Protein AF-0000000082293815 (afdb_homodimer)

Solvent-accessible surface area (backbone atoms only — not comparable to full-atom values): 30281 Å² total; per-residue (Å²): 125,83,51,72,65,57,54,48,55,48,47,20,52,33,44,25,66,30,47,80,52,59,41,75,58,61,49,48,53,49,27,55,55,24,39,47,50,44,61,69,37,42,68,60,58,73,69,32,51,25,35,36,30,40,35,31,46,57,30,36,52,59,50,27,42,37,70,77,32,64,47,42,46,80,80,19,36,41,37,38,21,18,66,19,62,40,17,46,54,46,14,59,69,65,54,74,75,56,95,69,39,42,40,44,78,43,80,46,77,30,50,67,50,54,38,78,90,52,60,70,46,61,27,31,30,40,36,18,71,67,21,63,56,73,46,73,60,51,67,46,24,54,47,28,52,29,45,26,30,22,70,63,77,71,14,35,42,32,40,31,26,56,32,62,86,49,27,69,71,34,38,75,72,50,34,26,47,25,49,52,47,62,56,45,49,39,30,43,67,66,38,68,72,50,66,88,54,57,59,42,56,46,46,32,40,70,66,38,35,49,62,72,40,50,77,27,27,53,72,94,35,49,46,73,43,37,40,43,39,51,47,71,40,45,52,68,63,50,48,51,50,48,49,54,34,70,88,37,51,49,71,81,46,51,72,65,45,42,53,53,24,51,54,50,48,56,49,61,77,25,60,84,68,80,49,55,76,90,38,77,36,52,30,23,40,43,29,34,42,33,41,27,35,38,43,41,68,122,126,84,51,71,65,56,54,49,53,49,48,20,52,34,45,26,65,30,48,79,50,60,39,74,58,63,50,46,54,47,26,54,54,23,39,48,50,44,61,69,38,43,67,60,56,72,72,33,51,26,34,36,29,40,35,32,46,57,31,35,53,59,51,26,42,38,70,78,34,63,47,43,46,81,80,19,35,41,36,38,20,19,65,18,63,40,17,46,54,45,14,60,68,64,55,74,75,55,94,70,39,44,40,45,79,43,81,44,76,31,50,66,51,54,38,78,91,52,60,70,46,61,25,32,30,40,35,18,71,67,20,62,56,72,46,73,60,52,66,46,25,54,48,27,51,29,46,25,30,24,69,63,76,71,14,34,44,31,40,31,25,56,34,62,88,50,27,69,70,35,38,76,72,49,34,27,48,25,49,53,50,64,57,45,49,39,31,41,68,64,38,68,73,51,66,88,53,56,61,45,55,46,46,31,41,71,68,38,36,50,62,70,41,50,78,26,30,53,72,93,36,50,46,70,43,39,40,43,39,52,47,71,39,45,53,69,60,50,49,51,49,49,48,53,34,72,88,39,51,48,69,80,45,52,72,66,46,42,53,52,24,51,53,52,47,56,50,60,78,27,61,85,68,79,49,58,75,90,38,77,36,52,29,23,42,44,29,35,41,33,40,28,34,37,44,41,66,121

Structure (mmCIF, N/CA/C/O backbone):
data_AF-0000000082293815-model_v1
#
loop_
_entity.id
_entity.type
_entity.pdbx_description
1 polymer 'Type 11 methyltransferase'
#
loop_
_atom_site.group_PDB
_atom_site.id
_atom_site.type_symbol
_atom_site.label_atom_id
_atom_site.label_alt_id
_atom_site.label_comp_id
_atom_site.label_asym_id
_atom_site.label_entity_id
_atom_site.label_seq_id
_atom_site.pdbx_PDB_ins_code
_atom_site.Cartn_x
_atom_site.Cartn_y
_atom_site.Cartn_z
_atom_site.occupancy
_atom_site.B_iso_or_equiv
_atom_site.auth_seq_id
_atom_site.auth_comp_id
_atom_site.auth_asym_id
_atom_site.auth_atom_id
_atom_site.pdbx_PDB_model_num
ATOM 1 N N . MET A 1 1 ? 25.547 32.094 16.344 1 24.55 1 MET A N 1
ATOM 2 C CA . MET A 1 1 ? 24.281 31.391 16.438 1 24.55 1 MET A CA 1
ATOM 3 C C . MET A 1 1 ? 23.484 31.531 15.148 1 24.55 1 MET A C 1
ATOM 5 O O . MET A 1 1 ? 23 32.625 14.828 1 24.55 1 MET A O 1
ATOM 9 N N . ALA A 1 2 ? 23.828 30.641 14.227 1 39.81 2 ALA A N 1
ATOM 10 C CA . ALA A 1 2 ? 23.297 30.859 12.891 1 39.81 2 ALA A CA 1
ATOM 11 C C . ALA A 1 2 ? 21.797 31.156 12.945 1 39.81 2 ALA A C 1
ATOM 13 O O . ALA A 1 2 ? 21.047 30.469 13.641 1 39.81 2 ALA A O 1
ATOM 14 N N . SER A 1 3 ? 21.281 32.25 12.531 1 33.47 3 SER A N 1
ATOM 15 C CA . SER A 1 3 ? 19.906 32.75 12.656 1 33.47 3 SER A CA 1
ATOM 16 C C . SER A 1 3 ? 18.891 31.703 12.18 1 33.47 3 SER A C 1
ATOM 18 O O . SER A 1 3 ? 19.203 30.891 11.297 1 33.47 3 SER A O 1
ATOM 20 N N . SER A 1 4 ? 17.625 31.5 12.992 1 41.59 4 SER A N 1
ATOM 21 C CA . SER A 1 4 ? 16.484 30.609 12.742 1 41.59 4 SER A CA 1
ATOM 22 C C . SER A 1 4 ? 16.078 30.641 11.266 1 41.59 4 SER A C 1
ATOM 24 O O . SER A 1 4 ? 15.766 29.594 10.688 1 41.59 4 SER A O 1
ATOM 26 N N . ALA A 1 5 ? 16 31.859 10.758 1 44.06 5 ALA A N 1
ATOM 27 C CA . ALA A 1 5 ? 15.633 32.062 9.359 1 44.06 5 ALA A CA 1
ATOM 28 C C . ALA A 1 5 ? 16.641 31.406 8.422 1 44.06 5 ALA A C 1
ATOM 30 O O . ALA A 1 5 ? 16.25 30.781 7.426 1 44.06 5 ALA A O 1
ATOM 31 N N . THR A 1 6 ? 17.859 31.578 8.797 1 42.69 6 THR A N 1
ATOM 32 C CA . THR A 1 6 ? 18.938 31.031 7.973 1 42.69 6 THR A CA 1
ATOM 33 C C . THR A 1 6 ? 18.891 29.5 7.98 1 42.69 6 THR A C 1
ATOM 35 O O . THR A 1 6 ? 19.078 28.859 6.945 1 42.69 6 THR A O 1
ATOM 38 N N . ALA A 1 7 ? 18.547 29.047 9.078 1 47.16 7 ALA A N 1
ATOM 39 C CA . ALA A 1 7 ? 18.453 27.594 9.219 1 47.16 7 ALA A CA 1
ATOM 40 C C . ALA A 1 7 ? 17.281 27.031 8.414 1 47.16 7 ALA A C 1
ATOM 42 O O . ALA A 1 7 ? 17.391 25.969 7.812 1 47.16 7 ALA A O 1
ATOM 43 N N . GLU A 1 8 ? 16.172 27.844 8.352 1 49.41 8 GLU A N 1
ATOM 44 C CA . GLU A 1 8 ? 14.984 27.453 7.609 1 49.41 8 GLU A CA 1
ATOM 45 C C . GLU A 1 8 ? 15.227 27.516 6.102 1 49.41 8 GLU A C 1
ATOM 47 O O . GLU A 1 8 ? 14.773 26.656 5.355 1 49.41 8 GLU A O 1
ATOM 52 N N . THR A 1 9 ? 15.805 28.625 5.648 1 45.88 9 THR A N 1
ATOM 53 C CA . THR A 1 9 ? 16.156 28.781 4.242 1 45.88 9 THR A CA 1
ATOM 54 C C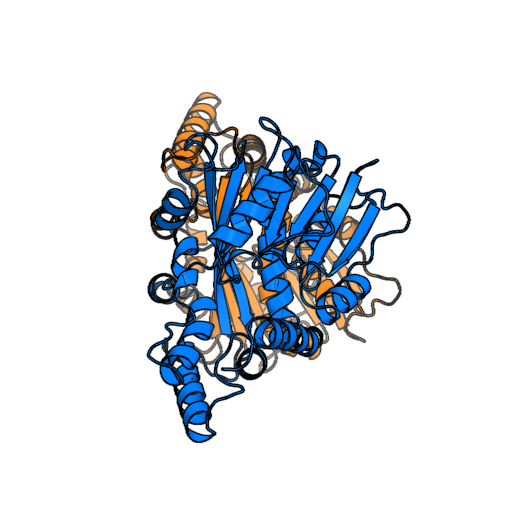 . THR A 1 9 ? 17.062 27.625 3.793 1 45.88 9 THR A C 1
ATOM 56 O O . THR A 1 9 ? 16.938 27.125 2.678 1 45.88 9 THR A O 1
ATOM 59 N N . ASN A 1 10 ? 17.891 27.281 4.727 1 54.88 10 ASN A N 1
ATOM 60 C CA . ASN A 1 10 ? 18.828 26.203 4.402 1 54.88 10 ASN A CA 1
ATOM 61 C C . ASN A 1 10 ? 18.109 24.859 4.258 1 54.88 10 ASN A C 1
ATOM 63 O O . ASN A 1 10 ? 18.406 24.094 3.348 1 54.88 10 ASN A O 1
ATOM 67 N N . LYS A 1 11 ? 17.203 24.75 5.023 1 58.59 11 LYS A N 1
ATOM 68 C CA . LYS A 1 11 ? 16.453 23.5 4.938 1 58.59 11 LYS A CA 1
ATOM 69 C C . LYS A 1 11 ? 15.617 23.438 3.668 1 58.59 11 LYS A C 1
ATOM 71 O O . LYS A 1 11 ? 15.5 22.391 3.041 1 58.59 11 LYS A O 1
ATOM 76 N N . ALA A 1 12 ? 15.094 24.625 3.357 1 54.78 12 ALA A N 1
ATOM 77 C CA . ALA A 1 12 ? 14.312 24.703 2.129 1 54.78 12 ALA A CA 1
ATOM 78 C C . ALA A 1 12 ? 15.156 24.328 0.914 1 54.78 12 ALA A C 1
ATOM 80 O O . ALA A 1 12 ? 14.695 23.594 0.034 1 54.78 12 ALA A O 1
ATOM 81 N N . ASP A 1 13 ? 16.234 24.812 0.871 1 58.16 13 ASP A N 1
ATOM 82 C CA . ASP A 1 13 ?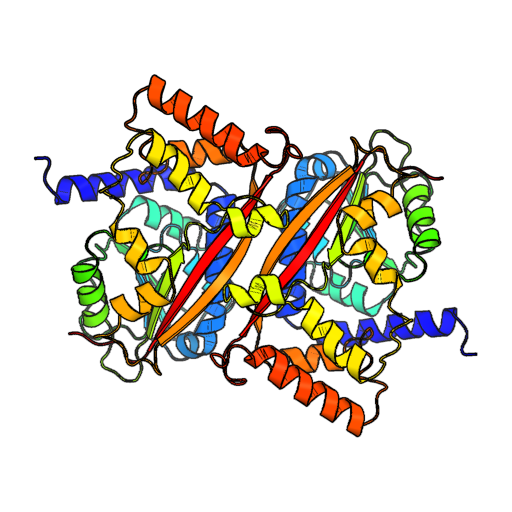 17.156 24.516 -0.217 1 58.16 13 ASP A CA 1
ATOM 83 C C . ASP A 1 13 ? 17.547 23.047 -0.23 1 58.16 13 ASP A C 1
ATOM 85 O O . ASP A 1 13 ? 17.672 22.438 -1.297 1 58.16 13 ASP A O 1
ATOM 89 N N . GLN A 1 14 ? 17.641 22.516 0.959 1 62.34 14 GLN A N 1
ATOM 90 C CA . GLN A 1 14 ? 18.031 21.109 1.053 1 62.34 14 GLN A CA 1
ATOM 91 C C . GLN A 1 14 ? 16.938 20.203 0.529 1 62.34 14 GLN A C 1
ATOM 93 O O . GLN A 1 14 ? 17.219 19.203 -0.146 1 62.34 14 GLN A O 1
ATOM 98 N N . TRP A 1 15 ? 15.844 20.562 0.78 1 65.88 15 TRP A N 1
ATOM 99 C CA . TRP A 1 15 ? 14.734 19.781 0.243 1 65.88 15 TRP A CA 1
ATOM 100 C C . TRP A 1 15 ? 14.664 19.906 -1.275 1 65.88 15 TRP A C 1
ATOM 102 O O . TRP A 1 15 ? 14.328 18.953 -1.968 1 65.88 15 TRP A O 1
ATOM 112 N N . SER A 1 16 ? 15 21.016 -1.771 1 63.34 16 SER A N 1
ATOM 113 C CA . SER A 1 16 ? 15.023 21.219 -3.217 1 63.34 16 SER A CA 1
ATOM 114 C C . SER A 1 16 ? 15.984 20.25 -3.896 1 63.34 16 SER A C 1
ATOM 116 O O . SER A 1 16 ? 15.672 19.703 -4.953 1 63.34 16 SER A O 1
ATOM 118 N N . ASP A 1 17 ? 17.078 20.062 -3.258 1 57.62 17 ASP A N 1
ATOM 119 C CA . ASP A 1 17 ? 18.078 19.172 -3.826 1 57.62 17 ASP A CA 1
ATOM 120 C C . ASP A 1 17 ? 17.594 17.734 -3.822 1 57.62 17 ASP A C 1
ATOM 122 O O . ASP A 1 17 ? 18.016 16.922 -4.664 1 57.62 17 ASP A O 1
ATOM 126 N N . GLN A 1 18 ? 16.75 17.484 -2.959 1 56.19 18 GLN A N 1
ATOM 127 C CA . GLN A 1 18 ? 16.266 16.109 -2.785 1 56.19 18 GLN A CA 1
ATOM 128 C C . GLN A 1 18 ? 15.109 15.812 -3.748 1 56.19 18 GLN A C 1
ATOM 130 O O . GLN A 1 18 ? 14.805 14.641 -4.004 1 56.19 18 GLN A O 1
ATOM 135 N N . ALA A 1 19 ? 14.672 16.781 -4.293 1 55.38 19 ALA A N 1
ATOM 136 C CA . ALA A 1 19 ? 13.492 16.609 -5.129 1 55.38 19 ALA A CA 1
ATOM 137 C C . ALA A 1 19 ? 13.773 15.641 -6.277 1 55.38 19 ALA A C 1
ATOM 139 O O . ALA A 1 19 ? 12.914 14.836 -6.641 1 55.38 19 ALA A O 1
ATOM 140 N N . GLU A 1 20 ? 14.961 15.711 -6.77 1 52.12 20 GLU A N 1
ATOM 141 C CA . GLU A 1 20 ? 15.32 14.852 -7.895 1 52.12 20 GLU A CA 1
ATOM 142 C C . GLU A 1 20 ? 15.523 13.406 -7.441 1 52.12 20 GLU A C 1
ATOM 144 O O . GLU A 1 20 ? 15.344 12.477 -8.227 1 52.12 20 GLU A O 1
ATOM 149 N N . LEU A 1 21 ? 16.016 13.43 -6.152 1 50.06 21 LEU A N 1
ATOM 150 C CA . LEU A 1 21 ? 16.344 12.109 -5.641 1 50.06 21 LEU A CA 1
ATOM 151 C C . LEU A 1 21 ? 15.102 11.422 -5.078 1 50.06 21 LEU A C 1
ATOM 153 O O . LEU A 1 21 ? 15.125 10.219 -4.789 1 50.06 21 LEU A O 1
ATOM 157 N N . TYR A 1 22 ? 14.227 12.383 -4.637 1 49.78 22 TYR A N 1
ATOM 158 C CA . TYR A 1 22 ? 13.031 11.703 -4.137 1 49.78 22 TYR A CA 1
ATOM 159 C C . TYR A 1 22 ? 12.672 10.508 -5.016 1 49.78 22 TYR A C 1
ATOM 161 O O . TYR A 1 22 ? 12.25 10.68 -6.16 1 49.78 22 TYR A O 1
ATOM 169 N N . SER A 1 23 ? 13.688 9.523 -4.793 1 53.06 23 SER A N 1
ATOM 170 C CA . SER A 1 23 ? 13.57 8.211 -5.43 1 53.06 23 SER A CA 1
ATOM 171 C C . SER A 1 23 ? 12.117 7.766 -5.504 1 53.06 23 SER A C 1
ATOM 173 O O . SER A 1 23 ? 11.281 8.211 -4.715 1 53.06 23 SER A O 1
ATOM 175 N N . ASN A 1 24 ? 11.828 6.996 -6.469 1 65 24 ASN A N 1
ATOM 176 C CA . ASN A 1 24 ? 10.586 6.375 -6.922 1 65 24 ASN A CA 1
ATOM 177 C C . ASN A 1 24 ? 9.875 5.656 -5.781 1 65 24 ASN A C 1
ATOM 179 O O . ASN A 1 24 ? 8.656 5.777 -5.637 1 65 24 ASN A O 1
ATOM 183 N N . GLN A 1 25 ? 10.859 5.344 -4.676 1 69.38 25 GLN A N 1
ATOM 184 C CA . GLN A 1 25 ? 10.141 4.531 -3.701 1 69.38 25 GLN A CA 1
ATOM 185 C C . GLN A 1 25 ? 9.594 5.395 -2.566 1 69.38 25 GLN A C 1
ATOM 187 O O . GLN A 1 25 ? 8.508 5.117 -2.039 1 69.38 25 GLN A O 1
ATOM 192 N N . ALA A 1 26 ? 10.273 6.559 -2.172 1 75.81 26 ALA A N 1
ATOM 193 C CA . ALA A 1 26 ? 9.742 7.48 -1.167 1 75.81 26 ALA A CA 1
ATOM 194 C C . ALA A 1 26 ? 8.461 8.141 -1.652 1 75.81 26 ALA A C 1
ATOM 196 O O . ALA A 1 26 ? 7.504 8.297 -0.886 1 75.81 26 ALA A O 1
ATOM 197 N N . ALA A 1 27 ? 8.531 8.422 -2.85 1 78.44 27 ALA A N 1
ATOM 198 C CA . ALA A 1 27 ? 7.332 9 -3.449 1 78.44 27 ALA A CA 1
ATOM 199 C C . ALA A 1 27 ? 6.172 8.008 -3.441 1 78.44 27 ALA A C 1
ATOM 201 O O . ALA A 1 27 ? 5.043 8.367 -3.102 1 78.44 27 ALA A O 1
ATOM 202 N N . ARG A 1 28 ? 6.516 6.754 -3.779 1 82.75 28 ARG A N 1
ATOM 203 C CA . ARG A 1 28 ? 5.488 5.715 -3.795 1 82.75 28 ARG A CA 1
ATOM 204 C C . ARG A 1 28 ? 4.879 5.527 -2.408 1 82.75 28 ARG A C 1
ATOM 206 O O . ARG A 1 28 ? 3.658 5.461 -2.266 1 82.75 28 ARG A O 1
ATOM 213 N N . LEU A 1 29 ? 5.762 5.488 -1.521 1 87.69 29 LEU A N 1
ATOM 214 C CA . LEU A 1 29 ? 5.293 5.273 -0.157 1 87.69 29 LEU A CA 1
ATOM 215 C C . LEU A 1 29 ? 4.375 6.406 0.289 1 87.69 29 LEU A C 1
ATOM 217 O O . LEU A 1 29 ? 3.346 6.164 0.925 1 87.69 29 LEU A O 1
ATOM 221 N N . THR A 1 30 ? 4.777 7.633 0.037 1 91.81 30 THR A N 1
ATOM 222 C CA . THR A 1 30 ? 3.967 8.797 0.397 1 91.81 30 THR A CA 1
ATOM 223 C C . THR A 1 30 ? 2.623 8.758 -0.322 1 91.81 30 THR A C 1
ATOM 225 O O . THR A 1 30 ? 1.583 9.031 0.281 1 91.81 30 THR A O 1
ATOM 228 N N . GLU A 1 31 ? 2.65 8.312 -1.507 1 91.19 31 GLU A N 1
ATOM 229 C CA . GLU A 1 31 ? 1.427 8.242 -2.301 1 91.19 31 GLU A CA 1
ATOM 230 C C . GLU A 1 31 ? 0.477 7.18 -1.754 1 91.19 31 GLU A C 1
ATOM 232 O O . GLU A 1 31 ? -0.744 7.34 -1.813 1 91.19 31 GLU A O 1
ATOM 237 N N . LEU A 1 32 ? 1.036 6.094 -1.293 1 93.88 32 LEU A N 1
ATOM 238 C CA . LEU A 1 32 ? 0.205 5.043 -0.717 1 93.88 32 LEU A CA 1
ATOM 239 C C . LEU A 1 32 ? -0.588 5.566 0.475 1 93.88 32 LEU A C 1
ATOM 241 O O . LEU A 1 32 ? -1.803 5.367 0.554 1 93.88 32 LEU A O 1
ATOM 245 N N . HIS A 1 33 ? 0.054 6.273 1.316 1 96.56 33 HIS A N 1
ATOM 246 C CA . HIS A 1 33 ? -0.625 6.836 2.479 1 96.56 33 HIS A CA 1
ATOM 247 C C . HIS A 1 33 ? -1.544 7.984 2.08 1 96.56 33 HIS A C 1
ATOM 249 O O . HIS A 1 33 ? -2.584 8.203 2.707 1 96.56 33 HIS A O 1
ATOM 255 N N . GLY A 1 34 ? -1.139 8.734 1.055 1 96.88 34 GLY A N 1
ATOM 256 C CA . GLY A 1 34 ? -2.008 9.758 0.505 1 96.88 34 GLY A CA 1
ATOM 257 C C . GLY A 1 34 ? -3.328 9.211 -0.004 1 96.88 34 GLY A C 1
ATOM 258 O O . GLY A 1 34 ? -4.379 9.828 0.195 1 96.88 34 GLY A O 1
ATOM 259 N N . ALA A 1 35 ? -3.252 8.055 -0.654 1 94.38 35 ALA A N 1
ATOM 260 C CA . ALA A 1 35 ? -4.465 7.422 -1.16 1 94.38 35 ALA A CA 1
ATOM 261 C C . ALA A 1 35 ? -5.402 7.039 -0.018 1 94.38 35 ALA A C 1
ATOM 263 O O . ALA A 1 35 ? -6.621 7.188 -0.133 1 94.38 35 ALA A O 1
ATOM 264 N N . ASP A 1 36 ? -4.812 6.531 1.057 1 95.31 36 ASP A N 1
ATOM 265 C CA . ASP A 1 36 ? -5.625 6.223 2.23 1 95.31 36 ASP A CA 1
ATOM 266 C C . ASP A 1 36 ? -6.328 7.477 2.754 1 95.31 36 ASP A C 1
ATOM 268 O O . ASP A 1 36 ? -7.531 7.453 3.02 1 95.31 36 ASP A O 1
ATOM 272 N N . LEU A 1 37 ? -5.562 8.547 2.848 1 97.69 37 LEU A N 1
ATOM 273 C CA . LEU A 1 37 ? -6.094 9.781 3.404 1 97.69 37 LEU A CA 1
ATOM 274 C C . LEU A 1 37 ? -7.219 10.336 2.531 1 97.69 37 LEU A C 1
ATOM 276 O O . LEU A 1 37 ? -8.273 10.727 3.039 1 97.69 37 LEU A O 1
ATOM 280 N N . VAL A 1 38 ? -7 10.336 1.226 1 97.19 38 VAL A N 1
ATOM 281 C CA . VAL A 1 38 ? -7.996 10.852 0.295 1 97.19 38 VAL A CA 1
ATOM 282 C C . VAL A 1 38 ? -9.281 10.031 0.397 1 97.19 38 VAL A C 1
ATOM 284 O O . VAL A 1 38 ? -10.383 10.578 0.359 1 97.19 38 VAL A O 1
ATOM 287 N N . THR A 1 39 ? -9.117 8.766 0.534 1 93.69 39 THR A N 1
ATOM 288 C CA . THR A 1 39 ? -10.281 7.895 0.638 1 93.69 39 THR A CA 1
ATOM 289 C C . THR A 1 39 ? -11.055 8.172 1.926 1 93.69 39 THR A C 1
ATOM 291 O O . THR A 1 39 ? -12.281 8.258 1.913 1 93.69 39 THR A O 1
ATOM 294 N N . ILE A 1 40 ? -10.352 8.336 3.006 1 94.88 40 ILE A N 1
ATOM 295 C CA . ILE A 1 40 ? -10.961 8.609 4.301 1 94.88 40 ILE A CA 1
ATOM 296 C C . ILE A 1 40 ? -11.695 9.945 4.254 1 94.88 40 ILE A C 1
ATOM 298 O O . ILE A 1 40 ? -12.773 10.086 4.836 1 94.88 40 ILE A O 1
ATOM 302 N N . LEU A 1 41 ? -11.156 10.906 3.496 1 96.62 41 LEU A N 1
ATOM 303 C CA . LEU A 1 41 ? -11.672 12.273 3.467 1 96.62 41 LEU A CA 1
ATOM 304 C C . LEU A 1 41 ? -12.609 12.469 2.283 1 96.62 41 LEU A C 1
ATOM 306 O O . LEU A 1 41 ? -12.945 13.609 1.932 1 96.62 41 LEU A O 1
ATOM 310 N N . LYS A 1 42 ? -12.977 11.43 1.663 1 94.38 42 LYS A N 1
ATOM 311 C CA . LYS A 1 42 ? -13.703 11.523 0.4 1 94.38 42 LYS A CA 1
ATOM 312 C C . LYS A 1 42 ? -14.867 12.516 0.504 1 94.38 42 LYS A C 1
ATOM 314 O O . LYS A 1 42 ? -14.977 13.43 -0.306 1 94.38 42 LYS A O 1
ATOM 319 N N . ASP A 1 43 ? -15.719 12.375 1.488 1 93 43 ASP A N 1
ATOM 320 C CA . ASP A 1 43 ? -16.891 13.227 1.638 1 93 43 ASP A CA 1
ATOM 321 C C . ASP A 1 43 ? -16.484 14.656 1.992 1 93 43 ASP A C 1
ATOM 323 O O . ASP A 1 43 ? -17.078 15.617 1.497 1 93 43 ASP A O 1
ATOM 327 N N . ASP A 1 44 ? -15.469 14.812 2.857 1 95.88 44 ASP A N 1
ATOM 328 C CA . ASP A 1 44 ? -14.961 16.141 3.213 1 95.88 44 ASP A CA 1
ATOM 329 C C . ASP A 1 44 ? -14.438 16.875 1.979 1 95.88 44 ASP A C 1
ATOM 331 O O . ASP A 1 44 ? -14.695 18.062 1.809 1 95.88 44 ASP A O 1
ATOM 335 N N . ILE A 1 45 ? -13.719 16.141 1.146 1 97.06 45 ILE A N 1
ATOM 336 C CA . ILE A 1 45 ? -13.133 16.703 -0.063 1 97.06 45 ILE A CA 1
ATOM 337 C C . ILE A 1 45 ? -14.25 17.141 -1.014 1 97.06 45 ILE A C 1
ATOM 339 O O . ILE A 1 45 ? -14.211 18.25 -1.553 1 97.06 45 ILE A O 1
ATOM 343 N N . LEU A 1 46 ? -15.242 16.328 -1.163 1 95.69 46 LEU A N 1
ATOM 344 C CA . LEU A 1 46 ? -16.328 16.625 -2.098 1 95.69 46 LEU A CA 1
ATOM 345 C C . LEU A 1 46 ? -17.109 17.859 -1.651 1 95.69 46 LEU A C 1
ATOM 347 O O . LEU A 1 46 ? -17.656 18.594 -2.482 1 95.69 46 LEU A O 1
ATOM 351 N N . GLN A 1 47 ? -17.141 18.125 -0.385 1 95.5 47 GLN A N 1
ATOM 352 C CA . GLN A 1 47 ? -17.906 19.234 0.156 1 95.5 47 GLN A CA 1
ATOM 353 C C . GLN A 1 47 ? -17.062 20.5 0.258 1 95.5 47 GLN A C 1
ATOM 355 O O . GLN A 1 47 ? -17.594 21.594 0.43 1 95.5 47 GLN A O 1
ATOM 360 N N . ALA A 1 48 ? -15.797 20.375 0.151 1 97.56 48 ALA A N 1
ATOM 361 C CA . ALA A 1 48 ? -14.883 21.5 0.354 1 97.56 48 ALA A CA 1
ATOM 362 C C . ALA A 1 48 ? -14.805 22.375 -0.895 1 97.56 48 ALA A C 1
ATOM 364 O O . ALA A 1 48 ? -14.797 21.859 -2.018 1 97.56 48 ALA A O 1
ATOM 365 N N . LYS A 1 49 ? -14.766 23.656 -0.683 1 97.56 49 LYS A N 1
ATOM 366 C CA . LYS A 1 49 ? -14.461 24.594 -1.766 1 97.56 49 LYS A CA 1
ATOM 367 C C . LYS A 1 49 ? -12.969 24.875 -1.857 1 97.56 49 LYS A C 1
ATOM 369 O O . LYS A 1 49 ? -12.445 25.125 -2.943 1 97.56 49 LYS A O 1
ATOM 374 N N . THR A 1 50 ? -12.32 24.766 -0.696 1 98.44 50 THR A N 1
ATOM 375 C CA . THR A 1 50 ? -10.898 25.062 -0.641 1 98.44 50 THR A CA 1
ATOM 376 C C . THR A 1 50 ? -10.164 24.047 0.229 1 98.44 50 THR A C 1
ATOM 378 O O . THR A 1 50 ? -10.594 23.766 1.351 1 98.44 50 THR A O 1
ATOM 381 N N . ILE A 1 51 ? -9.148 23.516 -0.29 1 98.81 51 ILE A N 1
ATOM 382 C CA . ILE A 1 51 ? -8.273 22.578 0.414 1 98.81 51 ILE A CA 1
ATOM 383 C C . ILE A 1 51 ? -6.84 23.109 0.404 1 98.81 51 ILE A C 1
ATOM 385 O O . ILE A 1 51 ? -6.352 23.562 -0.628 1 98.81 51 ILE A O 1
ATOM 389 N N . LEU A 1 52 ? -6.223 23.094 1.559 1 98.94 52 LEU A N 1
ATOM 390 C CA . LEU A 1 52 ? -4.84 23.531 1.699 1 98.94 52 LEU A CA 1
ATOM 391 C C . LEU A 1 52 ? -3.938 22.359 2.092 1 98.94 52 LEU A C 1
ATOM 393 O O . LEU A 1 52 ? -4.184 21.703 3.1 1 98.94 52 LEU A O 1
ATOM 397 N N . ASP A 1 53 ? -2.949 22.078 1.26 1 98.88 53 ASP A N 1
ATOM 398 C CA . ASP A 1 53 ? -1.913 21.094 1.565 1 98.88 53 ASP A CA 1
ATOM 399 C C . ASP A 1 53 ? -0.664 21.766 2.125 1 98.88 53 ASP A C 1
ATOM 401 O O . ASP A 1 53 ? 0.053 22.453 1.398 1 98.88 53 ASP A O 1
ATOM 405 N N . VAL A 1 54 ? -0.389 21.578 3.42 1 98.75 54 VAL A N 1
ATOM 406 C CA . VAL A 1 54 ? 0.767 22.188 4.078 1 98.75 54 VAL A CA 1
ATOM 407 C C . VAL A 1 54 ? 1.945 21.203 4.039 1 98.75 54 VAL A C 1
ATOM 409 O O . VAL A 1 54 ? 1.866 20.109 4.578 1 98.75 54 VAL A O 1
ATOM 412 N N . GLY A 1 55 ? 3.082 21.609 3.441 1 96.94 55 GLY A N 1
ATOM 413 C CA . GLY A 1 55 ? 4.199 20.703 3.211 1 96.94 55 GLY A CA 1
ATOM 414 C C . GLY A 1 55 ? 3.914 19.672 2.143 1 96.94 55 GLY A C 1
ATOM 415 O O . GLY A 1 55 ? 4.094 18.469 2.369 1 96.94 55 GLY A O 1
ATOM 416 N N . CYS A 1 56 ? 3.588 20.172 0.954 1 95.94 56 CYS A N 1
ATOM 417 C CA . CYS A 1 56 ? 3.057 19.281 -0.071 1 95.94 56 CYS A CA 1
ATOM 418 C C . CYS A 1 56 ? 4.172 18.469 -0.72 1 95.94 56 CYS A C 1
ATOM 420 O O . CYS A 1 56 ? 3.906 17.5 -1.422 1 95.94 56 CYS A O 1
ATOM 422 N N . GLY A 1 57 ? 5.434 18.859 -0.495 1 92.06 57 GLY A N 1
ATOM 423 C CA . GLY A 1 57 ? 6.531 18.156 -1.145 1 92.06 57 GLY A CA 1
ATOM 424 C C . GLY A 1 57 ? 6.391 18.109 -2.654 1 92.06 57 GLY A C 1
ATOM 425 O O . GLY A 1 57 ? 6.176 19.125 -3.301 1 92.06 57 GLY A O 1
ATOM 426 N N . THR A 1 58 ? 6.52 16.922 -3.219 1 89.94 58 THR A N 1
ATOM 427 C CA . THR A 1 58 ? 6.445 16.781 -4.668 1 89.94 58 THR A CA 1
ATOM 428 C C . THR A 1 58 ? 5.008 16.516 -5.109 1 89.94 58 THR A C 1
ATOM 430 O O . THR A 1 58 ? 4.766 16.141 -6.258 1 89.94 58 THR A O 1
ATOM 433 N N . GLY A 1 59 ? 4.055 16.594 -4.18 1 94.5 59 GLY A N 1
ATOM 434 C CA . GLY A 1 59 ? 2.654 16.625 -4.574 1 94.5 59 GLY A CA 1
ATOM 435 C C . GLY A 1 59 ? 1.965 15.281 -4.418 1 94.5 59 GLY A C 1
ATOM 436 O O . GLY A 1 59 ? 1.05 14.953 -5.176 1 94.5 59 GLY A O 1
ATOM 437 N N . ALA A 1 60 ? 2.387 14.492 -3.461 1 94.44 60 ALA A N 1
ATOM 438 C CA . ALA A 1 60 ? 1.833 13.156 -3.285 1 94.44 60 ALA A CA 1
ATOM 439 C C . ALA A 1 60 ? 0.335 13.211 -3 1 94.44 60 ALA A C 1
ATOM 441 O O . ALA A 1 60 ? -0.433 12.398 -3.512 1 94.44 60 ALA A O 1
ATOM 442 N N . PHE A 1 61 ? -0.105 14.141 -2.193 1 96.88 61 PHE A N 1
ATO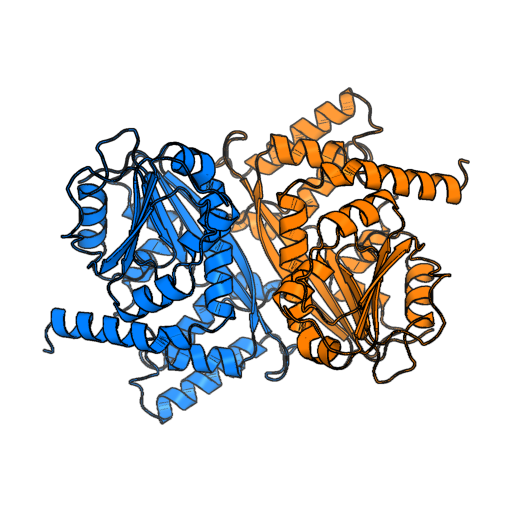M 443 C CA . PHE A 1 61 ? -1.527 14.242 -1.889 1 96.88 61 PHE A CA 1
ATOM 444 C C . PHE A 1 61 ? -2.326 14.57 -3.145 1 96.88 61 PHE A C 1
ATOM 446 O O . PHE A 1 61 ? -3.355 13.945 -3.41 1 96.88 61 PHE A O 1
ATOM 453 N N . ALA A 1 62 ? -1.872 15.539 -3.889 1 97.19 62 ALA A N 1
ATOM 454 C CA . ALA A 1 62 ? -2.551 15.938 -5.121 1 97.19 62 ALA A CA 1
ATOM 455 C C . ALA A 1 62 ? -2.65 14.766 -6.094 1 97.19 62 ALA A C 1
ATOM 457 O O . ALA A 1 62 ? -3.68 14.578 -6.746 1 97.19 62 ALA A O 1
ATOM 458 N N . LYS A 1 63 ? -1.601 14 -6.188 1 94.44 63 LYS A N 1
ATOM 459 C CA . LYS A 1 63 ? -1.614 12.844 -7.078 1 94.44 63 LYS A CA 1
ATOM 460 C C . LYS A 1 63 ? -2.654 11.82 -6.633 1 94.44 63 LYS A C 1
ATOM 462 O O . LYS A 1 63 ? -3.4 11.289 -7.457 1 94.44 63 LYS A O 1
ATOM 467 N N . ALA A 1 64 ? -2.672 11.578 -5.363 1 94.5 64 ALA A N 1
ATOM 468 C CA . ALA A 1 64 ? -3.693 10.672 -4.832 1 94.5 64 ALA A CA 1
ATOM 469 C C . ALA A 1 64 ? -5.094 11.234 -5.062 1 94.5 64 ALA A C 1
ATOM 471 O O . ALA A 1 64 ? -6.012 10.492 -5.418 1 94.5 64 ALA A O 1
ATOM 472 N N . TYR A 1 65 ? -5.219 12.547 -4.836 1 96.38 65 TYR A N 1
ATOM 473 C CA . TYR A 1 65 ? -6.473 13.25 -5.078 1 96.38 65 TYR A CA 1
ATOM 474 C C . TYR A 1 65 ? -6.934 13.07 -6.52 1 96.38 65 TYR A C 1
ATOM 476 O O . TYR A 1 65 ? -8.094 12.75 -6.77 1 96.38 65 TYR A O 1
ATOM 484 N N . MET A 1 66 ? -6.07 13.18 -7.453 1 95.06 66 MET A N 1
ATOM 485 C CA . MET A 1 66 ? -6.402 13.117 -8.875 1 95.06 66 MET A CA 1
ATOM 486 C C . MET A 1 66 ? -6.781 11.703 -9.281 1 95.06 66 MET A C 1
ATOM 488 O O . MET A 1 66 ? -7.602 11.508 -10.18 1 95.06 66 MET A O 1
ATOM 492 N N . LYS A 1 67 ? -6.191 10.773 -8.656 1 89.12 67 LYS A N 1
ATOM 493 C CA . LYS A 1 67 ? -6.551 9.383 -8.938 1 89.12 67 LYS A CA 1
ATOM 494 C C . LYS A 1 67 ? -7.98 9.086 -8.5 1 89.12 67 LYS A C 1
ATOM 496 O O . LYS A 1 67 ? -8.719 8.383 -9.195 1 89.12 67 LYS A O 1
ATOM 501 N N . GLN A 1 68 ? -8.336 9.641 -7.355 1 90.81 68 GLN A N 1
ATOM 502 C CA . GLN A 1 68 ? -9.672 9.398 -6.824 1 90.81 68 GLN A CA 1
ATOM 503 C C . GLN A 1 68 ? -10.711 10.266 -7.535 1 90.81 68 GLN A C 1
ATOM 505 O O . GLN A 1 68 ? -11.859 9.852 -7.711 1 90.81 68 GLN A O 1
ATOM 510 N N . PHE A 1 69 ? -10.266 11.445 -7.859 1 93.69 69 PHE A N 1
ATOM 511 C CA . PHE A 1 69 ? -11.117 12.406 -8.555 1 93.69 69 PHE A CA 1
ATOM 512 C C . PHE A 1 69 ? -10.484 12.828 -9.875 1 93.69 69 PHE A C 1
ATOM 514 O O . PHE A 1 69 ? -10.039 13.969 -10.016 1 93.69 69 PHE A O 1
ATOM 521 N N . PRO A 1 70 ? -10.578 12.023 -10.883 1 91 70 PRO A N 1
ATOM 522 C CA . PRO A 1 70 ? -9.836 12.273 -12.117 1 91 70 PRO A CA 1
ATOM 523 C C . PRO A 1 70 ? -10.312 13.523 -12.852 1 91 70 PRO A C 1
ATOM 525 O O . PRO A 1 70 ? -9.547 14.141 -13.594 1 91 70 PRO A O 1
ATOM 528 N N . LYS A 1 71 ? -11.516 13.977 -12.633 1 95.12 71 LYS A N 1
ATOM 529 C CA . LYS A 1 71 ? -12.023 15.172 -13.297 1 95.12 71 LYS A CA 1
ATOM 530 C C . LYS A 1 71 ? -12.008 16.375 -12.352 1 95.12 71 LYS A C 1
ATOM 532 O O . LYS A 1 71 ? -12.484 17.453 -12.711 1 95.12 71 LYS A O 1
ATOM 537 N N . GLY A 1 72 ? -11.469 16.109 -11.164 1 95.94 72 GLY A N 1
ATOM 538 C CA . GLY A 1 72 ? -11.531 17.156 -10.156 1 95.94 72 GLY A CA 1
ATOM 539 C C . GLY A 1 72 ? -12.938 17.406 -9.648 1 95.94 72 GLY A C 1
ATOM 540 O O . GLY A 1 72 ? -13.852 16.609 -9.914 1 95.94 72 GLY A O 1
ATOM 541 N N . VAL A 1 73 ? -13.039 18.359 -8.781 1 96.38 73 VAL A N 1
ATOM 542 C CA . VAL A 1 73 ? -14.312 18.797 -8.234 1 96.38 73 VAL A CA 1
ATOM 543 C C . VAL A 1 73 ? -14.617 20.219 -8.695 1 96.38 73 VAL A C 1
ATOM 545 O O . VAL A 1 73 ? -13.844 21.141 -8.43 1 96.38 73 VAL A O 1
ATOM 548 N N . PRO A 1 74 ? -15.719 20.422 -9.352 1 96.56 74 PRO A N 1
ATOM 549 C CA . PRO A 1 74 ? -16.031 21.75 -9.891 1 96.56 74 PRO A CA 1
ATOM 550 C C . PRO A 1 74 ? -16.047 22.828 -8.812 1 96.56 74 PRO A C 1
ATOM 552 O O . PRO A 1 74 ? -16.641 22.641 -7.75 1 96.56 74 PRO A O 1
ATOM 555 N N . GLY A 1 75 ? -15.391 23.938 -9.078 1 97.44 75 GLY A N 1
ATOM 556 C CA . GLY A 1 75 ? -15.406 25.109 -8.203 1 97.44 75 GLY A CA 1
ATOM 557 C C . GLY A 1 75 ? -14.453 24.969 -7.027 1 97.44 75 GLY A C 1
ATOM 558 O O . GLY A 1 75 ? -14.398 25.859 -6.168 1 97.44 75 GLY A O 1
ATOM 559 N N . GLN A 1 76 ? -13.734 23.875 -7.016 1 98.44 76 GLN A N 1
ATOM 560 C CA . GLN A 1 76 ? -12.82 23.625 -5.906 1 98.44 76 GLN A CA 1
ATOM 561 C C . GLN A 1 76 ? -11.422 24.156 -6.219 1 98.44 76 GLN A C 1
ATOM 563 O O . GLN A 1 76 ? -11 24.156 -7.379 1 98.44 76 GLN A O 1
ATOM 568 N N . THR A 1 77 ? -10.734 24.641 -5.152 1 98.62 77 THR A N 1
ATOM 569 C CA . THR A 1 77 ? -9.336 25.047 -5.242 1 98.62 77 THR A CA 1
ATOM 570 C C . THR A 1 77 ? -8.477 24.234 -4.285 1 98.62 77 THR A C 1
ATOM 572 O O . THR A 1 77 ? -8.805 24.078 -3.107 1 98.62 77 THR A O 1
ATOM 575 N N . LEU A 1 78 ? -7.457 23.656 -4.809 1 98.69 78 LEU A N 1
ATOM 576 C CA . LEU A 1 78 ? -6.434 22.969 -4.031 1 98.69 78 LEU A CA 1
ATOM 577 C C . LEU A 1 78 ? -5.133 23.766 -4.012 1 98.69 78 LEU A C 1
ATOM 579 O O . LEU A 1 78 ? -4.492 23.938 -5.051 1 98.69 78 LEU A O 1
ATOM 583 N N . ILE A 1 79 ? -4.801 24.234 -2.842 1 98.88 79 ILE A N 1
ATOM 584 C CA . ILE A 1 79 ? -3.598 25.047 -2.658 1 98.88 79 ILE A CA 1
ATOM 585 C C . ILE A 1 79 ? -2.475 24.172 -2.1 1 98.88 79 ILE A C 1
ATOM 587 O O . ILE A 1 79 ? -2.578 23.656 -0.986 1 98.88 79 ILE A O 1
ATOM 591 N N . LEU A 1 80 ? -1.446 24.016 -2.904 1 98.69 80 LEU A N 1
ATOM 592 C CA . LEU A 1 80 ? -0.269 23.25 -2.492 1 98.69 80 LEU A CA 1
ATOM 593 C C . LEU A 1 80 ? 0.839 24.188 -2.018 1 98.69 80 LEU A C 1
ATOM 595 O O . LEU A 1 80 ? 1.302 25.047 -2.775 1 98.69 80 LEU A O 1
ATOM 599 N N . THR A 1 81 ? 1.274 23.984 -0.738 1 98.44 81 THR A N 1
ATOM 600 C CA . THR A 1 81 ? 2.303 24.859 -0.194 1 98.44 81 THR A CA 1
ATOM 601 C C . THR A 1 81 ? 3.49 24.047 0.32 1 98.44 81 THR A C 1
ATOM 603 O O . THR A 1 81 ? 3.33 22.906 0.748 1 98.44 81 THR A O 1
ATOM 606 N N . ASP A 1 82 ? 4.602 24.609 0.234 1 96.25 82 ASP A N 1
ATOM 607 C CA . ASP A 1 82 ? 5.844 24.078 0.791 1 96.25 82 ASP A CA 1
ATOM 608 C C . ASP A 1 82 ? 6.844 25.203 1.075 1 96.25 82 ASP A C 1
ATOM 610 O O . ASP A 1 82 ? 6.789 26.25 0.449 1 96.25 82 ASP A O 1
ATOM 614 N N . LEU A 1 83 ? 7.633 24.938 2.094 1 94 83 LEU A N 1
ATOM 615 C CA . LEU A 1 83 ? 8.695 25.906 2.391 1 94 83 LEU A CA 1
ATOM 616 C C . LEU A 1 83 ? 9.727 25.938 1.27 1 94 83 LEU A C 1
ATOM 618 O O . LEU A 1 83 ? 10.32 26.984 0.999 1 94 83 LEU A O 1
ATOM 622 N N . SER A 1 84 ? 9.891 24.812 0.593 1 89.75 84 SER A N 1
ATOM 623 C CA . SER A 1 84 ? 10.914 24.641 -0.43 1 89.75 84 SER A CA 1
ATOM 624 C C . SER A 1 84 ? 10.367 24.938 -1.821 1 89.75 84 SER A C 1
ATOM 626 O O . SER A 1 84 ? 9.484 24.234 -2.312 1 89.75 84 SER A O 1
ATOM 628 N N . GLU A 1 85 ? 10.984 25.953 -2.482 1 90 85 GLU A N 1
ATOM 629 C CA . GLU A 1 85 ? 10.617 26.25 -3.861 1 90 85 GLU A CA 1
ATOM 630 C C . GLU A 1 85 ? 10.93 25.078 -4.789 1 90 85 GLU A C 1
ATOM 632 O O . GLU A 1 85 ? 10.188 24.828 -5.746 1 90 85 GLU A O 1
ATOM 637 N N . GLY A 1 86 ? 12.008 24.438 -4.504 1 86.25 86 GLY A N 1
ATOM 638 C CA . GLY A 1 86 ? 12.391 23.281 -5.301 1 86.25 86 GLY A CA 1
ATOM 639 C C . GLY A 1 86 ? 11.367 22.156 -5.258 1 86.25 86 GLY A C 1
ATOM 640 O O . GLY A 1 86 ? 11.078 21.531 -6.285 1 86.25 86 GLY A O 1
ATOM 641 N N . MET A 1 87 ? 10.82 21.906 -4.082 1 88.69 87 MET A N 1
ATOM 642 C CA . MET A 1 87 ? 9.766 20.906 -3.943 1 88.69 87 MET A CA 1
ATOM 643 C C . MET A 1 87 ? 8.539 21.297 -4.762 1 88.69 87 MET A C 1
ATOM 645 O O . MET A 1 87 ? 7.957 20.453 -5.445 1 88.69 87 MET A O 1
ATOM 649 N N . LEU A 1 88 ? 8.211 22.547 -4.746 1 92.25 88 LEU A N 1
ATOM 650 C CA . LEU A 1 88 ? 7.039 23.016 -5.477 1 92.25 88 LEU A CA 1
ATOM 651 C C . LEU A 1 88 ? 7.258 22.922 -6.984 1 92.25 88 LEU A C 1
ATOM 653 O O . LEU A 1 88 ? 6.336 22.562 -7.723 1 92.25 88 LEU A O 1
ATOM 657 N N . GLU A 1 89 ? 8.414 23.219 -7.418 1 91 89 GLU A N 1
ATOM 658 C CA . GLU A 1 89 ? 8.719 23.094 -8.844 1 91 89 GLU A CA 1
ATOM 659 C C . GLU A 1 89 ? 8.594 21.641 -9.305 1 91 89 GLU A C 1
ATOM 661 O O . GLU A 1 89 ? 8.023 21.375 -10.367 1 91 89 GLU A O 1
ATOM 666 N N . LYS A 1 90 ? 9.133 20.797 -8.461 1 88.31 90 LYS A N 1
ATOM 667 C CA . LYS A 1 90 ? 9 19.375 -8.781 1 88.31 90 LYS A CA 1
ATOM 668 C C . LYS A 1 90 ? 7.531 18.938 -8.758 1 88.31 90 LYS A C 1
ATOM 670 O O . LYS A 1 90 ? 7.109 18.141 -9.586 1 88.31 90 LYS A O 1
ATOM 675 N N . ALA A 1 91 ? 6.777 19.438 -7.824 1 92.25 91 ALA A N 1
ATOM 676 C CA . ALA A 1 91 ? 5.352 19.141 -7.762 1 92.25 91 ALA A CA 1
ATOM 677 C C . ALA A 1 91 ? 4.641 19.578 -9.039 1 92.25 91 ALA A C 1
ATOM 679 O O . ALA A 1 91 ? 3.83 18.844 -9.594 1 92.25 91 ALA A O 1
ATOM 680 N N . LYS A 1 92 ? 4.961 20.75 -9.516 1 93.38 92 LYS A N 1
ATOM 681 C CA . LYS A 1 92 ? 4.371 21.266 -10.75 1 93.38 92 LYS A CA 1
ATOM 682 C C . LYS A 1 92 ? 4.684 20.359 -11.938 1 93.38 92 LYS A C 1
ATOM 684 O O . LYS A 1 92 ? 3.85 20.188 -12.82 1 93.38 92 LYS A O 1
ATOM 689 N N . GLU A 1 93 ? 5.84 19.766 -11.883 1 88.81 93 GLU A N 1
ATOM 690 C CA . GLU A 1 93 ? 6.27 18.875 -12.961 1 88.81 93 GLU A CA 1
ATOM 691 C C . GLU A 1 93 ? 5.527 17.547 -12.914 1 88.81 93 GLU A C 1
ATOM 693 O O . GLU A 1 93 ? 5.199 16.984 -13.953 1 88.81 93 GLU A O 1
ATOM 698 N N . THR A 1 94 ? 5.324 17.141 -11.742 1 86.81 94 THR A N 1
ATOM 699 C CA . THR A 1 94 ? 4.859 15.758 -11.594 1 86.81 94 THR A CA 1
ATOM 700 C C . THR A 1 94 ? 3.332 15.711 -11.562 1 86.81 94 THR A C 1
ATOM 702 O O . THR A 1 94 ? 2.736 14.68 -11.898 1 86.81 94 THR A O 1
ATOM 705 N N . ILE A 1 95 ? 2.762 16.766 -11.109 1 91.12 95 ILE A N 1
ATOM 706 C CA . ILE A 1 95 ? 1.304 16.844 -11.109 1 91.12 95 ILE A CA 1
ATOM 707 C C . ILE A 1 95 ? 0.806 17.234 -12.492 1 91.12 95 ILE A C 1
ATOM 709 O O . ILE A 1 95 ? 1.006 18.375 -12.93 1 91.12 95 ILE A O 1
ATOM 713 N N . ASN A 1 96 ? 0.204 16.266 -13.164 1 86.56 96 ASN A N 1
ATOM 714 C CA . ASN A 1 96 ? -0.247 16.469 -14.539 1 86.56 96 ASN A CA 1
ATOM 715 C C . ASN A 1 96 ? -1.731 16.141 -14.695 1 86.56 96 ASN A C 1
ATOM 717 O O . ASN A 1 96 ? -2.094 15.07 -15.18 1 86.56 96 ASN A O 1
ATOM 721 N N . PRO A 1 97 ? -2.473 17.141 -14.352 1 88.31 97 PRO A N 1
ATOM 722 C CA . PRO A 1 97 ? -3.904 16.875 -14.508 1 88.31 97 PRO A CA 1
ATOM 723 C C . PRO A 1 97 ? -4.34 16.812 -15.969 1 88.31 97 PRO A C 1
ATOM 725 O O . PRO A 1 97 ? -3.75 17.484 -16.828 1 88.31 97 PRO A O 1
ATOM 728 N N . GLY A 1 98 ? -5.301 16.031 -16.234 1 87 98 GLY A N 1
ATOM 729 C CA . GLY A 1 98 ? -5.879 16 -17.578 1 87 98 GLY A CA 1
ATOM 730 C C . GLY A 1 98 ? -6.5 17.328 -17.984 1 87 98 GLY A C 1
ATOM 731 O O . GLY A 1 98 ? -6.688 18.219 -17.141 1 87 98 GLY A O 1
ATOM 732 N N . SER A 1 99 ? -6.809 17.453 -19.203 1 89.75 99 SER A N 1
ATOM 733 C CA . SER A 1 99 ? -7.336 18.688 -19.75 1 89.75 99 SER A CA 1
ATOM 734 C C . SER A 1 99 ? -8.711 19.016 -19.172 1 89.75 99 SER A C 1
ATOM 736 O O . SER A 1 99 ? -9.102 20.188 -19.109 1 89.75 99 SER A O 1
ATOM 738 N N . ASP A 1 100 ? -9.398 18.062 -18.641 1 93.25 100 ASP A N 1
ATOM 739 C CA . ASP A 1 100 ? -10.766 18.266 -18.156 1 93.25 100 ASP A CA 1
ATOM 740 C C . ASP A 1 100 ? -10.797 18.344 -16.641 1 93.25 100 ASP A C 1
ATOM 742 O O . ASP A 1 100 ? -11.867 18.328 -16.031 1 93.25 100 ASP A O 1
ATOM 746 N N . PHE A 1 101 ? -9.625 18.453 -16.109 1 95.62 101 PHE A N 1
ATOM 747 C CA . PHE A 1 101 ? -9.531 18.547 -14.656 1 95.62 101 PHE A CA 1
ATOM 748 C C . PHE A 1 101 ? -10.07 19.875 -14.164 1 95.62 101 PHE A C 1
ATOM 750 O O . PHE A 1 101 ? -9.594 20.938 -14.57 1 95.62 101 PHE A O 1
ATOM 757 N N . GLN A 1 102 ? -11.039 19.891 -13.156 1 96.44 102 GLN A N 1
ATOM 758 C CA . GLN A 1 102 ? -11.836 21.078 -12.852 1 96.44 102 GLN A CA 1
ATOM 759 C C . GLN A 1 102 ? -11.336 21.781 -11.586 1 96.44 102 GLN A C 1
ATOM 761 O O . GLN A 1 102 ? -11.633 22.953 -11.359 1 96.44 102 GLN A O 1
ATOM 766 N N . THR A 1 103 ? -10.664 21.016 -10.742 1 97.88 103 THR A N 1
ATOM 767 C CA . THR A 1 103 ? -10.117 21.641 -9.547 1 97.88 103 THR A CA 1
ATOM 768 C C . THR A 1 103 ? -8.961 22.578 -9.898 1 97.88 103 THR A C 1
ATOM 770 O O . THR A 1 103 ? -8.062 22.203 -10.648 1 97.88 103 THR A O 1
ATOM 773 N N . LYS A 1 104 ? -9.023 23.812 -9.391 1 97.88 104 LYS A N 1
ATOM 774 C CA . LYS A 1 104 ? -7.922 24.75 -9.602 1 97.88 104 LYS A CA 1
ATOM 775 C C . LYS A 1 104 ? -6.738 24.422 -8.695 1 97.88 104 LYS A C 1
ATOM 777 O O . LYS A 1 104 ? -6.902 24.297 -7.477 1 97.88 104 LYS A O 1
ATOM 782 N N . LEU A 1 105 ? -5.582 24.281 -9.289 1 98.12 105 LEU A N 1
ATOM 783 C CA . LEU A 1 105 ? -4.363 24.047 -8.531 1 98.12 105 LEU A CA 1
ATOM 784 C C . LEU A 1 105 ? -3.562 25.328 -8.359 1 98.12 105 LEU A C 1
ATOM 786 O O . LEU A 1 105 ? -3.314 26.047 -9.328 1 98.12 105 LEU A O 1
ATOM 790 N N . VAL A 1 106 ? -3.193 25.641 -7.125 1 98.19 106 VAL A N 1
ATOM 791 C CA . VAL A 1 106 ? -2.35 26.781 -6.809 1 98.19 106 VAL A CA 1
ATOM 792 C C . VAL A 1 106 ? -1.096 26.312 -6.074 1 98.19 106 VAL A C 1
ATOM 794 O O . VAL A 1 106 ? -1.17 25.453 -5.195 1 98.19 106 VAL A O 1
ATOM 797 N N . PHE A 1 107 ? 0.003 26.781 -6.52 1 97.69 107 PHE A N 1
ATOM 798 C CA . PHE A 1 107 ? 1.279 26.469 -5.883 1 97.69 107 PHE A CA 1
ATOM 799 C C . PHE A 1 107 ? 1.891 27.719 -5.262 1 97.69 107 PHE A C 1
ATOM 801 O O . PHE A 1 107 ? 2.049 28.734 -5.934 1 97.69 107 PHE A O 1
ATOM 808 N N . GLN A 1 108 ? 2.219 27.609 -3.939 1 97.06 108 GLN A N 1
ATOM 809 C CA . GLN A 1 108 ? 2.719 28.781 -3.246 1 97.06 108 GLN A CA 1
ATOM 810 C C . GLN A 1 108 ? 3.736 28.406 -2.174 1 97.06 108 GLN A C 1
ATOM 812 O O . GLN A 1 108 ? 3.533 27.438 -1.433 1 97.06 108 GLN A O 1
ATOM 817 N N . VAL A 1 109 ? 4.828 29.203 -2.131 1 96.5 109 VAL A N 1
ATOM 818 C CA . VAL A 1 109 ? 5.793 29.016 -1.047 1 96.5 109 VAL A CA 1
ATOM 819 C C . VAL A 1 109 ? 5.211 29.578 0.253 1 96.5 109 VAL A C 1
ATOM 821 O O . VAL A 1 109 ? 4.789 30.734 0.31 1 96.5 109 VAL A O 1
ATOM 824 N N . GLU A 1 110 ? 5.086 28.719 1.246 1 97.31 110 GLU A N 1
ATOM 825 C CA . GLU A 1 110 ? 4.59 29.125 2.559 1 97.31 110 GLU A CA 1
ATOM 826 C C . GLU A 1 110 ? 5.406 28.484 3.678 1 97.31 110 GLU A C 1
ATOM 828 O O . GLU A 1 110 ? 5.836 27.344 3.561 1 97.31 110 GLU A O 1
ATOM 833 N N . ASP A 1 111 ? 5.641 29.328 4.68 1 96.81 111 ASP A N 1
ATOM 834 C CA . ASP A 1 111 ? 6.113 28.797 5.953 1 96.81 111 ASP A CA 1
ATOM 835 C C . ASP A 1 111 ? 4.965 28.203 6.766 1 96.81 111 ASP A C 1
ATOM 837 O O . ASP A 1 111 ? 4.07 28.938 7.203 1 96.81 111 ASP A O 1
ATOM 841 N N . GLY A 1 112 ? 5.008 26.938 7.02 1 97.75 112 GLY A N 1
ATOM 842 C CA . GLY A 1 112 ? 3.926 26.219 7.68 1 97.75 112 GLY A CA 1
ATOM 843 C C . GLY A 1 112 ? 3.631 26.734 9.07 1 97.75 112 GLY A C 1
ATOM 844 O O . GLY A 1 112 ? 2.559 26.484 9.625 1 97.75 112 GLY A O 1
ATOM 845 N N . THR A 1 113 ? 4.566 27.453 9.664 1 98 113 THR A N 1
ATOM 846 C CA . THR A 1 113 ? 4.359 28 11.008 1 98 113 THR A CA 1
ATOM 847 C C . THR A 1 113 ? 3.625 29.328 10.945 1 98 113 THR A C 1
ATOM 849 O O . THR A 1 113 ? 3.207 29.859 11.977 1 98 113 THR A O 1
ATOM 852 N N . LYS A 1 114 ? 3.453 29.906 9.797 1 98.31 114 LYS A N 1
ATOM 853 C CA . LYS A 1 114 ? 2.859 31.234 9.656 1 98.31 114 LYS A CA 1
ATOM 854 C C . LYS A 1 114 ? 1.691 31.219 8.68 1 98.31 114 LYS A C 1
ATOM 856 O O . LYS A 1 114 ? 0.583 31.641 9.016 1 98.31 114 LYS A O 1
ATOM 861 N N . LEU A 1 115 ? 1.934 30.656 7.492 1 98.44 115 LEU A N 1
ATOM 862 C CA . LEU A 1 115 ? 0.97 30.641 6.395 1 98.44 115 LEU A CA 1
ATOM 863 C C . LEU A 1 115 ? 0.484 32.062 6.074 1 98.44 115 LEU A C 1
ATOM 865 O O . LEU A 1 115 ? -0.721 32.281 5.961 1 98.44 115 LEU A O 1
ATOM 869 N N . ASP A 1 116 ? 1.374 32.906 5.84 1 97.88 116 ASP A N 1
ATOM 870 C CA . ASP A 1 116 ? 1.094 34.312 5.707 1 97.88 116 ASP A CA 1
ATOM 871 C C . ASP A 1 116 ? 0.312 34.625 4.43 1 97.88 116 ASP A C 1
ATOM 873 O O . ASP A 1 116 ? -0.464 35.562 4.371 1 97.88 116 ASP A O 1
ATOM 877 N N . GLY A 1 117 ? 0.523 33.844 3.432 1 98.31 117 GLY A N 1
ATOM 878 C CA . GLY A 1 117 ? -0.133 34.062 2.156 1 98.31 117 GLY A CA 1
ATOM 879 C C . GLY A 1 117 ? -1.542 33.531 2.1 1 98.31 117 GLY A C 1
ATOM 880 O O . GLY A 1 117 ? -2.213 33.625 1.068 1 98.31 117 GLY A O 1
ATOM 881 N N . ILE A 1 118 ? -2.037 32.969 3.145 1 98.69 118 ILE A N 1
ATOM 882 C CA . ILE A 1 118 ? -3.367 32.375 3.201 1 98.69 118 ILE A CA 1
ATOM 883 C C . ILE A 1 118 ? -4.254 33.188 4.145 1 98.69 118 ILE A C 1
ATOM 885 O O . ILE A 1 118 ? -3.902 33.406 5.309 1 98.69 118 ILE A O 1
ATOM 889 N N . ALA A 1 119 ? -5.371 33.625 3.732 1 98.38 119 ALA A N 1
ATOM 890 C CA . ALA A 1 119 ? -6.273 34.469 4.5 1 98.38 119 ALA A CA 1
ATOM 891 C C . ALA A 1 119 ? -6.879 33.719 5.68 1 98.38 119 ALA A C 1
ATOM 893 O O . ALA A 1 119 ? -7.094 32.5 5.598 1 98.38 119 ALA A O 1
ATOM 894 N N . ASP A 1 120 ? -7.203 34.469 6.734 1 98 120 ASP A N 1
ATOM 895 C CA . ASP A 1 120 ? -7.875 33.875 7.891 1 98 120 ASP A CA 1
ATOM 896 C C . ASP A 1 120 ? -9.234 33.281 7.5 1 98 120 ASP A C 1
ATOM 898 O O . ASP A 1 120 ? -9.961 33.875 6.695 1 98 120 ASP A O 1
ATOM 902 N N . HIS A 1 121 ? -9.562 32.125 8.086 1 97.56 121 HIS A N 1
ATOM 903 C CA . HIS A 1 121 ? -10.883 31.516 7.973 1 97.56 121 HIS A CA 1
ATOM 904 C C . HIS A 1 121 ? -11.289 31.344 6.512 1 97.56 121 HIS A C 1
ATOM 906 O O . HIS A 1 121 ? -12.43 31.609 6.145 1 97.56 121 HIS A O 1
ATOM 912 N N . SER A 1 122 ? -10.375 30.859 5.699 1 97.88 122 SER A N 1
ATOM 913 C CA . SER A 1 122 ? -10.648 30.797 4.266 1 97.88 122 SER A CA 1
ATOM 914 C C . SER A 1 122 ? -10.602 29.344 3.768 1 97.88 122 SER A C 1
ATOM 916 O O . SER A 1 122 ? -11.031 29.062 2.646 1 97.88 122 SER A O 1
ATOM 918 N N . ILE A 1 123 ? -10.141 28.453 4.582 1 98.62 123 ILE A N 1
ATOM 919 C CA . ILE A 1 123 ? -9.875 27.094 4.137 1 98.62 123 ILE A CA 1
ATOM 920 C C . ILE A 1 123 ? -10.891 26.141 4.766 1 98.62 123 ILE A C 1
ATOM 922 O O . ILE A 1 123 ? -11.148 26.203 5.969 1 98.62 123 ILE A O 1
ATOM 926 N N . ASP A 1 124 ? -11.477 25.234 3.973 1 98.56 124 ASP A N 1
ATOM 927 C CA . ASP A 1 124 ? -12.406 24.219 4.469 1 98.56 124 ASP A CA 1
ATOM 928 C C . ASP A 1 124 ? -11.656 23.031 5.07 1 98.56 124 ASP A C 1
ATOM 930 O O . ASP A 1 124 ? -12.031 22.531 6.133 1 98.56 124 ASP A O 1
ATOM 934 N N . VAL A 1 125 ? -10.641 22.562 4.355 1 98.75 125 VAL A N 1
ATOM 935 C CA . VAL A 1 125 ? -9.883 21.391 4.762 1 98.75 125 VAL A CA 1
ATOM 936 C C . VAL A 1 125 ? -8.383 21.672 4.668 1 98.75 125 VAL A C 1
ATOM 938 O O . VAL A 1 125 ? -7.895 22.109 3.629 1 98.75 125 VAL A O 1
ATOM 941 N N . VAL A 1 126 ? -7.645 21.5 5.738 1 98.88 126 VAL A N 1
ATOM 942 C CA . VAL A 1 126 ? -6.184 21.5 5.723 1 98.88 126 VAL A CA 1
ATOM 943 C C . VAL A 1 126 ? -5.668 20.062 5.797 1 98.88 126 VAL A C 1
ATOM 945 O O . VAL A 1 126 ? -6.09 19.297 6.664 1 98.88 126 VAL A O 1
ATOM 948 N N . VAL A 1 127 ? -4.832 19.734 4.852 1 98.88 127 VAL A N 1
ATOM 949 C CA . VAL A 1 127 ? -4.191 18.422 4.871 1 98.88 127 VAL A CA 1
ATOM 950 C C . VAL A 1 127 ? -2.676 18.578 4.926 1 98.88 127 VAL A C 1
ATOM 952 O O . VAL A 1 127 ? -2.137 19.594 4.484 1 98.88 127 VAL A O 1
ATOM 955 N N . SER A 1 128 ? -2.064 17.641 5.488 1 98.75 128 SER A N 1
ATOM 956 C CA . SER A 1 128 ? -0.609 17.531 5.48 1 98.75 128 SER A CA 1
ATOM 957 C C . SER A 1 128 ? -0.155 16.078 5.477 1 98.75 128 SER A C 1
ATOM 959 O O . SER A 1 128 ? -0.362 15.359 6.453 1 98.75 128 SER A O 1
ATOM 961 N N . LEU A 1 129 ? 0.413 15.719 4.402 1 97.56 129 LEU A N 1
ATOM 962 C CA . LEU A 1 129 ? 0.927 14.367 4.234 1 97.56 129 LEU A CA 1
ATOM 963 C C . LEU A 1 129 ? 2.428 14.32 4.504 1 97.56 129 LEU A C 1
ATOM 965 O O . LEU A 1 129 ? 3.232 14.531 3.594 1 97.56 129 LEU A O 1
ATOM 969 N N . PHE A 1 130 ? 2.82 13.992 5.75 1 95.19 130 PHE A N 1
ATOM 970 C CA . PHE A 1 130 ? 4.203 13.906 6.199 1 95.19 130 PHE A CA 1
ATOM 971 C C . PHE A 1 130 ? 4.887 15.266 6.121 1 95.19 130 PHE A C 1
ATOM 973 O O . PHE A 1 130 ? 6.062 15.352 5.766 1 95.19 130 PHE A O 1
ATOM 980 N N . GLY A 1 131 ? 4.191 16.328 6.406 1 94.75 131 GLY A N 1
ATOM 981 C CA . GLY A 1 131 ? 4.719 17.672 6.402 1 94.75 131 GLY A CA 1
ATOM 982 C C . GLY A 1 131 ? 4.75 18.312 7.781 1 94.75 131 GLY A C 1
ATOM 983 O O . GLY A 1 131 ? 5.809 18.391 8.406 1 94.75 131 GLY A O 1
ATOM 984 N N . VAL A 1 132 ? 3.584 18.5 8.336 1 96.25 132 VAL A N 1
ATOM 985 C CA . VAL A 1 132 ? 3.395 19.203 9.609 1 96.25 132 VAL A CA 1
ATOM 986 C C . VAL A 1 132 ? 4.16 18.469 10.711 1 96.25 132 VAL A C 1
ATOM 988 O O . VAL A 1 132 ? 4.754 19.109 11.586 1 96.25 132 VAL A O 1
ATOM 991 N N . PHE A 1 133 ? 4.176 17.188 10.648 1 93.75 133 PHE A N 1
ATOM 992 C CA . PHE A 1 133 ? 4.805 16.438 11.727 1 93.75 133 PHE A CA 1
ATOM 993 C C . PHE A 1 133 ? 6.312 16.672 11.742 1 93.75 133 PHE A C 1
ATOM 995 O O . PHE A 1 133 ? 6.98 16.391 12.742 1 93.75 133 PHE A O 1
ATOM 1002 N N . LEU A 1 134 ? 6.891 17.25 10.672 1 90.5 134 LEU A N 1
ATOM 1003 C CA . LEU A 1 134 ? 8.32 17.484 10.57 1 90.5 134 LEU A CA 1
ATOM 1004 C C . LEU A 1 134 ? 8.664 18.906 11.031 1 90.5 134 LEU A C 1
ATOM 1006 O O . LEU A 1 134 ? 9.844 19.281 11.086 1 90.5 134 LEU A O 1
ATOM 1010 N N . ILE A 1 135 ? 7.723 19.688 11.352 1 92.69 135 ILE A N 1
ATOM 1011 C CA . ILE A 1 135 ? 7.969 21.062 11.758 1 92.69 135 ILE A CA 1
ATOM 1012 C C . ILE A 1 135 ? 8.219 21.125 13.258 1 92.69 135 ILE A C 1
ATOM 1014 O O . ILE A 1 135 ? 7.34 20.781 14.055 1 92.69 135 ILE A O 1
ATOM 1018 N N . PRO A 1 136 ? 9.352 21.594 13.641 1 91.31 136 PRO A N 1
ATOM 1019 C CA . PRO A 1 136 ? 9.711 21.562 15.062 1 91.31 136 PRO A CA 1
ATOM 1020 C C . PRO A 1 136 ? 8.805 22.453 15.906 1 91.31 136 PRO A C 1
ATOM 1022 O O . PRO A 1 136 ? 8.453 22.094 17.031 1 91.31 136 PRO A O 1
ATOM 1025 N N . ASP A 1 137 ? 8.477 23.656 15.414 1 94.88 137 ASP A N 1
ATOM 1026 C CA . ASP A 1 137 ? 7.609 24.562 16.172 1 94.88 137 ASP A CA 1
ATOM 1027 C C . ASP A 1 137 ? 6.145 24.156 16.047 1 94.88 137 ASP A C 1
ATOM 1029 O O . ASP A 1 137 ? 5.371 24.797 15.328 1 94.88 137 ASP A O 1
ATOM 1033 N N . VAL A 1 138 ? 5.781 23.188 16.828 1 95.94 138 VAL A N 1
ATOM 1034 C CA . VAL A 1 138 ? 4.477 22.531 16.734 1 95.94 138 VAL A CA 1
ATOM 1035 C C . VAL A 1 138 ? 3.377 23.547 17.078 1 95.94 138 VAL A C 1
ATOM 1037 O O . VAL A 1 138 ? 2.379 23.641 16.359 1 95.94 138 VAL A O 1
ATOM 1040 N N . ALA A 1 139 ? 3.549 24.328 18.078 1 95.94 139 ALA A N 1
ATOM 1041 C CA . ALA A 1 139 ? 2.537 25.281 18.531 1 95.94 139 ALA A CA 1
ATOM 1042 C C . ALA A 1 139 ? 2.238 26.312 17.438 1 95.94 139 ALA A C 1
ATOM 1044 O O . ALA A 1 139 ? 1.075 26.562 17.125 1 95.94 139 ALA A O 1
ATOM 1045 N N . ALA A 1 140 ? 3.301 26.906 16.891 1 97.69 140 ALA A N 1
ATOM 1046 C CA . ALA A 1 140 ? 3.119 27.906 15.844 1 97.69 140 ALA A CA 1
ATOM 1047 C C . ALA A 1 140 ? 2.418 27.312 14.633 1 97.69 140 ALA A C 1
ATOM 1049 O O . ALA A 1 140 ? 1.57 27.953 14.008 1 97.69 140 ALA A O 1
ATOM 1050 N N . THR A 1 141 ? 2.768 26.094 14.328 1 98.19 141 THR A N 1
ATOM 1051 C CA . THR A 1 141 ? 2.172 25.422 13.188 1 98.19 141 THR A CA 1
ATOM 1052 C C . THR A 1 141 ? 0.677 25.203 13.406 1 98.19 141 THR A C 1
ATOM 1054 O O . THR A 1 141 ? -0.138 25.531 12.539 1 98.19 141 THR A O 1
ATOM 1057 N N . LEU A 1 142 ? 0.28 24.703 14.578 1 98.19 142 LEU A N 1
ATOM 1058 C CA . LEU A 1 142 ? -1.122 24.422 14.867 1 98.19 142 LEU A CA 1
ATOM 1059 C C . LEU A 1 142 ? -1.926 25.703 14.969 1 98.19 142 LEU A C 1
ATOM 1061 O O . LEU A 1 142 ? -3.1 25.75 14.594 1 98.19 142 LEU A O 1
ATOM 1065 N N . ASN A 1 143 ? -1.297 26.766 15.43 1 98.31 143 ASN A N 1
ATOM 1066 C CA . ASN A 1 143 ? -1.946 28.078 15.445 1 98.31 143 ASN A CA 1
ATOM 1067 C C . ASN A 1 143 ? -2.23 28.578 14.039 1 98.31 143 ASN A C 1
ATOM 1069 O O . ASN A 1 143 ? -3.316 29.094 13.758 1 98.31 143 ASN A O 1
ATOM 1073 N N . ALA A 1 144 ? -1.238 28.438 13.172 1 98.69 144 ALA A N 1
ATOM 1074 C CA . ALA A 1 144 ? -1.41 28.859 11.781 1 98.69 144 ALA A CA 1
ATOM 1075 C C . ALA A 1 144 ? -2.521 28.062 11.102 1 98.69 144 ALA A C 1
ATOM 1077 O O . ALA A 1 144 ? -3.352 28.625 10.391 1 98.69 144 ALA A O 1
ATOM 1078 N N . VAL A 1 145 ? -2.562 26.781 11.336 1 98.69 145 VAL A N 1
ATOM 1079 C CA . VAL A 1 145 ? -3.588 25.906 10.766 1 98.69 145 VAL A CA 1
ATOM 1080 C C . VAL A 1 145 ? -4.965 26.344 11.25 1 98.69 145 VAL A C 1
ATOM 1082 O O . VAL A 1 145 ? -5.891 26.516 10.453 1 98.69 145 VAL A O 1
ATOM 1085 N N . ALA A 1 146 ? -5.086 26.578 12.539 1 98 146 ALA A N 1
ATOM 1086 C CA . ALA A 1 146 ? -6.359 27 13.102 1 98 146 ALA A CA 1
ATOM 1087 C C . ALA A 1 146 ? -6.793 28.344 12.531 1 98 146 ALA A C 1
ATOM 1089 O O . ALA A 1 146 ? -7.977 28.562 12.266 1 98 146 ALA A O 1
ATOM 1090 N N . ARG A 1 147 ? -5.855 29.203 12.344 1 97.75 147 ARG A N 1
ATOM 1091 C CA . ARG A 1 147 ? -6.145 30.547 11.844 1 97.75 147 ARG A CA 1
ATOM 1092 C C . ARG A 1 147 ? -6.754 30.5 10.445 1 97.75 147 ARG A C 1
ATOM 1094 O O . ARG A 1 147 ? -7.703 31.219 10.148 1 97.75 147 ARG A O 1
ATOM 1101 N N . VAL A 1 148 ? -6.234 29.656 9.617 1 98.38 148 VAL A N 1
ATOM 1102 C CA . VAL A 1 148 ? -6.637 29.688 8.219 1 98.38 148 VAL A CA 1
ATOM 1103 C C . VAL A 1 148 ? -7.91 28.875 8.023 1 98.38 148 VAL A C 1
ATOM 1105 O O . VAL A 1 148 ? -8.617 29.031 7.031 1 98.38 148 VAL A O 1
ATOM 1108 N N . LEU A 1 149 ? -8.18 27.938 8.922 1 98.44 149 LEU A N 1
ATOM 1109 C CA . LEU A 1 149 ? -9.383 27.125 8.812 1 98.44 149 LEU A CA 1
ATOM 1110 C C . LEU A 1 149 ? -10.633 27.969 9.055 1 98.44 149 LEU A C 1
ATOM 1112 O O . LEU A 1 149 ? -10.641 28.828 9.93 1 98.44 149 LEU A O 1
ATOM 1116 N N . LYS A 1 150 ? -11.609 27.734 8.227 1 96.94 150 LYS A N 1
ATOM 1117 C CA . LYS A 1 150 ? -12.914 28.344 8.492 1 96.94 150 LYS A CA 1
ATOM 1118 C C . LYS A 1 150 ? -13.406 27.984 9.891 1 96.94 150 LYS A C 1
ATOM 1120 O O . LYS A 1 150 ? -12.969 27 10.484 1 96.94 150 LYS A O 1
ATOM 1125 N N . LYS A 1 151 ? -14.312 28.812 10.305 1 89.69 151 LYS A N 1
ATOM 1126 C CA . LYS A 1 151 ? -14.828 28.594 11.648 1 89.69 151 LYS A CA 1
ATOM 1127 C C . LYS A 1 151 ? -15.672 27.312 11.695 1 89.69 151 LYS A C 1
ATOM 1129 O O . LYS A 1 151 ? -16.266 26.922 10.695 1 89.69 151 LYS A O 1
ATOM 1134 N N . GLU A 1 152 ? -15.57 26.625 12.758 1 68.5 152 GLU A N 1
ATOM 1135 C CA . GLU A 1 152 ? -16.359 25.438 13.008 1 68.5 152 GLU A CA 1
ATOM 1136 C C . GLU A 1 152 ? -17.812 25.641 12.609 1 68.5 152 GLU A C 1
ATOM 1138 O O . GLU A 1 152 ? -18.281 26.781 12.5 1 68.5 152 GLU A O 1
ATOM 1143 N N . PRO A 1 153 ? -18.578 24.516 12.125 1 80.38 153 PRO A N 1
ATOM 1144 C CA . PRO A 1 153 ? -18.359 23.078 12.32 1 80.38 153 PRO A CA 1
ATOM 1145 C C . PRO A 1 153 ? -17.859 22.391 11.055 1 80.38 153 PRO A C 1
ATOM 1147 O O . PRO A 1 153 ? -17.688 21.156 11.039 1 80.38 153 PRO A O 1
ATOM 1150 N N . SER A 1 154 ? -17.438 23.094 10.133 1 83.69 154 SER A N 1
ATOM 1151 C CA . SER A 1 154 ? -17.281 22.344 8.883 1 83.69 154 SER A CA 1
ATOM 1152 C C . SER A 1 154 ? -15.82 22.125 8.531 1 83.69 154 SER A C 1
ATOM 1154 O O . SER A 1 154 ? -15.5 21.469 7.535 1 83.69 154 SER A O 1
ATOM 1156 N N . ASN A 1 155 ? -14.969 22.578 9.398 1 97.06 155 ASN A N 1
ATOM 1157 C CA . ASN A 1 155 ? -13.57 22.531 8.992 1 97.06 155 ASN A CA 1
ATOM 1158 C C . ASN A 1 155 ? -12.93 21.188 9.359 1 97.06 155 ASN A C 1
ATOM 1160 O O . ASN A 1 155 ? -13.469 20.453 10.188 1 97.06 155 ASN A O 1
ATOM 1164 N N . VAL A 1 156 ? -11.859 20.797 8.641 1 98.44 156 VAL A N 1
ATOM 1165 C CA . VAL A 1 156 ? -11.133 19.547 8.883 1 98.44 156 VAL A CA 1
ATOM 1166 C C . VAL A 1 156 ? -9.625 19.812 8.828 1 98.44 156 VAL A C 1
ATOM 1168 O O . VAL A 1 156 ? -9.133 20.469 7.914 1 98.44 156 VAL A O 1
ATOM 1171 N N . PHE A 1 157 ? -8.977 19.422 9.859 1 98.69 157 PHE A N 1
ATOM 1172 C CA . PHE A 1 157 ? -7.527 19.297 9.812 1 98.69 157 PHE A CA 1
ATOM 1173 C C . PHE A 1 157 ? -7.117 17.828 9.758 1 98.69 157 PHE A C 1
ATOM 1175 O O . PHE A 1 157 ? -7.414 17.062 10.68 1 98.69 157 PHE A O 1
ATOM 1182 N N . ALA A 1 158 ? -6.457 17.422 8.664 1 98.75 158 ALA A N 1
ATOM 1183 C CA . ALA A 1 158 ? -5.992 16.047 8.5 1 98.75 158 ALA A CA 1
ATOM 1184 C C . ALA A 1 158 ? -4.477 15.992 8.328 1 98.75 158 ALA A C 1
ATOM 1186 O O . ALA A 1 158 ? -3.904 16.75 7.551 1 98.75 158 ALA A O 1
ATOM 1187 N N . ASN A 1 159 ? -3.869 15.109 9.07 1 98.31 159 ASN A N 1
ATOM 1188 C CA . ASN A 1 159 ? -2.414 14.984 9.102 1 98.31 159 ASN A CA 1
ATOM 1189 C C . ASN A 1 159 ? -1.975 13.523 9.102 1 98.31 159 ASN A C 1
ATOM 1191 O O . ASN A 1 159 ? -2.57 12.688 9.781 1 98.31 159 ASN A O 1
ATOM 1195 N N . VAL A 1 160 ? -0.968 13.234 8.281 1 98.06 160 VAL A N 1
ATOM 1196 C CA . VAL A 1 160 ? -0.338 11.914 8.32 1 98.06 160 VAL A CA 1
ATOM 1197 C C . VAL A 1 160 ? 1.065 12.031 8.914 1 98.06 160 VAL A C 1
ATOM 1199 O O . VAL A 1 160 ? 1.867 12.852 8.469 1 98.06 160 VAL A O 1
ATOM 1202 N N . SER A 1 161 ? 1.283 11.266 9.898 1 97.12 161 SER A N 1
ATOM 1203 C CA . SER A 1 161 ? 2.576 11.266 10.578 1 97.12 161 SER A CA 1
ATOM 1204 C C . SER A 1 161 ? 3.154 9.859 10.664 1 97.12 161 SER A C 1
ATOM 1206 O O . SER A 1 161 ? 2.457 8.875 10.398 1 97.12 161 SER A O 1
ATOM 1208 N N . TRP A 1 162 ? 4.422 9.742 10.984 1 94.19 162 TRP A N 1
ATOM 1209 C CA . TRP A 1 162 ? 5.121 8.469 11.094 1 94.19 162 TRP A CA 1
ATOM 1210 C C . TRP A 1 162 ? 4.902 7.836 12.461 1 94.19 162 TRP A C 1
ATOM 1212 O O . TRP A 1 162 ? 4.852 8.539 13.477 1 94.19 162 TRP A O 1
ATOM 1222 N N . MET A 1 163 ? 4.773 6.602 12.484 1 91.5 163 MET A N 1
ATOM 1223 C CA . MET A 1 163 ? 4.887 5.82 13.711 1 91.5 163 MET A CA 1
ATOM 1224 C C . MET A 1 163 ? 6.301 5.281 13.883 1 91.5 163 MET A C 1
ATOM 1226 O O . MET A 1 163 ? 6.855 4.668 12.969 1 91.5 163 MET A O 1
ATOM 1230 N N . PHE A 1 164 ? 6.887 5.512 14.992 1 84.88 164 PHE A N 1
ATOM 1231 C CA . PHE A 1 164 ? 8.25 5.051 15.234 1 84.88 164 PHE A CA 1
ATOM 1232 C C . PHE A 1 164 ? 8.258 3.801 16.109 1 84.88 164 PHE A C 1
ATOM 1234 O O . PHE A 1 164 ? 7.23 3.439 16.688 1 84.88 164 PHE A O 1
ATOM 1241 N N . ASP A 1 165 ? 9.367 3.098 16.125 1 82.62 165 ASP A N 1
ATOM 1242 C CA . ASP A 1 165 ? 9.68 1.981 17.016 1 82.62 165 ASP A CA 1
ATOM 1243 C C . ASP A 1 165 ? 8.734 0.806 16.766 1 82.62 165 ASP A C 1
ATOM 1245 O O . ASP A 1 165 ? 8.203 0.227 17.719 1 82.62 165 ASP A O 1
ATOM 1249 N N . VAL A 1 166 ? 8.492 0.55 15.523 1 85.19 166 VAL A N 1
ATOM 1250 C CA . VAL A 1 166 ? 7.559 -0.525 15.203 1 85.19 166 VAL A CA 1
ATOM 1251 C C . VAL A 1 166 ? 8.305 -1.67 14.516 1 85.19 166 VAL A C 1
ATOM 1253 O O . VAL A 1 166 ? 7.707 -2.691 14.172 1 85.19 166 VAL A O 1
ATOM 1256 N N . SER A 1 167 ? 9.625 -1.573 14.352 1 85.62 167 SER A N 1
ATOM 1257 C CA . SER A 1 167 ? 10.391 -2.568 13.609 1 85.62 167 SER A CA 1
ATOM 1258 C C . SER A 1 167 ? 10.289 -3.943 14.258 1 85.62 167 SER A C 1
ATOM 1260 O O . SER A 1 167 ? 10.078 -4.945 13.57 1 85.62 167 SER A O 1
ATOM 1262 N N . GLU A 1 168 ? 10.492 -3.961 15.539 1 83.19 168 GLU A N 1
ATOM 1263 C CA . GLU A 1 168 ? 10.445 -5.254 16.219 1 83.19 168 GLU A CA 1
ATOM 1264 C C . GLU A 1 168 ? 9.109 -5.953 15.977 1 83.19 168 GLU A C 1
ATOM 1266 O O . GLU A 1 168 ? 9.07 -7.16 15.734 1 83.19 168 GLU A O 1
ATOM 1271 N N . TYR A 1 169 ? 8.141 -5.195 16.047 1 82.88 169 TYR A N 1
ATOM 1272 C CA . TYR A 1 169 ? 6.793 -5.719 15.852 1 82.88 169 TYR A CA 1
ATOM 1273 C C . TYR A 1 169 ? 6.645 -6.316 14.453 1 82.88 169 TYR A C 1
ATOM 1275 O O . TYR A 1 169 ? 6.238 -7.469 14.305 1 82.88 169 TYR A O 1
ATOM 1283 N N . PHE A 1 170 ? 7.102 -5.742 13.453 1 85.06 170 PHE A N 1
ATOM 1284 C CA . PHE A 1 170 ? 6.883 -6.172 12.078 1 85.06 170 PHE A CA 1
ATOM 1285 C C . PHE A 1 170 ? 7.902 -7.227 11.672 1 85.06 170 PHE A C 1
ATOM 1287 O O . PHE A 1 170 ? 7.559 -8.195 10.992 1 85.06 170 PHE A O 1
ATOM 1294 N N . SER A 1 171 ? 9.094 -7.066 12.125 1 84.62 171 SER A N 1
ATOM 1295 C CA . SER A 1 171 ? 10.141 -8.016 11.734 1 84.62 171 SER A CA 1
ATOM 1296 C C . SER A 1 171 ? 9.891 -9.391 12.344 1 84.62 171 SER A C 1
ATOM 1298 O O . SER A 1 171 ? 10.273 -10.406 11.758 1 84.62 171 SER A O 1
ATOM 1300 N N . SER A 1 172 ? 9.219 -9.453 13.414 1 83 172 SER A N 1
ATOM 1301 C CA . SER A 1 172 ? 8.938 -10.719 14.086 1 83 172 SER A CA 1
ATOM 1302 C C . SER A 1 172 ? 8.031 -11.602 13.234 1 83 172 SER A C 1
ATOM 1304 O O . SER A 1 172 ? 8.016 -12.828 13.398 1 83 172 SER A O 1
ATOM 1306 N N . ARG A 1 173 ? 7.355 -11 12.328 1 81.25 173 ARG A N 1
ATOM 1307 C CA . ARG A 1 173 ? 6.484 -11.781 11.453 1 81.25 173 ARG A CA 1
ATOM 1308 C C . ARG A 1 173 ? 6.996 -11.766 10.023 1 81.25 173 ARG A C 1
ATOM 1310 O O . ARG A 1 173 ? 6.273 -12.148 9.094 1 81.25 173 ARG A O 1
ATOM 1317 N N . GLY A 1 174 ? 8.188 -11.164 9.852 1 81.94 174 GLY A N 1
ATOM 1318 C CA . GLY A 1 174 ? 8.852 -11.258 8.562 1 81.94 174 GLY A CA 1
ATOM 1319 C C . GLY A 1 174 ? 8.539 -10.094 7.648 1 81.94 174 GLY A C 1
ATOM 1320 O O . GLY A 1 174 ? 8.93 -10.094 6.477 1 81.94 174 GLY A O 1
ATOM 1321 N N . PHE A 1 175 ? 7.836 -9.055 8.133 1 86.38 175 PHE A N 1
ATOM 1322 C CA . PHE A 1 175 ? 7.422 -7.945 7.285 1 86.38 175 PHE A CA 1
ATOM 1323 C C . PHE A 1 175 ? 8.547 -6.93 7.141 1 86.38 175 PHE A C 1
ATOM 1325 O O . PHE A 1 175 ? 8.328 -5.824 6.637 1 86.38 175 PHE A O 1
ATOM 1332 N N . GLY A 1 176 ? 9.727 -7.238 7.559 1 84.5 176 GLY A N 1
ATOM 1333 C CA . GLY A 1 176 ? 10.867 -6.34 7.445 1 84.5 176 GLY A CA 1
ATOM 1334 C C . GLY A 1 176 ? 10.891 -5.273 8.523 1 84.5 176 GLY A C 1
ATOM 1335 O O . GLY A 1 176 ? 9.961 -5.164 9.32 1 84.5 176 GLY A O 1
ATOM 1336 N N . VAL A 1 177 ? 11.961 -4.496 8.492 1 89.69 177 VAL A N 1
ATOM 1337 C CA . VAL A 1 177 ? 12.094 -3.387 9.438 1 89.69 177 VAL A CA 1
ATOM 1338 C C . VAL A 1 177 ? 11.367 -2.158 8.891 1 89.69 177 VAL A C 1
ATOM 1340 O O . VAL A 1 177 ? 11.031 -2.107 7.703 1 89.69 177 VAL A O 1
ATOM 1343 N N . SER A 1 178 ? 11.109 -1.229 9.789 1 91 178 SER A N 1
ATOM 1344 C CA . SER A 1 178 ? 10.359 -0.047 9.375 1 91 178 SER A CA 1
ATOM 1345 C C . SER A 1 178 ? 11.289 1.018 8.797 1 91 178 SER A C 1
ATOM 1347 O O . SER A 1 178 ? 12.406 1.201 9.281 1 91 178 SER A O 1
ATOM 1349 N N . LEU A 1 179 ? 10.82 1.681 7.824 1 89.88 179 LEU A N 1
ATOM 1350 C CA . LEU A 1 179 ? 11.555 2.783 7.223 1 89.88 179 LEU A CA 1
ATOM 1351 C C . LEU A 1 179 ? 11.875 3.855 8.258 1 89.88 179 LEU A C 1
ATOM 1353 O O . LEU A 1 179 ? 12.93 4.488 8.203 1 89.88 179 LEU A O 1
ATOM 1357 N N . GLN A 1 180 ? 10.992 4.047 9.211 1 88.94 180 GLN A N 1
ATOM 1358 C CA . GLN A 1 180 ? 11.18 5.039 10.266 1 88.94 180 GLN A CA 1
ATOM 1359 C C . GLN A 1 180 ? 12.398 4.699 11.125 1 88.94 180 GLN A C 1
ATOM 1361 O O . GLN A 1 180 ? 13.219 5.566 11.414 1 88.94 180 GLN A O 1
ATOM 1366 N N . ASP A 1 181 ? 12.5 3.459 11.383 1 87.94 181 ASP A N 1
ATOM 1367 C CA . ASP A 1 181 ? 13.625 3.021 12.203 1 87.94 181 ASP A CA 1
ATOM 1368 C C . ASP A 1 181 ? 14.922 3.027 11.398 1 87.94 181 ASP A C 1
ATOM 1370 O O . ASP A 1 181 ? 15.992 3.295 11.945 1 87.94 181 ASP A O 1
ATOM 1374 N N . VAL A 1 182 ? 14.805 2.715 10.164 1 90.19 182 VAL A N 1
ATOM 1375 C CA . VAL A 1 182 ? 15.93 2.799 9.242 1 90.19 182 VAL A CA 1
ATOM 1376 C C . VAL A 1 182 ? 16.438 4.238 9.18 1 90.19 182 VAL A C 1
ATOM 1378 O O . VAL A 1 182 ? 17.641 4.477 9.094 1 90.19 182 VAL A O 1
ATOM 1381 N N . PHE A 1 183 ? 15.5 5.137 9.211 1 88.31 183 PHE A N 1
ATOM 1382 C CA . PHE A 1 183 ? 15.844 6.555 9.203 1 88.31 183 PHE A CA 1
ATOM 1383 C C . PHE A 1 183 ? 16.453 6.969 10.539 1 88.31 183 PHE A C 1
ATOM 1385 O O . PHE A 1 183 ? 17.422 7.727 10.578 1 88.31 183 PHE A O 1
ATOM 1392 N N . LYS A 1 184 ? 15.961 6.512 11.578 1 88.19 184 LYS A N 1
ATOM 1393 C CA . LYS A 1 184 ? 16.328 6.914 12.93 1 88.19 184 LYS A CA 1
ATOM 1394 C C . LYS A 1 184 ? 17.703 6.383 13.312 1 88.19 184 LYS A C 1
ATOM 1396 O O . LYS A 1 184 ? 18.484 7.082 13.953 1 88.19 184 LYS A O 1
ATOM 1401 N N . LEU A 1 185 ? 18.094 5.211 12.852 1 89.94 185 LEU A N 1
ATOM 1402 C CA . LEU A 1 185 ? 19.266 4.504 13.336 1 89.94 185 LEU A CA 1
ATOM 1403 C C . LEU A 1 185 ? 20.531 5.277 13.008 1 89.94 185 LEU A C 1
ATOM 1405 O O . LEU A 1 185 ? 21.344 5.582 13.891 1 89.94 185 LEU A O 1
ATOM 1409 N N . PRO A 1 186 ? 20.75 5.656 11.773 1 91.31 186 PRO A N 1
ATOM 1410 C CA . PRO A 1 186 ? 21.953 6.438 11.484 1 91.31 186 PRO A CA 1
ATOM 1411 C C . PRO A 1 186 ? 22 7.762 12.25 1 91.31 186 PRO A C 1
ATOM 1413 O O . PRO A 1 186 ? 23.062 8.195 12.68 1 91.31 186 PRO A O 1
ATOM 1416 N N . ASN A 1 187 ? 20.891 8.383 12.359 1 89.19 187 ASN A N 1
ATOM 1417 C CA . ASN A 1 187 ? 20.844 9.648 13.078 1 89.19 187 ASN A CA 1
ATOM 1418 C C . ASN A 1 187 ? 21.219 9.477 14.547 1 89.19 187 ASN A C 1
ATOM 1420 O O . ASN A 1 187 ? 21.922 10.328 15.109 1 89.19 187 ASN A O 1
ATOM 1424 N N . GLU A 1 188 ? 20.797 8.414 15.133 1 89 188 GLU A N 1
ATOM 1425 C CA . GLU A 1 188 ? 21.125 8.141 16.531 1 89 188 GLU A CA 1
ATOM 1426 C C . GLU A 1 188 ? 22.609 7.859 16.703 1 89 188 GLU A C 1
ATOM 1428 O O . GLU A 1 188 ? 23.188 8.211 17.734 1 89 188 GLU A O 1
ATOM 1433 N N . ILE A 1 189 ? 23.188 7.234 15.797 1 91.19 189 ILE A N 1
ATOM 1434 C CA . ILE A 1 189 ? 24.609 6.887 15.852 1 91.19 189 ILE A CA 1
ATOM 1435 C C . ILE A 1 189 ? 25.453 8.148 15.688 1 91.19 189 ILE A C 1
ATOM 1437 O O . ILE A 1 189 ? 26.438 8.344 16.406 1 91.19 189 ILE A O 1
ATOM 1441 N N . ILE A 1 190 ? 25.047 9.008 14.82 1 90.25 190 ILE A N 1
ATOM 1442 C CA . ILE A 1 190 ? 25.828 10.203 14.484 1 90.25 190 ILE A CA 1
ATOM 1443 C C . ILE A 1 190 ? 25.594 11.281 15.539 1 90.25 190 ILE A C 1
ATOM 1445 O O . ILE A 1 190 ? 26.531 12 15.914 1 90.25 190 ILE A O 1
ATOM 1449 N N . ASP A 1 191 ? 24.312 11.398 15.945 1 85.25 191 ASP A N 1
ATOM 1450 C CA . ASP A 1 191 ? 23.922 12.383 16.953 1 85.25 191 ASP A CA 1
ATOM 1451 C C . ASP A 1 191 ? 23.078 11.75 18.047 1 85.25 191 ASP A C 1
ATOM 1453 O O . ASP A 1 191 ? 21.859 11.891 18.047 1 85.25 191 ASP A O 1
ATOM 1457 N N . PRO A 1 192 ? 23.703 11.18 18.984 1 81.75 192 PRO A N 1
ATOM 1458 C CA . PRO A 1 192 ? 22.984 10.398 20 1 81.75 192 PRO A CA 1
ATOM 1459 C C . PRO A 1 192 ? 22.016 11.242 20.828 1 81.75 192 PRO A C 1
ATOM 1461 O O . PRO A 1 192 ? 21.016 10.727 21.344 1 81.75 192 PRO A O 1
ATOM 1464 N N . ASP A 1 193 ? 22.25 12.469 20.938 1 76.56 193 ASP A N 1
ATOM 1465 C CA . ASP A 1 193 ? 21.375 13.289 21.781 1 76.56 193 ASP A CA 1
ATOM 1466 C C . ASP A 1 193 ? 20.078 13.648 21.062 1 76.56 193 ASP A C 1
ATOM 1468 O O . ASP A 1 193 ? 19.062 13.891 21.703 1 76.56 193 ASP A O 1
ATOM 1472 N N . GLN A 1 194 ? 20.031 13.422 19.812 1 68.56 194 GLN A N 1
ATOM 1473 C CA . GLN A 1 194 ? 18.922 13.641 18.891 1 68.56 194 GLN A CA 1
ATOM 1474 C C . GLN A 1 194 ? 17.922 14.633 19.469 1 68.56 194 GLN A C 1
ATOM 1476 O O . GLN A 1 194 ? 16.703 14.453 19.312 1 68.56 194 GLN A O 1
ATOM 1481 N N . GLU A 1 195 ? 18.328 15.516 20.266 1 68.44 195 GLU A N 1
ATOM 1482 C CA . GLU A 1 195 ? 17.422 16.469 20.875 1 68.44 195 GLU A CA 1
ATOM 1483 C C . GLU A 1 195 ? 16.625 17.234 19.828 1 68.44 195 GLU A C 1
ATOM 1485 O O . GLU A 1 195 ? 15.445 17.547 20.031 1 68.44 195 GLU A O 1
ATOM 1490 N N . SER A 1 196 ? 17.203 17.203 18.734 1 65.69 196 SER A N 1
ATOM 1491 C CA . SER A 1 196 ? 16.641 18 17.656 1 65.69 196 SER A CA 1
ATOM 1492 C C . SER A 1 196 ? 15.43 17.312 17.031 1 65.69 196 SER A C 1
ATOM 1494 O O . SER A 1 196 ? 14.625 17.953 16.344 1 65.69 196 SER A O 1
ATOM 1496 N N . MET A 1 197 ? 15.188 16.078 17.469 1 77.38 197 MET A N 1
ATOM 1497 C CA . MET A 1 197 ? 14.086 15.383 16.812 1 77.38 197 MET A CA 1
ATOM 1498 C C . MET A 1 197 ? 13.039 14.953 17.844 1 77.38 197 MET A C 1
ATOM 1500 O O . MET A 1 197 ? 12.141 14.18 17.516 1 77.38 197 MET A O 1
ATOM 1504 N N . ALA A 1 198 ? 13.109 15.508 19 1 79.25 198 ALA A N 1
ATOM 1505 C CA . ALA A 1 198 ? 12.227 15.109 20.094 1 79.25 198 ALA A CA 1
ATOM 1506 C C . ALA A 1 198 ? 10.773 15.453 19.766 1 79.25 198 ALA A C 1
ATOM 1508 O O . ALA A 1 198 ? 9.852 14.75 20.188 1 79.25 198 ALA A O 1
ATOM 1509 N N . TYR A 1 199 ? 10.555 16.469 18.984 1 84.75 199 TYR A N 1
ATOM 1510 C CA . TYR A 1 199 ? 9.211 16.938 18.656 1 84.75 199 TYR A CA 1
ATOM 1511 C C . TYR A 1 199 ? 8.469 15.914 17.812 1 84.75 199 TYR A C 1
ATOM 1513 O O . TYR A 1 199 ? 7.234 15.93 17.75 1 84.75 199 TYR A O 1
ATOM 1521 N N . LEU A 1 200 ? 9.141 14.984 17.219 1 87.06 200 LEU A N 1
ATOM 1522 C CA . LEU A 1 200 ? 8.523 13.969 16.375 1 87.06 200 LEU A CA 1
ATOM 1523 C C . LEU A 1 200 ? 7.656 13.023 17.203 1 87.06 200 LEU A C 1
ATOM 1525 O O . LEU A 1 200 ? 6.695 12.445 16.688 1 87.06 200 LEU A O 1
ATOM 1529 N N . SER A 1 201 ? 7.953 12.93 18.453 1 87.62 201 SER A N 1
ATOM 1530 C CA . SER A 1 201 ? 7.234 12.016 19.344 1 87.62 201 SER A CA 1
ATOM 1531 C C . SER A 1 201 ? 5.801 12.484 19.562 1 87.62 201 SER A C 1
ATOM 1533 O O . SER A 1 201 ? 4.926 11.688 19.906 1 87.62 201 SER A O 1
ATOM 1535 N N . ASN A 1 202 ? 5.523 13.797 19.344 1 92.38 202 ASN A N 1
ATOM 1536 C CA . ASN A 1 202 ? 4.184 14.352 19.516 1 92.38 202 ASN A CA 1
ATOM 1537 C C . ASN A 1 202 ? 3.182 13.688 18.562 1 92.38 202 ASN A C 1
ATOM 1539 O O . ASN A 1 202 ? 1.987 13.633 18.859 1 92.38 202 ASN A O 1
ATOM 1543 N N . TRP A 1 203 ? 3.717 13.188 17.469 1 94.62 203 TRP A N 1
ATOM 1544 C CA . TRP A 1 203 ? 2.836 12.711 16.406 1 94.62 203 TRP A CA 1
ATOM 1545 C C . TRP A 1 203 ? 2.961 11.203 16.234 1 94.62 203 TRP A C 1
ATOM 1547 O O . TRP A 1 203 ? 2.412 10.641 15.281 1 94.62 203 TRP A O 1
ATOM 1557 N N . SER A 1 204 ? 3.646 10.461 17.094 1 91.88 204 SER A N 1
ATOM 1558 C CA . SER A 1 204 ? 4.129 9.125 16.781 1 91.88 204 SER A CA 1
ATOM 1559 C C . SER A 1 204 ? 3.156 8.055 17.25 1 91.88 204 SER A C 1
ATOM 1561 O O . SER A 1 204 ? 3.254 6.895 16.844 1 91.88 204 SER A O 1
ATOM 1563 N N . THR A 1 205 ? 2.23 8.461 18.156 1 92.12 205 THR A N 1
ATOM 1564 C CA . THR A 1 205 ? 1.219 7.52 18.641 1 92.12 205 THR A CA 1
ATOM 1565 C C . THR A 1 205 ? -0.155 8.18 18.672 1 92.12 205 THR A C 1
ATOM 1567 O O . THR A 1 205 ? -0.257 9.406 18.719 1 92.12 205 THR A O 1
ATOM 1570 N N . THR A 1 206 ? -1.176 7.324 18.703 1 91.75 206 THR A N 1
ATOM 1571 C CA . THR A 1 206 ? -2.531 7.848 18.844 1 91.75 206 THR A CA 1
ATOM 1572 C C . THR A 1 206 ? -2.689 8.617 20.141 1 91.75 206 THR A C 1
ATOM 1574 O O . THR A 1 206 ? -3.301 9.688 20.172 1 91.75 206 THR A O 1
ATOM 1577 N N . THR A 1 207 ? -2.09 8.133 21.156 1 93.25 207 THR A N 1
ATOM 1578 C CA . THR A 1 207 ? -2.178 8.773 22.469 1 93.25 207 THR A CA 1
ATOM 1579 C C . THR A 1 207 ? -1.508 10.141 22.438 1 93.25 207 THR A C 1
ATOM 1581 O O . THR A 1 207 ? -2.088 11.133 22.891 1 93.25 207 THR A O 1
ATOM 1584 N N . SER A 1 208 ? -0.298 10.227 21.922 1 95.44 208 SER A N 1
ATOM 1585 C CA . SER A 1 208 ? 0.422 11.492 21.875 1 95.44 208 SER A CA 1
ATOM 1586 C C . SER A 1 208 ? -0.307 12.516 21 1 95.44 208 SER A C 1
ATOM 1588 O O . SER A 1 208 ? -0.314 13.703 21.312 1 95.44 208 SER A O 1
ATOM 1590 N N . ILE A 1 209 ? -0.945 12.07 19.984 1 96.56 209 ILE A N 1
ATOM 1591 C CA . ILE A 1 209 ? -1.68 12.953 19.078 1 96.56 209 ILE A CA 1
ATOM 1592 C C . ILE A 1 209 ? -2.922 13.492 19.797 1 96.56 209 ILE A C 1
ATOM 1594 O O . ILE A 1 209 ? -3.221 14.688 19.719 1 96.56 209 ILE A O 1
ATOM 1598 N N . CYS A 1 210 ? -3.613 12.594 20.469 1 95.62 210 CYS A N 1
ATOM 1599 C CA . CYS A 1 210 ? -4.785 13.016 21.234 1 95.62 210 CYS A CA 1
ATOM 1600 C C . CYS A 1 210 ? -4.418 14.07 22.266 1 95.62 210 CYS A C 1
ATOM 1602 O O . CYS A 1 210 ? -5.133 15.055 22.438 1 95.62 210 CYS A O 1
ATOM 1604 N N . GLU A 1 211 ? -3.326 13.859 22.906 1 96.44 211 GLU A N 1
ATOM 1605 C CA . GLU A 1 211 ? -2.859 14.828 23.891 1 96.44 211 GLU A CA 1
ATOM 1606 C C . GLU A 1 211 ? -2.469 16.141 23.234 1 96.44 211 GLU A C 1
ATOM 1608 O O . GLU A 1 211 ? -2.807 17.219 23.734 1 96.44 211 GLU A O 1
ATOM 1613 N N . LEU A 1 212 ? -1.796 16.047 22.156 1 96.94 212 LEU A N 1
ATOM 1614 C CA . LEU A 1 212 ? -1.312 17.219 21.422 1 96.94 212 LEU A CA 1
ATOM 1615 C C . LEU A 1 212 ? -2.473 18.094 20.969 1 96.94 212 LEU A C 1
ATOM 1617 O O . LEU A 1 212 ? -2.385 19.328 21.031 1 96.94 212 LEU A O 1
ATOM 1621 N N . LEU A 1 213 ? -3.623 17.453 20.547 1 97.69 213 LEU A N 1
ATOM 1622 C CA . LEU A 1 213 ? -4.707 18.188 19.906 1 97.69 213 LEU A CA 1
ATOM 1623 C C . LEU A 1 213 ? -5.871 18.391 20.875 1 97.69 213 LEU A C 1
ATOM 1625 O O . LEU A 1 213 ? -6.93 18.891 20.484 1 97.69 213 LEU A O 1
ATOM 1629 N N . ALA A 1 214 ? -5.73 18.078 22.125 1 96.69 214 ALA A N 1
ATOM 1630 C CA . ALA A 1 214 ? -6.809 18.016 23.109 1 96.69 214 ALA A CA 1
ATOM 1631 C C . ALA A 1 214 ? -7.508 19.359 23.25 1 96.69 214 ALA A C 1
ATOM 1633 O O . ALA A 1 214 ? -8.727 19.422 23.438 1 96.69 214 ALA A O 1
ATOM 1634 N N . ASP A 1 215 ? -6.801 20.406 23.141 1 96.5 215 ASP A N 1
ATOM 1635 C CA . ASP A 1 215 ? -7.371 21.734 23.344 1 96.5 215 ASP A CA 1
ATOM 1636 C C . ASP A 1 215 ? -8.008 22.266 22.062 1 96.5 215 ASP A C 1
ATOM 1638 O O . ASP A 1 215 ? -8.688 23.297 22.094 1 96.5 215 ASP A O 1
ATOM 1642 N N . ARG A 1 216 ? -7.875 21.562 20.969 1 97 216 ARG A N 1
ATOM 1643 C CA . ARG A 1 216 ? -8.266 22.141 19.688 1 97 216 ARG A CA 1
ATOM 1644 C C . ARG A 1 216 ? -9.391 21.344 19.031 1 97 216 ARG A C 1
ATOM 1646 O O . ARG A 1 216 ? -10.016 21.797 18.078 1 97 216 ARG A O 1
ATOM 1653 N N . VAL A 1 217 ? -9.586 20.141 19.469 1 96.56 217 VAL A N 1
ATOM 1654 C CA . VAL A 1 217 ? -10.602 19.281 18.891 1 96.56 217 VAL A CA 1
ATOM 1655 C C . VAL A 1 217 ? -11.227 18.406 19.984 1 96.56 217 VAL A C 1
ATOM 1657 O O . VAL A 1 217 ? -10.516 17.891 20.844 1 96.56 217 VAL A O 1
ATOM 1660 N N . ASP A 1 218 ? -12.562 18.234 19.953 1 94.25 218 ASP A N 1
ATOM 1661 C CA . ASP A 1 218 ? -13.234 17.344 20.891 1 94.25 218 ASP A CA 1
ATOM 1662 C C . ASP A 1 218 ? -12.914 15.883 20.578 1 94.25 218 ASP A C 1
ATOM 1664 O O . ASP A 1 218 ? -12.758 15.508 19.422 1 94.25 218 ASP A O 1
ATOM 1668 N N . GLN A 1 219 ? -12.875 15.086 21.562 1 89.88 219 GLN A N 1
ATOM 1669 C CA . GLN A 1 219 ? -12.523 13.68 21.438 1 89.88 219 GLN A CA 1
ATOM 1670 C C . GLN A 1 219 ? -13.422 12.977 20.422 1 89.88 219 GLN A C 1
ATOM 1672 O O . GLN A 1 219 ? -12.945 12.156 19.641 1 89.88 219 GLN A O 1
ATOM 1677 N N . GLY A 1 220 ? -14.664 13.289 20.406 1 89.5 220 GLY A N 1
ATOM 1678 C CA . GLY A 1 220 ? -15.594 12.656 19.484 1 89.5 220 GLY A CA 1
ATOM 1679 C C . GLY A 1 220 ? -15.406 13.109 18.047 1 89.5 220 GLY A C 1
ATOM 1680 O O . GLY A 1 220 ? -15.945 12.492 17.125 1 89.5 220 GLY A O 1
ATOM 1681 N N . LYS A 1 221 ? -14.516 14.141 17.828 1 94.44 221 LYS A N 1
ATOM 1682 C CA . LYS A 1 221 ? -14.312 14.719 16.5 1 94.44 221 LYS A CA 1
ATOM 1683 C C . LYS A 1 221 ? -12.906 14.438 15.992 1 94.44 221 LYS A C 1
ATOM 1685 O O . LYS A 1 221 ? -12.508 14.945 14.945 1 94.44 221 LYS A O 1
ATOM 1690 N N . LEU A 1 222 ? -12.18 13.68 16.812 1 95.62 222 LEU A N 1
ATOM 1691 C CA . LEU A 1 222 ? -10.828 13.273 16.453 1 95.62 222 LEU A CA 1
ATOM 1692 C C . LEU A 1 222 ? -10.781 11.781 16.141 1 95.62 222 LEU A C 1
ATOM 1694 O O . LEU A 1 222 ? -11.234 10.961 16.938 1 95.62 222 LEU A O 1
ATOM 1698 N N . ARG A 1 223 ? -10.281 11.445 14.922 1 93.56 223 ARG A N 1
ATOM 1699 C CA . ARG A 1 223 ? -10.078 10.055 14.523 1 93.56 223 ARG A CA 1
ATOM 1700 C C . ARG A 1 223 ? -8.633 9.82 14.102 1 93.56 223 ARG A C 1
ATOM 1702 O O . ARG A 1 223 ? -8.039 10.648 13.398 1 93.56 223 ARG A O 1
ATOM 1709 N N . CYS A 1 224 ? -8.07 8.781 14.602 1 94 224 CYS A N 1
ATOM 1710 C CA . CYS A 1 224 ? -6.734 8.344 14.219 1 94 224 CYS A CA 1
ATOM 1711 C C . CYS A 1 224 ? -6.766 6.957 13.594 1 94 224 CYS A C 1
ATOM 1713 O O . CYS A 1 224 ? -7.312 6.02 14.18 1 94 224 CYS A O 1
ATOM 1715 N N . TYR A 1 225 ? -6.227 6.848 12.406 1 93.12 225 TYR A N 1
ATOM 1716 C CA . TYR A 1 225 ? -6.176 5.59 11.672 1 93.12 225 TYR A CA 1
ATOM 1717 C C . TYR A 1 225 ? -4.734 5.129 11.477 1 93.12 225 TYR A C 1
ATOM 1719 O O . TYR A 1 225 ? -4.035 5.629 10.586 1 93.12 225 TYR A O 1
ATOM 1727 N N . PRO A 1 226 ? -4.258 4.184 12.258 1 93.25 226 PRO A N 1
ATOM 1728 C CA . PRO A 1 226 ? -2.961 3.592 11.914 1 93.25 226 PRO A CA 1
ATOM 1729 C C . PRO A 1 226 ? -2.984 2.863 10.578 1 93.25 226 PRO A C 1
ATOM 1731 O O . PRO A 1 226 ? -3.967 2.193 10.25 1 93.25 226 PRO A O 1
ATOM 1734 N N . ALA A 1 227 ? -1.976 3.086 9.805 1 94.31 227 ALA A N 1
ATOM 1735 C CA . ALA A 1 227 ? -1.853 2.461 8.492 1 94.31 227 ALA A CA 1
ATOM 1736 C C . ALA A 1 227 ? -0.438 1.938 8.258 1 94.31 227 ALA A C 1
ATOM 1738 O O . ALA A 1 227 ? 0.531 2.506 8.773 1 94.31 227 ALA A O 1
ATOM 1739 N N . ILE A 1 228 ? 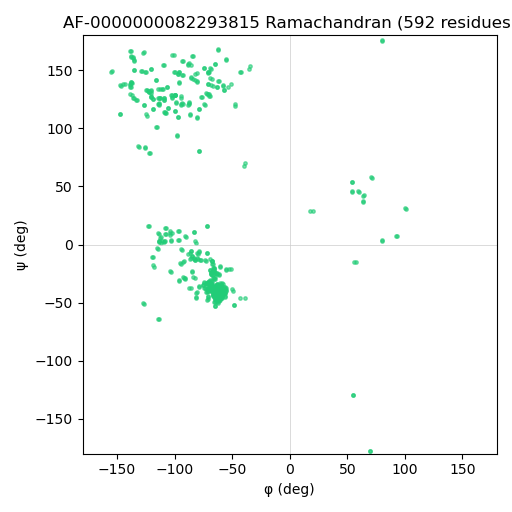-0.369 0.873 7.457 1 93.06 228 ILE A N 1
ATOM 1740 C CA . ILE A 1 228 ? 0.928 0.282 7.145 1 93.06 228 ILE A CA 1
ATOM 1741 C C . ILE A 1 228 ? 0.979 -0.097 5.664 1 93.06 228 ILE A C 1
ATOM 1743 O O . ILE A 1 228 ? -0.015 -0.567 5.105 1 93.06 228 ILE A O 1
ATOM 1747 N N . HIS A 1 229 ? 2.072 0.18 5.078 1 94.5 229 HIS A N 1
ATOM 1748 C CA . HIS A 1 229 ? 2.379 -0.261 3.725 1 94.5 229 HIS A CA 1
ATOM 1749 C C . HIS A 1 229 ? 3.822 -0.737 3.611 1 94.5 229 HIS A C 1
ATOM 1751 O O . HIS A 1 229 ? 4.727 -0.139 4.203 1 94.5 229 HIS A O 1
ATOM 1757 N N . ASN A 1 230 ? 4.012 -1.801 2.898 1 91.88 230 ASN A N 1
ATOM 1758 C CA . ASN A 1 230 ? 5.363 -2.24 2.557 1 91.88 230 ASN A CA 1
ATOM 1759 C C . ASN A 1 230 ? 5.781 -1.744 1.176 1 91.88 230 ASN A C 1
ATOM 1761 O O . ASN A 1 230 ? 4.934 -1.479 0.323 1 91.88 230 ASN A O 1
ATOM 1765 N N . THR A 1 231 ? 7 -1.511 1.024 1 90 231 THR A N 1
ATOM 1766 C CA . THR A 1 231 ? 7.625 -1.226 -0.262 1 90 231 THR A CA 1
ATOM 1767 C C . THR A 1 231 ? 8.93 -2.008 -0.415 1 90 231 THR A C 1
ATOM 1769 O O . THR A 1 231 ? 9.516 -2.447 0.577 1 90 231 THR A O 1
ATOM 1772 N N . VAL A 1 232 ? 9.344 -2.184 -1.632 1 90.94 232 VAL A N 1
ATOM 1773 C CA . VAL A 1 232 ? 10.539 -2.947 -1.958 1 90.94 232 VAL A CA 1
ATOM 1774 C C . VAL A 1 232 ? 11.703 -1.992 -2.223 1 90.94 232 VAL A C 1
ATOM 1776 O O . VAL A 1 232 ? 11.578 -1.052 -3.012 1 90.94 232 VAL A O 1
ATOM 1779 N N . TRP A 1 233 ? 12.836 -2.244 -1.547 1 89.06 233 TRP A N 1
ATOM 1780 C CA . TRP A 1 233 ? 13.984 -1.354 -1.655 1 89.06 233 TRP A CA 1
ATOM 1781 C C . TRP A 1 233 ? 15.25 -2.139 -1.991 1 89.06 233 TRP A C 1
ATOM 1783 O O . TRP A 1 233 ? 15.359 -3.32 -1.654 1 89.06 233 TRP A O 1
ATOM 1793 N N . GLU A 1 234 ? 16.125 -1.475 -2.707 1 88 234 GLU A N 1
ATOM 1794 C CA . GLU A 1 234 ? 17.531 -1.859 -2.773 1 88 234 GLU A CA 1
ATOM 1795 C C . GLU A 1 234 ? 18.375 -1.061 -1.778 1 88 234 GLU A C 1
ATOM 1797 O O . GLU A 1 234 ? 18.172 0.143 -1.611 1 88 234 GLU A O 1
ATOM 1802 N N . PHE A 1 235 ? 19.328 -1.723 -1.126 1 90.56 235 PHE A N 1
ATOM 1803 C CA . PHE A 1 235 ? 20.062 -1.068 -0.047 1 90.56 235 PHE A CA 1
ATOM 1804 C C . PHE A 1 235 ? 20.75 0.194 -0.549 1 90.56 235 PHE A C 1
ATOM 1806 O O . PHE A 1 235 ? 20.719 1.229 0.119 1 90.56 235 PHE A O 1
ATOM 1813 N N . ASP A 1 236 ? 21.344 0.121 -1.737 1 88.56 236 ASP A N 1
ATOM 1814 C CA . ASP A 1 236 ? 22.094 1.266 -2.252 1 88.56 236 ASP A CA 1
ATOM 1815 C C . ASP A 1 236 ? 21.172 2.461 -2.486 1 88.56 236 ASP A C 1
ATOM 1817 O O . ASP A 1 236 ? 21.547 3.602 -2.201 1 88.56 236 ASP A O 1
ATOM 1821 N N . SER A 1 237 ? 20.016 2.172 -3.018 1 85.88 237 SER A N 1
ATOM 1822 C CA . SER A 1 237 ? 19.031 3.24 -3.23 1 85.88 237 SER A CA 1
ATOM 1823 C C . SER A 1 237 ? 18.562 3.82 -1.906 1 85.88 237 SER A C 1
ATOM 1825 O O . SER A 1 237 ? 18.391 5.035 -1.78 1 85.88 237 SER A O 1
ATOM 1827 N N . LEU A 1 238 ? 18.359 2.967 -0.968 1 88.81 238 LEU A N 1
ATOM 1828 C CA . LEU A 1 238 ? 17.953 3.389 0.364 1 88.81 238 LEU A CA 1
ATOM 1829 C C . LEU A 1 238 ? 19.016 4.273 1.013 1 88.81 238 LEU A C 1
ATOM 1831 O O . LEU A 1 238 ? 18.703 5.359 1.511 1 88.81 238 LEU A O 1
ATOM 1835 N N . TRP A 1 239 ? 20.25 3.873 0.958 1 90.62 239 TRP A N 1
ATOM 1836 C CA . TRP A 1 239 ? 21.344 4.617 1.563 1 90.62 239 TRP A CA 1
ATOM 1837 C C . TRP A 1 239 ? 21.516 5.973 0.889 1 90.62 239 TRP A C 1
ATOM 1839 O O . TRP A 1 239 ? 21.75 6.984 1.559 1 90.62 239 TRP A O 1
ATOM 1849 N N . THR A 1 240 ? 21.375 5.957 -0.391 1 87.06 240 THR A N 1
ATOM 1850 C CA . THR A 1 240 ? 21.484 7.207 -1.137 1 87.06 240 THR A CA 1
ATOM 1851 C C . THR A 1 240 ? 20.406 8.195 -0.704 1 87.06 240 THR A C 1
ATOM 1853 O O . THR A 1 240 ? 20.688 9.375 -0.48 1 87.06 240 THR A O 1
ATOM 1856 N N . MET A 1 241 ? 19.25 7.734 -0.551 1 83.62 241 MET A N 1
ATOM 1857 C CA . MET A 1 241 ? 18.156 8.586 -0.105 1 83.62 241 MET A CA 1
ATOM 1858 C C . MET A 1 241 ? 18.438 9.141 1.288 1 83.62 241 MET A C 1
ATOM 1860 O O . MET A 1 241 ? 18.266 10.344 1.526 1 83.62 241 MET A O 1
ATOM 1864 N N . LEU A 1 242 ? 18.906 8.289 2.146 1 87 242 LEU A N 1
ATOM 1865 C CA . LEU A 1 242 ? 19.188 8.703 3.518 1 87 242 LEU A CA 1
ATOM 1866 C C . LEU A 1 242 ? 20.328 9.703 3.561 1 87 242 LEU A C 1
ATOM 1868 O O . LEU A 1 242 ? 20.297 10.664 4.332 1 87 242 LEU A O 1
ATOM 1872 N N . SER A 1 243 ? 21.312 9.516 2.73 1 87.19 243 SER A N 1
ATOM 1873 C CA . SER A 1 243 ? 22.531 10.312 2.75 1 87.19 243 SER A CA 1
ATOM 1874 C C . SER A 1 243 ? 22.297 11.719 2.205 1 87.19 243 SER A C 1
ATOM 1876 O O . SER A 1 243 ? 23.094 12.625 2.436 1 87.19 243 SER A O 1
ATOM 1878 N N . LYS A 1 244 ? 21.141 11.883 1.562 1 80.69 244 LYS A N 1
ATOM 1879 C CA . LYS A 1 244 ? 20.859 13.18 0.955 1 80.69 244 LYS A CA 1
ATOM 1880 C C . LYS A 1 244 ? 19.656 13.852 1.632 1 80.69 244 LYS A C 1
ATOM 1882 O O . LYS A 1 244 ? 19.328 14.992 1.312 1 80.69 244 LYS A O 1
ATOM 1887 N N . ASN A 1 245 ? 19.094 13.133 2.539 1 79.88 245 ASN A N 1
ATOM 1888 C CA . ASN A 1 245 ? 17.922 13.664 3.223 1 79.88 245 ASN A CA 1
ATOM 1889 C C . ASN A 1 245 ? 18.297 14.789 4.184 1 79.88 245 ASN A C 1
ATOM 1891 O O . ASN A 1 245 ? 19.188 14.625 5.02 1 79.88 245 ASN A O 1
ATOM 1895 N N . PRO A 1 246 ? 17.609 15.922 4.102 1 75.06 246 PRO A N 1
ATOM 1896 C CA . PRO A 1 246 ? 17.969 17.062 4.938 1 75.06 246 PRO A CA 1
ATOM 1897 C C . PRO A 1 246 ? 17.734 16.812 6.422 1 75.06 246 PRO A C 1
ATOM 1899 O O . PRO A 1 246 ? 18.297 17.5 7.273 1 75.06 246 PRO A O 1
ATOM 1902 N N . MET A 1 247 ? 16.891 15.906 6.672 1 74.94 247 MET A N 1
ATOM 1903 C CA . MET A 1 247 ? 16.609 15.602 8.07 1 74.94 247 MET A CA 1
ATOM 1904 C C . MET A 1 247 ? 17.641 14.648 8.648 1 74.94 247 MET A C 1
ATOM 1906 O O . MET A 1 247 ? 17.719 14.445 9.859 1 74.94 247 MET A O 1
ATOM 1910 N N . SER A 1 248 ? 18.391 14.133 7.75 1 79.94 248 SER A N 1
ATOM 1911 C CA . SER A 1 248 ? 19.406 13.18 8.18 1 79.94 248 SER A CA 1
ATOM 1912 C C . SER A 1 248 ? 20.656 13.891 8.695 1 79.94 248 SER A C 1
ATOM 1914 O O . SER A 1 248 ? 21.016 14.961 8.195 1 79.94 248 SER A O 1
ATOM 1916 N N . ALA A 1 249 ? 21.312 13.32 9.648 1 84.31 249 ALA A N 1
ATOM 1917 C CA . ALA A 1 249 ? 22.562 13.852 10.188 1 84.31 249 ALA A CA 1
ATOM 1918 C C . ALA A 1 249 ? 23.75 13.492 9.289 1 84.31 249 ALA A C 1
ATOM 1920 O O . ALA A 1 249 ? 24.844 14.031 9.438 1 84.31 249 ALA A O 1
ATOM 1921 N N . ILE A 1 250 ? 23.531 12.688 8.328 1 87.25 250 ILE A N 1
ATOM 1922 C CA . ILE A 1 250 ? 24.594 12.047 7.551 1 87.25 250 ILE A CA 1
ATOM 1923 C C . ILE A 1 250 ? 25.359 13.102 6.762 1 87.25 250 ILE A C 1
ATOM 1925 O O . ILE A 1 250 ? 26.594 13.102 6.754 1 87.25 250 ILE A O 1
ATOM 1929 N N . PRO A 1 251 ? 24.641 14.039 6.191 1 82.5 251 PRO A N 1
ATOM 1930 C CA . PRO A 1 251 ? 25.359 15 5.348 1 82.5 251 PRO A CA 1
ATOM 1931 C C . PRO A 1 251 ? 26.359 15.844 6.133 1 82.5 251 PRO A C 1
ATOM 1933 O O . PRO A 1 251 ? 27.344 16.328 5.562 1 82.5 251 PRO A O 1
ATOM 1936 N N . ASN A 1 252 ? 26.203 16.031 7.352 1 84.81 252 ASN A N 1
ATOM 1937 C CA . ASN A 1 252 ? 27.062 16.891 8.156 1 84.81 252 ASN A CA 1
ATOM 1938 C C . ASN A 1 252 ? 27.969 16.078 9.078 1 84.81 252 ASN A C 1
ATOM 1940 O O . ASN A 1 252 ? 28.641 16.656 9.945 1 84.81 252 ASN A O 1
ATOM 1944 N N . ALA A 1 253 ? 27.984 14.805 8.883 1 91.25 253 ALA A N 1
ATOM 1945 C CA . ALA A 1 253 ? 28.719 13.93 9.789 1 91.25 253 ALA A CA 1
ATOM 1946 C C . ALA A 1 253 ? 30.125 13.664 9.273 1 91.25 253 ALA A C 1
ATOM 1948 O O . ALA A 1 253 ? 30.422 13.898 8.094 1 91.25 253 ALA A O 1
ATOM 1949 N N . SER A 1 254 ? 31.031 13.273 10.172 1 93.56 254 SER A N 1
ATOM 1950 C CA . SER A 1 254 ? 32.375 12.859 9.781 1 93.56 254 SER A CA 1
ATOM 1951 C C . SER A 1 254 ? 32.344 11.586 8.945 1 93.56 254 SER A C 1
ATOM 1953 O O . SER A 1 254 ? 31.391 10.805 9.039 1 93.56 254 SER A O 1
ATOM 1955 N N . THR A 1 255 ? 33.375 11.438 8.156 1 94.31 255 THR A N 1
ATOM 1956 C CA . THR A 1 255 ? 33.469 10.234 7.336 1 94.31 255 THR A CA 1
ATOM 1957 C C . THR A 1 255 ? 33.438 8.977 8.203 1 94.31 255 THR A C 1
ATOM 1959 O O . THR A 1 255 ? 32.812 7.977 7.828 1 94.31 255 THR A O 1
ATOM 1962 N N . GLU A 1 256 ? 34.031 9.094 9.297 1 94.94 256 GLU A N 1
ATOM 1963 C CA . GLU A 1 256 ? 34.062 7.965 10.219 1 94.94 256 GLU A CA 1
ATOM 1964 C C . GLU A 1 256 ? 32.688 7.652 10.758 1 94.94 256 GLU A C 1
ATOM 1966 O O . GLU A 1 256 ? 32.281 6.492 10.797 1 94.94 256 GLU A O 1
ATOM 1971 N N . ASP A 1 257 ? 31.984 8.648 11.133 1 94.38 257 ASP A N 1
ATOM 1972 C CA . ASP A 1 257 ? 30.625 8.477 11.656 1 94.38 257 ASP A CA 1
ATOM 1973 C C . ASP A 1 257 ? 29.688 7.945 10.586 1 94.38 257 ASP A C 1
ATOM 1975 O O . ASP A 1 257 ? 28.812 7.121 10.875 1 94.38 257 ASP A O 1
ATOM 1979 N N . VAL A 1 258 ? 29.875 8.414 9.398 1 95.38 258 VAL A N 1
ATOM 1980 C CA . VAL A 1 258 ? 29.062 7.961 8.281 1 95.38 258 VAL A CA 1
ATOM 1981 C C . VAL A 1 258 ? 29.297 6.469 8.039 1 95.38 258 VAL A C 1
ATOM 1983 O O . VAL A 1 258 ? 28.344 5.707 7.859 1 95.38 258 VAL A O 1
ATOM 1986 N N . ALA A 1 259 ? 30.562 6.082 8.062 1 95.88 259 ALA A N 1
ATOM 1987 C CA . ALA A 1 259 ? 30.891 4.676 7.859 1 95.88 259 ALA A CA 1
ATOM 1988 C C . ALA A 1 259 ? 30.297 3.805 8.961 1 95.88 259 ALA A C 1
ATOM 1990 O O . ALA A 1 259 ? 29.781 2.719 8.688 1 95.88 259 ALA A O 1
ATOM 1991 N N . LYS A 1 260 ? 30.375 4.277 10.133 1 95.75 260 LYS A N 1
ATOM 1992 C CA . LYS A 1 260 ? 29.797 3.561 11.266 1 95.75 260 LYS A CA 1
ATOM 1993 C C . LYS A 1 260 ? 28.297 3.428 11.125 1 95.75 260 LYS A C 1
ATOM 1995 O O . LYS A 1 260 ? 27.734 2.357 11.367 1 95.75 260 LYS A O 1
ATOM 2000 N N . ALA A 1 261 ? 27.656 4.5 10.773 1 95.38 261 ALA A N 1
ATOM 2001 C CA . ALA A 1 261 ? 26.203 4.516 10.602 1 95.38 261 ALA A CA 1
ATOM 2002 C C . ALA A 1 261 ? 25.781 3.576 9.477 1 95.38 261 ALA A C 1
ATOM 2004 O O . ALA A 1 261 ? 24.797 2.844 9.609 1 95.38 261 ALA A O 1
ATOM 2005 N N . LYS A 1 262 ? 26.484 3.602 8.391 1 95.38 262 LYS A N 1
ATOM 2006 C CA . LYS A 1 262 ? 26.156 2.736 7.262 1 95.38 262 LYS A CA 1
ATOM 2007 C C . LYS A 1 262 ? 26.281 1.264 7.645 1 95.38 262 LYS A C 1
ATOM 2009 O O . LYS A 1 262 ? 25.406 0.461 7.336 1 95.38 262 LYS A O 1
ATOM 2014 N N . LYS A 1 263 ? 27.375 0.94 8.297 1 94.56 263 LYS A N 1
ATOM 2015 C CA . LYS A 1 263 ? 27.594 -0.434 8.742 1 94.56 263 LYS A CA 1
ATOM 2016 C C . LYS A 1 263 ? 26.484 -0.899 9.68 1 94.56 263 LYS A C 1
ATOM 2018 O O . LYS A 1 263 ? 26 -2.023 9.562 1 94.56 263 LYS A O 1
ATOM 2023 N N . ALA A 1 264 ? 26.125 -0.056 10.578 1 93.5 264 ALA A N 1
ATOM 2024 C CA . ALA A 1 264 ? 25.047 -0.381 11.508 1 93.5 264 ALA A CA 1
ATOM 2025 C C . ALA A 1 264 ? 23.734 -0.61 10.773 1 93.5 264 ALA A C 1
ATOM 2027 O O . ALA A 1 264 ? 22.969 -1.511 11.125 1 93.5 264 ALA A O 1
ATOM 2028 N N . LEU A 1 265 ? 23.484 0.199 9.797 1 93.25 265 LEU A N 1
ATOM 2029 C CA . LEU A 1 265 ? 22.25 0.063 9.031 1 93.25 265 LEU A CA 1
ATOM 2030 C C . LEU A 1 265 ? 22.25 -1.234 8.234 1 93.25 265 LEU A C 1
ATOM 2032 O O . LEU A 1 265 ? 21.219 -1.914 8.141 1 93.25 265 LEU A O 1
ATOM 2036 N N . GLU A 1 266 ? 23.375 -1.594 7.648 1 92.25 266 GLU A N 1
ATOM 2037 C CA . GLU A 1 266 ? 23.516 -2.854 6.922 1 92.25 266 GLU A CA 1
ATOM 2038 C C . GLU A 1 266 ? 23.156 -4.043 7.812 1 92.25 266 GLU A C 1
ATOM 2040 O O . GLU A 1 266 ? 22.438 -4.949 7.391 1 92.25 266 GLU A O 1
ATOM 2045 N N . GLU A 1 267 ? 23.594 -3.971 9 1 89.75 267 GLU A N 1
ATOM 2046 C CA . GLU A 1 267 ? 23.312 -5.039 9.953 1 89.75 267 GLU A CA 1
ATOM 2047 C C . GLU A 1 267 ? 21.844 -5.043 10.359 1 89.75 267 GLU A C 1
ATOM 2049 O O . GLU A 1 267 ? 21.234 -6.105 10.523 1 89.75 267 GLU A O 1
ATOM 2054 N N . PHE A 1 268 ? 21.359 -3.873 10.484 1 90.31 268 PHE A N 1
ATOM 2055 C CA . PHE A 1 268 ? 19.984 -3.709 10.938 1 90.31 268 PHE A CA 1
ATOM 2056 C C . PHE A 1 268 ? 19.016 -4.254 9.906 1 90.31 268 PHE A C 1
ATOM 2058 O O . PHE A 1 268 ? 18.047 -4.945 10.266 1 90.31 268 PHE A O 1
ATOM 2065 N N . VAL A 1 269 ? 19.234 -4 8.617 1 88.38 269 VAL A N 1
ATOM 2066 C CA . VAL A 1 269 ? 18.266 -4.352 7.582 1 88.38 269 VAL A CA 1
ATOM 2067 C C . VAL A 1 269 ? 18.422 -5.82 7.203 1 88.38 269 VAL A C 1
ATOM 2069 O O . VAL A 1 269 ? 17.562 -6.395 6.539 1 88.38 269 VAL A O 1
ATOM 2072 N N . THR A 1 270 ? 19.547 -6.559 7.602 1 80.5 270 THR A N 1
ATOM 2073 C CA . THR A 1 270 ? 19.766 -7.957 7.25 1 80.5 270 THR A CA 1
ATOM 2074 C C . THR A 1 270 ? 19.594 -8.852 8.469 1 80.5 270 THR A C 1
ATOM 2076 O O . THR A 1 270 ? 19.938 -10.039 8.43 1 80.5 270 THR A O 1
ATOM 2079 N N . HIS A 1 271 ? 19.219 -8.242 9.586 1 67.75 271 HIS A N 1
ATOM 2080 C CA . HIS A 1 271 ? 19.219 -8.945 10.859 1 67.75 271 HIS A CA 1
ATOM 2081 C C . HIS A 1 271 ? 18.5 -10.289 10.742 1 67.75 271 HIS A C 1
ATOM 2083 O O . HIS A 1 271 ? 18.859 -11.25 11.422 1 67.75 271 HIS A O 1
ATOM 2089 N N . SER A 1 272 ? 17.422 -10.406 10.047 1 56.62 272 SER A N 1
ATOM 2090 C CA . SER A 1 272 ? 16.781 -11.719 10.055 1 56.62 272 SER A CA 1
ATOM 2091 C C . SER A 1 272 ? 17.594 -12.727 9.242 1 56.62 272 SER A C 1
ATOM 2093 O O . SER A 1 272 ? 17.266 -13.914 9.219 1 56.62 272 SER A O 1
ATOM 2095 N N . GLY A 1 273 ? 18.922 -12.414 8.914 1 53.97 273 GLY A N 1
ATOM 2096 C CA . GLY A 1 273 ? 19.812 -13.32 8.211 1 53.97 273 GLY A CA 1
ATOM 2097 C C . GLY A 1 273 ? 19.266 -13.758 6.859 1 53.97 273 GLY A C 1
ATOM 2098 O O . GLY A 1 273 ? 19.984 -14.375 6.07 1 53.97 273 GLY A O 1
ATOM 2099 N N . ALA A 1 274 ? 18 -13.562 6.59 1 54.97 274 ALA A N 1
ATOM 2100 C CA . ALA A 1 274 ? 17.438 -14.141 5.375 1 54.97 274 ALA A CA 1
ATOM 2101 C C . ALA A 1 274 ? 17.625 -13.211 4.18 1 54.97 274 ALA A C 1
ATOM 2103 O O . ALA A 1 274 ? 17.469 -13.633 3.031 1 54.97 274 ALA A O 1
ATOM 2104 N N . LEU A 1 275 ? 18.125 -12.023 4.547 1 64.31 275 LEU A N 1
ATOM 2105 C CA . LEU A 1 275 ? 18.203 -11.086 3.428 1 64.31 275 LEU A CA 1
ATOM 2106 C C . LEU A 1 275 ? 19.641 -10.641 3.201 1 64.31 275 LEU A C 1
ATOM 2108 O O . LEU A 1 275 ? 20.406 -10.461 4.16 1 64.31 275 LEU A O 1
ATOM 2112 N N . SER A 1 276 ? 20.109 -10.789 1.929 1 75.19 276 SER A N 1
ATOM 2113 C CA . SER A 1 276 ? 21.359 -10.188 1.491 1 75.19 276 SER A CA 1
ATOM 2114 C C . SER A 1 276 ? 21.156 -8.75 1.025 1 75.19 276 SER A C 1
ATOM 2116 O O . SER A 1 276 ? 20.047 -8.375 0.618 1 75.19 276 SER A O 1
ATOM 2118 N N . LEU A 1 277 ? 22.219 -8.008 1.129 1 82.44 277 LEU A N 1
ATOM 2119 C CA . LEU A 1 277 ? 22.141 -6.602 0.751 1 82.44 277 LEU A CA 1
ATOM 2120 C C . LEU A 1 277 ? 21.969 -6.449 -0.756 1 82.44 277 LEU A C 1
ATOM 2122 O O . LEU A 1 277 ? 21.594 -5.375 -1.238 1 82.44 277 LEU A O 1
ATOM 2126 N N . ASP A 1 278 ? 22.172 -7.559 -1.521 1 82 278 ASP A N 1
ATOM 2127 C CA . ASP A 1 278 ? 22.047 -7.504 -2.975 1 82 278 ASP A CA 1
ATOM 2128 C C . ASP A 1 278 ? 20.672 -7.969 -3.43 1 82 278 ASP A C 1
ATOM 2130 O O . ASP A 1 278 ? 20.391 -8.016 -4.629 1 82 278 ASP A O 1
ATOM 2134 N N . GLU A 1 279 ? 19.844 -8.25 -2.523 1 86.19 279 GLU A N 1
ATOM 2135 C CA . GLU A 1 279 ? 18.469 -8.688 -2.812 1 86.19 279 GLU A CA 1
ATOM 2136 C C . GLU A 1 279 ? 17.453 -7.613 -2.447 1 86.19 279 GLU A C 1
ATOM 2138 O O . GLU A 1 279 ? 17.734 -6.758 -1.601 1 86.19 279 GLU A O 1
ATOM 2143 N N . PRO A 1 280 ? 16.312 -7.691 -3.137 1 87.88 280 PRO A N 1
ATOM 2144 C CA . PRO A 1 280 ? 15.266 -6.758 -2.73 1 87.88 280 PRO A CA 1
ATOM 2145 C C . PRO A 1 280 ? 14.875 -6.91 -1.262 1 87.88 280 PRO A C 1
ATOM 2147 O O . PRO A 1 280 ? 14.797 -8.031 -0.752 1 87.88 280 PRO A O 1
ATOM 2150 N N . MET A 1 281 ? 14.734 -5.762 -0.656 1 88 281 MET A N 1
ATOM 2151 C CA . MET A 1 281 ? 14.344 -5.742 0.75 1 88 281 MET A CA 1
ATOM 2152 C C . MET A 1 281 ? 12.945 -5.156 0.919 1 88 281 MET A C 1
ATOM 2154 O O . MET A 1 281 ? 12.617 -4.145 0.299 1 88 281 MET A O 1
ATOM 2158 N N . MET A 1 282 ? 12.172 -5.848 1.719 1 89 282 MET A N 1
ATOM 2159 C CA . MET A 1 282 ? 10.867 -5.312 2.086 1 89 282 MET A CA 1
ATOM 2160 C C . MET A 1 282 ? 10.969 -4.406 3.309 1 89 282 MET A C 1
ATOM 2162 O O . MET A 1 282 ? 11.516 -4.809 4.34 1 89 282 MET A O 1
ATOM 2166 N N . LEU A 1 283 ? 10.539 -3.184 3.125 1 90.12 283 LEU A N 1
ATOM 2167 C CA . LEU A 1 283 ? 10.453 -2.275 4.262 1 90.12 283 LEU A CA 1
ATOM 2168 C C . LEU A 1 283 ? 9.008 -1.873 4.535 1 90.12 283 LEU A C 1
ATOM 2170 O O . LEU A 1 283 ? 8.234 -1.659 3.602 1 90.12 283 LEU A O 1
ATOM 2174 N N . SER A 1 284 ? 8.727 -1.784 5.828 1 89.94 284 SER A N 1
ATOM 2175 C CA . SER A 1 284 ? 7.402 -1.325 6.242 1 89.94 284 SER A CA 1
ATOM 2176 C C . SER A 1 284 ? 7.414 0.164 6.566 1 89.94 284 SER A C 1
ATOM 2178 O O . SER A 1 284 ? 8.445 0.712 6.965 1 89.94 284 SER A O 1
ATOM 2180 N N . THR A 1 285 ? 6.348 0.81 6.305 1 92.12 285 THR A N 1
ATOM 2181 C CA . THR A 1 285 ? 6.094 2.158 6.801 1 92.12 285 THR A CA 1
ATOM 2182 C C . THR A 1 285 ? 4.754 2.221 7.531 1 92.12 285 THR A C 1
ATOM 2184 O O . THR A 1 285 ? 3.709 1.928 6.949 1 92.12 285 THR A O 1
ATOM 2187 N N . ALA A 1 286 ? 4.902 2.594 8.758 1 93.62 286 ALA A N 1
ATOM 2188 C CA . ALA A 1 286 ? 3.715 2.768 9.586 1 93.62 286 ALA A CA 1
ATOM 2189 C C . ALA A 1 286 ? 3.428 4.246 9.828 1 93.62 286 ALA A C 1
ATOM 2191 O O . ALA A 1 286 ? 4.348 5.035 10.055 1 93.62 286 ALA A O 1
ATOM 2192 N N . SER A 1 287 ? 2.184 4.555 9.688 1 95.88 287 SER A N 1
ATOM 2193 C CA . SER A 1 287 ? 1.771 5.941 9.867 1 95.88 287 SER A CA 1
ATOM 2194 C C . SER A 1 287 ? 0.471 6.035 10.656 1 95.88 287 SER A C 1
ATOM 2196 O O . SER A 1 287 ? -0.175 5.02 10.922 1 95.88 287 SER A O 1
ATOM 2198 N N . ILE A 1 288 ? 0.161 7.215 11.109 1 95.94 288 ILE A N 1
ATOM 2199 C CA . ILE A 1 288 ? -1.136 7.539 11.695 1 95.94 288 ILE A CA 1
ATOM 2200 C C . ILE A 1 288 ? -1.82 8.625 10.867 1 95.94 288 ILE A C 1
ATOM 2202 O O . ILE A 1 288 ? -1.277 9.719 10.695 1 95.94 288 ILE A O 1
ATOM 2206 N N . LEU A 1 289 ? -2.926 8.266 10.312 1 97.19 289 LEU A N 1
ATOM 2207 C CA . LEU A 1 289 ? -3.777 9.25 9.648 1 97.19 289 LEU A CA 1
ATOM 2208 C C . LEU A 1 289 ? -4.734 9.898 10.641 1 97.19 289 LEU A C 1
ATOM 2210 O O . LEU A 1 289 ? -5.652 9.242 11.141 1 97.19 289 LEU A O 1
ATOM 2214 N N . THR A 1 290 ? -4.531 11.141 10.898 1 97.5 290 THR A N 1
ATOM 2215 C CA . THR A 1 290 ? -5.312 11.906 11.875 1 97.5 290 THR A CA 1
ATOM 2216 C C . THR A 1 290 ? -6.328 12.797 11.172 1 97.5 290 THR A C 1
ATOM 2218 O O . THR A 1 290 ? -5.984 13.531 10.242 1 97.5 290 THR A O 1
ATOM 2221 N N . VAL A 1 291 ? -7.547 12.695 11.586 1 97.19 291 VAL A N 1
ATOM 2222 C CA . VAL A 1 291 ? -8.602 13.562 11.078 1 97.19 291 VAL A CA 1
ATOM 2223 C C . VAL A 1 291 ? -9.289 14.281 12.242 1 97.19 291 VAL A C 1
ATOM 2225 O O . VAL A 1 291 ? -9.969 13.648 13.055 1 97.19 291 VAL A O 1
ATOM 2228 N N . ALA A 1 292 ? -9.086 15.555 12.32 1 97.75 292 ALA A N 1
ATOM 2229 C CA . ALA A 1 292 ? -9.695 16.406 13.336 1 97.75 292 ALA A CA 1
ATOM 2230 C C . ALA A 1 292 ? -10.781 17.297 12.734 1 97.75 292 ALA A C 1
ATOM 2232 O O . ALA A 1 292 ? -10.484 18.172 11.914 1 97.75 292 ALA A O 1
ATOM 2233 N N . ARG A 1 293 ? -11.945 17.078 13.125 1 96.19 293 ARG A N 1
ATOM 2234 C CA . ARG A 1 293 ? -13.055 17.906 12.68 1 96.19 293 ARG A CA 1
ATOM 2235 C C . ARG A 1 293 ? -13.43 18.938 13.742 1 96.19 293 ARG A C 1
ATOM 2237 O O . ARG A 1 293 ? -13.266 18.688 14.938 1 96.19 293 ARG A O 1
ATOM 2244 N N . GLU A 1 294 ? -13.906 20.109 13.297 1 96.56 294 GLU A N 1
ATOM 2245 C CA . GLU A 1 294 ? -14.219 21.234 14.164 1 96.56 294 GLU A CA 1
ATOM 2246 C C . GLU A 1 294 ? -12.992 21.688 14.938 1 96.56 294 GLU A C 1
ATOM 2248 O O . GLU A 1 294 ? -13.039 21.844 16.156 1 96.56 294 GLU A O 1
ATOM 2253 N N . PHE A 1 295 ? -11.883 21.797 14.195 1 96.94 295 PHE A N 1
ATOM 2254 C CA . PHE A 1 295 ? -10.594 22.203 14.742 1 96.94 295 PHE A CA 1
ATOM 2255 C C . PHE A 1 295 ? -10.617 23.688 15.109 1 96.94 295 PHE A C 1
ATOM 2257 O O . PHE A 1 295 ? -11.141 24.516 14.367 1 96.94 295 PHE A O 1
ATOM 2264 N N . ARG A 1 296 ? -10.031 24.031 16.281 1 95.38 296 ARG A N 1
ATOM 2265 C CA . ARG A 1 296 ? -10.18 25.406 16.734 1 95.38 296 ARG A CA 1
ATOM 2266 C C . ARG A 1 296 ? -8.875 25.953 17.297 1 95.38 296 ARG A C 1
ATOM 2268 O O . ARG A 1 296 ? -7.953 25.188 17.594 1 95.38 296 ARG A O 1
ATOM 2275 N N . SER A 1 297 ? -8.859 27.266 17.359 1 92.06 297 SER A N 1
ATOM 2276 C CA . SER A 1 297 ? -7.766 27.938 18.047 1 92.06 297 SER A CA 1
ATOM 2277 C C . SER A 1 297 ? -7.902 27.812 19.562 1 92.06 297 SER A C 1
ATOM 2279 O O . SER A 1 297 ? -8.992 27.562 20.062 1 92.06 297 SER A O 1
ATOM 2281 N N . VAL A 1 298 ? -6.801 27.844 20.188 1 87 298 VAL A N 1
ATOM 2282 C CA . VAL A 1 298 ? -6.809 27.828 21.641 1 87 298 VAL A CA 1
ATOM 2283 C C . VAL A 1 298 ? -6.836 29.266 22.172 1 87 298 VAL A C 1
ATOM 2285 O O . VAL A 1 298 ? -6.328 30.188 21.531 1 87 298 VAL A O 1
ATOM 2288 N N . MET B 1 1 ? -23.656 -36.562 -7.957 1 24.48 1 MET B N 1
ATOM 2289 C CA . MET B 1 1 ? -22.359 -35.938 -7.672 1 24.48 1 MET B CA 1
ATOM 2290 C C . MET B 1 1 ? -21.953 -34.969 -8.781 1 24.48 1 MET B C 1
ATOM 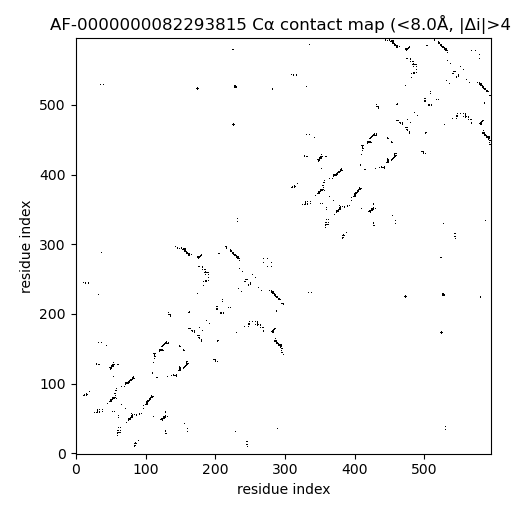2292 O O . MET B 1 1 ? -21.672 -35.406 -9.906 1 24.48 1 MET B O 1
ATOM 2296 N N . ALA B 1 2 ? -22.422 -33.75 -8.602 1 39.16 2 ALA B N 1
ATOM 2297 C CA . ALA B 1 2 ? -22.281 -32.844 -9.734 1 39.16 2 ALA B CA 1
ATOM 2298 C C . ALA B 1 2 ? -20.859 -32.906 -10.297 1 39.16 2 ALA B C 1
ATOM 2300 O O . ALA B 1 2 ? -19.875 -32.875 -9.539 1 39.16 2 ALA B O 1
ATOM 2301 N N . SER B 1 3 ? -20.578 -33.219 -11.484 1 33.25 3 SER B N 1
ATOM 2302 C CA . SER B 1 3 ? -19.297 -33.469 -12.117 1 33.25 3 SER B CA 1
ATOM 2303 C C . SER B 1 3 ? -18.328 -32.281 -11.883 1 33.25 3 SER B C 1
ATOM 2305 O O . SER B 1 3 ? -18.766 -31.156 -11.742 1 33.25 3 SER B O 1
ATOM 2307 N N . SER B 1 4 ? -16.875 -32.594 -11.484 1 41.41 4 SER B N 1
ATOM 2308 C CA . SER B 1 4 ? -15.758 -31.688 -11.266 1 41.41 4 SER B CA 1
ATOM 2309 C C . SER B 1 4 ? -15.758 -30.547 -12.281 1 41.41 4 SER B C 1
ATOM 2311 O O . SER B 1 4 ? -15.508 -29.391 -11.93 1 41.41 4 SER B O 1
ATOM 2313 N N . ALA B 1 5 ? -15.961 -30.922 -13.523 1 43.47 5 ALA B N 1
ATOM 2314 C CA . ALA B 1 5 ? -15.992 -29.969 -14.617 1 43.47 5 ALA B CA 1
ATOM 2315 C C . ALA B 1 5 ? -17.125 -28.953 -14.43 1 43.47 5 ALA B C 1
ATOM 2317 O O . ALA B 1 5 ? -16.953 -27.766 -14.664 1 43.47 5 ALA B O 1
ATOM 2318 N N . THR B 1 6 ? -18.219 -29.5 -14.008 1 42.47 6 THR B N 1
ATOM 2319 C CA . THR B 1 6 ? -19.391 -28.656 -13.812 1 42.47 6 THR B CA 1
ATOM 2320 C C . THR B 1 6 ? -19.172 -27.672 -12.664 1 42.47 6 THR B C 1
ATOM 2322 O O . THR B 1 6 ? -19.547 -26.5 -12.758 1 42.47 6 THR B O 1
ATOM 2325 N N . ALA B 1 7 ? -18.484 -28.156 -11.727 1 46.31 7 ALA B N 1
ATOM 2326 C CA . ALA B 1 7 ? -18.188 -27.312 -10.57 1 46.31 7 ALA B CA 1
ATOM 2327 C C . ALA B 1 7 ? -17.219 -26.203 -10.93 1 46.31 7 ALA B C 1
ATOM 2329 O O . ALA B 1 7 ? -17.359 -25.062 -10.469 1 46.31 7 ALA B O 1
ATOM 2330 N N . GLU B 1 8 ? -16.266 -26.562 -11.836 1 49.59 8 GLU B N 1
ATOM 2331 C CA . GLU B 1 8 ? -15.273 -25.594 -12.289 1 49.59 8 GLU B CA 1
ATOM 2332 C C . GLU B 1 8 ? -15.906 -24.547 -13.195 1 49.59 8 GLU B C 1
ATOM 2334 O O . GLU B 1 8 ? -15.562 -23.359 -13.117 1 49.59 8 GLU B O 1
ATOM 2339 N N . THR B 1 9 ? -16.719 -25.016 -14.156 1 46.5 9 THR B N 1
ATOM 2340 C CA . THR B 1 9 ? -17.438 -24.094 -15.031 1 46.5 9 THR B CA 1
ATOM 2341 C C . THR B 1 9 ? -18.297 -23.125 -14.219 1 46.5 9 THR B C 1
ATOM 2343 O O . THR B 1 9 ? -18.375 -21.938 -14.547 1 46.5 9 THR B O 1
ATOM 2346 N N . ASN B 1 10 ? -18.812 -23.719 -13.172 1 54.88 10 ASN B N 1
ATOM 2347 C CA . ASN B 1 10 ? -19.656 -22.891 -12.328 1 54.88 10 ASN B CA 1
ATOM 2348 C C . ASN B 1 10 ? -18.859 -21.812 -11.594 1 54.88 10 ASN B C 1
ATOM 2350 O O . ASN B 1 10 ? -19.281 -20.672 -11.5 1 54.88 10 ASN B O 1
ATOM 2354 N N . LYS B 1 11 ? -17.75 -22.203 -11.305 1 58.22 11 LYS B N 1
ATOM 2355 C CA . LYS B 1 11 ? -16.922 -21.234 -10.602 1 58.22 11 LYS B CA 1
ATOM 2356 C C . LYS B 1 11 ? -16.438 -20.141 -11.547 1 58.22 11 LYS B C 1
ATOM 2358 O O . LYS B 1 11 ? -16.359 -18.969 -11.172 1 58.22 11 LYS B O 1
ATOM 2363 N N . ALA B 1 12 ? -16.156 -20.625 -12.758 1 54.81 12 ALA B N 1
ATOM 2364 C CA . ALA B 1 12 ? -15.727 -19.656 -13.773 1 54.81 12 ALA B CA 1
ATOM 2365 C C . ALA B 1 12 ? -16.797 -18.609 -14.016 1 54.81 12 ALA B C 1
ATOM 2367 O O . ALA B 1 12 ? -16.5 -17.422 -14.125 1 54.81 12 ALA B O 1
ATOM 2368 N N . ASP B 1 13 ? -17.906 -19.016 -14.125 1 58.22 13 ASP B N 1
ATOM 2369 C CA . ASP B 1 13 ? -19.047 -18.125 -14.344 1 58.22 13 ASP B CA 1
ATOM 2370 C C . ASP B 1 13 ? -19.25 -17.203 -13.141 1 58.22 13 ASP B C 1
ATOM 2372 O O . ASP B 1 13 ? -19.562 -16.031 -13.312 1 58.22 13 ASP B O 1
ATOM 2376 N N . GLN B 1 14 ? -18.984 -17.766 -12 1 62.81 14 GLN B N 1
ATOM 2377 C CA . GLN B 1 14 ? -19.172 -16.969 -10.797 1 62.81 14 GLN B CA 1
ATOM 2378 C C . GLN B 1 14 ? -18.141 -15.844 -10.711 1 62.81 14 GLN B C 1
ATOM 2380 O O . GLN B 1 14 ? -18.469 -14.727 -10.312 1 62.81 14 GLN B O 1
ATOM 2385 N N . TRP B 1 15 ? -17.062 -16.141 -11.117 1 66.25 15 TRP B N 1
ATOM 2386 C CA . TRP B 1 15 ? -16.047 -15.102 -11.141 1 66.25 15 TRP B CA 1
ATOM 2387 C C . TRP B 1 15 ? -16.391 -14.031 -12.18 1 66.25 15 TRP B C 1
ATOM 2389 O O . TRP B 1 15 ? -16.125 -12.844 -11.961 1 66.25 15 TRP B O 1
ATOM 2399 N N . SER B 1 16 ? -16.984 -14.406 -13.219 1 63.78 16 SER B N 1
ATOM 2400 C CA . SER B 1 16 ? -17.406 -13.461 -14.25 1 63.78 16 SER B CA 1
ATOM 2401 C C . SER B 1 16 ? -18.375 -12.438 -13.688 1 63.78 16 SER B C 1
ATOM 2403 O O . SER B 1 16 ? -18.281 -11.242 -14 1 63.78 16 SER B O 1
ATOM 2405 N N . ASP B 1 17 ? -19.234 -12.914 -12.867 1 58.03 17 ASP B N 1
ATOM 2406 C CA . ASP B 1 17 ? -20.234 -12.031 -12.281 1 58.03 17 ASP B CA 1
ATOM 2407 C C . ASP B 1 17 ? -19.609 -11.031 -11.32 1 58.03 17 ASP B C 1
ATOM 2409 O O . ASP B 1 17 ? -20.125 -9.938 -11.125 1 58.03 17 ASP B O 1
ATOM 2413 N N . GLN B 1 18 ? -18.531 -11.414 -10.836 1 56.34 18 GLN B N 1
ATOM 2414 C CA . GLN B 1 18 ? -17.859 -10.594 -9.828 1 56.34 18 GLN B CA 1
ATOM 2415 C C . GLN B 1 18 ? -16.969 -9.547 -10.484 1 56.34 18 GLN B C 1
ATOM 2417 O O . GLN B 1 18 ? -16.594 -8.562 -9.844 1 56.34 18 GLN B O 1
ATOM 2422 N N . ALA B 1 19 ? -16.797 -9.727 -11.656 1 55.5 19 ALA B N 1
ATOM 2423 C CA . ALA B 1 19 ? -15.852 -8.852 -12.336 1 55.5 19 ALA B CA 1
ATOM 2424 C C . ALA B 1 19 ? -16.281 -7.391 -12.234 1 55.5 19 ALA B C 1
ATOM 2426 O O . ALA B 1 19 ? -15.445 -6.5 -12.07 1 55.5 19 ALA B O 1
ATOM 2427 N N . GLU B 1 20 ? -17.562 -7.195 -12.266 1 52.44 20 GLU B N 1
ATOM 2428 C CA . GLU B 1 20 ? -18.078 -5.832 -12.195 1 52.44 20 GLU B CA 1
ATOM 2429 C C . GLU B 1 20 ? -17.969 -5.273 -10.781 1 52.44 20 GLU B C 1
ATOM 2431 O O . GLU B 1 20 ? -17.875 -4.059 -10.594 1 52.44 20 GLU B O 1
ATOM 2436 N N . LEU B 1 21 ? -18.141 -6.32 -9.906 1 50.31 21 LEU B N 1
ATOM 2437 C CA . LEU B 1 21 ? -18.156 -5.891 -8.508 1 50.31 21 LEU B CA 1
ATOM 2438 C C . LEU B 1 21 ? -16.734 -5.719 -7.98 1 50.31 21 LEU B C 1
ATOM 2440 O O . LEU B 1 21 ? -16.531 -5.152 -6.906 1 50.31 21 LEU B O 1
ATOM 2444 N N . TYR B 1 22 ? -15.906 -6.57 -8.664 1 49.69 22 TYR B N 1
ATOM 2445 C CA . TYR B 1 22 ? -14.547 -6.367 -8.172 1 49.69 22 TYR B CA 1
ATOM 2446 C C . TYR B 1 22 ? -14.273 -4.887 -7.938 1 49.69 22 TYR B C 1
ATOM 2448 O O . TYR B 1 22 ? -14.164 -4.109 -8.891 1 49.69 22 TYR B O 1
ATOM 2456 N N . SER B 1 23 ? -15.109 -4.488 -6.84 1 52.91 23 SER B N 1
ATOM 2457 C CA . SER B 1 23 ? -14.992 -3.145 -6.285 1 52.91 23 SER B CA 1
ATOM 2458 C C . SER B 1 23 ? -13.555 -2.646 -6.336 1 52.91 23 SER B C 1
ATOM 2460 O O . SER B 1 23 ? -12.617 -3.445 -6.391 1 52.91 23 SER B O 1
ATOM 2462 N N . ASN B 1 24 ? -13.398 -1.388 -6.375 1 65.38 24 ASN B N 1
ATOM 2463 C CA . ASN B 1 24 ? -12.25 -0.501 -6.496 1 65.38 24 ASN B CA 1
ATOM 2464 C C . ASN B 1 24 ? -11.188 -0.816 -5.449 1 65.38 24 ASN B C 1
ATOM 2466 O O . ASN B 1 24 ? -10 -0.871 -5.762 1 65.38 24 ASN B O 1
ATOM 2470 N N . GLN B 1 25 ? -11.828 -1.566 -4.305 1 68.44 25 GLN B N 1
ATOM 2471 C CA . GLN B 1 25 ? -10.797 -1.693 -3.287 1 68.44 25 GLN B CA 1
ATOM 2472 C C . GLN B 1 25 ? -10.086 -3.041 -3.389 1 68.44 25 GLN B C 1
ATOM 2474 O O . GLN B 1 25 ? -8.883 -3.135 -3.139 1 68.44 25 GLN B O 1
ATOM 2479 N N . ALA B 1 26 ? -10.781 -4.168 -3.846 1 75.44 26 ALA B N 1
ATOM 2480 C CA . ALA B 1 26 ? -10.133 -5.457 -4.066 1 75.44 26 ALA B CA 1
ATOM 2481 C C . ALA B 1 26 ? -9.102 -5.367 -5.191 1 75.44 26 ALA B C 1
ATOM 2483 O O . ALA B 1 26 ? -8.016 -5.934 -5.09 1 75.44 26 ALA B O 1
ATOM 2484 N N . ALA B 1 27 ? -9.508 -4.652 -6.102 1 78.38 27 ALA B N 1
ATOM 2485 C CA . ALA B 1 27 ? -8.578 -4.43 -7.211 1 78.38 27 ALA B CA 1
ATOM 2486 C C . ALA B 1 27 ? -7.348 -3.658 -6.75 1 78.38 27 ALA B C 1
ATOM 2488 O O . ALA B 1 27 ? -6.219 -4.012 -7.098 1 78.38 27 ALA B O 1
ATOM 2489 N N . ARG B 1 28 ? -7.609 -2.631 -5.918 1 82.56 28 ARG B N 1
ATOM 2490 C CA . ARG B 1 28 ? -6.504 -1.828 -5.406 1 82.56 28 ARG B CA 1
ATOM 2491 C C . ARG B 1 28 ? -5.547 -2.68 -4.582 1 82.56 28 ARG B C 1
ATOM 2493 O O . ARG B 1 28 ? -4.328 -2.6 -4.758 1 82.56 28 ARG B O 1
ATOM 2500 N N . LEU B 1 29 ? -6.156 -3.43 -3.795 1 87.69 29 LEU B N 1
ATOM 2501 C CA . LEU B 1 29 ? -5.336 -4.262 -2.926 1 87.69 29 LEU B CA 1
ATOM 2502 C C . LEU B 1 29 ? -4.473 -5.219 -3.744 1 87.69 29 LEU B C 1
ATOM 2504 O O . LEU B 1 29 ? -3.295 -5.418 -3.439 1 87.69 29 LEU B O 1
ATOM 2508 N N . THR B 1 30 ? -5.07 -5.867 -4.711 1 91.69 30 THR B N 1
ATOM 2509 C CA . THR B 1 30 ? -4.34 -6.793 -5.574 1 91.69 30 THR B CA 1
ATOM 2510 C C . THR B 1 30 ? -3.229 -6.066 -6.324 1 91.69 30 THR B C 1
ATOM 2512 O O . THR B 1 30 ? -2.111 -6.574 -6.434 1 91.69 30 THR B O 1
ATOM 2515 N N . GLU B 1 31 ? -3.504 -4.895 -6.703 1 91.06 31 GLU B N 1
ATOM 2516 C CA . GLU B 1 31 ? -2.523 -4.105 -7.441 1 91.06 31 GLU B CA 1
ATOM 2517 C C . GLU B 1 31 ? -1.348 -3.713 -6.551 1 91.06 31 GLU B C 1
ATOM 2519 O O . GLU B 1 31 ? -0.21 -3.629 -7.016 1 91.06 31 GLU B O 1
ATOM 2524 N N . LEU B 1 32 ? -1.639 -3.418 -5.309 1 93.88 32 LEU B N 1
ATOM 2525 C CA . LEU B 1 32 ? -0.569 -3.068 -4.383 1 93.88 32 LEU B CA 1
ATOM 2526 C C . LEU B 1 32 ? 0.433 -4.211 -4.254 1 93.88 32 LEU B C 1
ATOM 2528 O O . LEU B 1 32 ? 1.643 -3.996 -4.363 1 93.88 32 LEU B O 1
ATOM 2532 N N . HIS B 1 33 ? -0.059 -5.375 -4.102 1 96.5 33 HIS B N 1
ATOM 2533 C CA . HIS B 1 33 ? 0.822 -6.531 -3.986 1 96.5 33 HIS B CA 1
ATOM 2534 C C . HIS B 1 33 ? 1.467 -6.867 -5.324 1 96.5 33 HIS B C 1
ATOM 2536 O O . HIS B 1 33 ? 2.598 -7.359 -5.367 1 96.5 33 HIS B O 1
ATOM 2542 N N . GLY B 1 34 ? 0.725 -6.633 -6.41 1 96.88 34 GLY B N 1
ATOM 2543 C CA . GLY B 1 34 ? 1.299 -6.785 -7.738 1 96.88 34 GLY B CA 1
ATOM 2544 C C . GLY B 1 34 ? 2.5 -5.891 -7.977 1 96.88 34 GLY B C 1
ATOM 2545 O O . GLY B 1 34 ? 3.486 -6.312 -8.586 1 96.88 34 GLY B O 1
ATOM 2546 N N . ALA B 1 35 ? 2.398 -4.664 -7.484 1 94.31 35 ALA B N 1
ATOM 2547 C CA . ALA B 1 35 ? 3.51 -3.727 -7.625 1 94.31 35 ALA B CA 1
ATOM 2548 C C . ALA B 1 35 ? 4.742 -4.223 -6.879 1 94.31 35 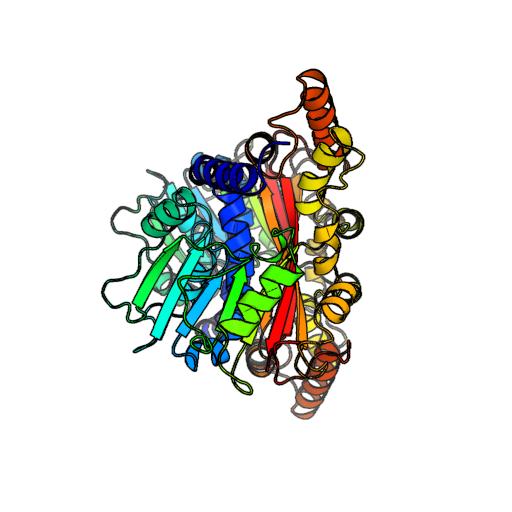ALA B C 1
ATOM 2550 O O . ALA B 1 35 ? 5.867 -4.09 -7.367 1 94.31 35 ALA B O 1
ATOM 2551 N N . ASP B 1 36 ? 4.512 -4.773 -5.688 1 95.25 36 ASP B N 1
ATOM 2552 C CA . ASP B 1 36 ? 5.625 -5.363 -4.949 1 95.25 36 ASP B CA 1
ATOM 2553 C C . ASP B 1 36 ? 6.285 -6.484 -5.75 1 95.25 36 ASP B C 1
ATOM 2555 O O . ASP B 1 36 ? 7.512 -6.523 -5.879 1 95.25 36 ASP B O 1
ATOM 2559 N N . LEU B 1 37 ? 5.449 -7.332 -6.301 1 97.62 37 LEU B N 1
ATOM 2560 C CA . LEU B 1 37 ? 5.953 -8.492 -7.031 1 97.62 37 LEU B CA 1
ATOM 2561 C C . LEU B 1 37 ? 6.742 -8.055 -8.258 1 97.62 37 LEU B C 1
ATOM 2563 O O . LEU B 1 37 ? 7.836 -8.562 -8.508 1 97.62 37 LEU B O 1
ATOM 2567 N N . VAL B 1 38 ? 6.207 -7.105 -9 1 97.12 38 VAL B N 1
ATOM 2568 C CA . VAL B 1 38 ? 6.863 -6.621 -10.211 1 97.12 38 VAL B CA 1
ATOM 2569 C C . VAL B 1 38 ? 8.219 -6.012 -9.859 1 97.12 38 VAL B C 1
ATOM 2571 O O . VAL B 1 38 ? 9.203 -6.211 -10.578 1 97.12 38 VAL B O 1
ATOM 2574 N N . THR B 1 39 ? 8.242 -5.312 -8.789 1 93.56 39 THR B N 1
ATOM 2575 C CA . THR B 1 39 ? 9.492 -4.691 -8.367 1 93.56 39 THR B CA 1
ATOM 2576 C C . THR B 1 39 ? 10.523 -5.746 -7.988 1 93.56 39 THR B C 1
ATOM 2578 O O . THR B 1 39 ? 11.695 -5.648 -8.375 1 93.56 39 THR B O 1
ATOM 2581 N N . ILE B 1 40 ? 10.109 -6.746 -7.266 1 94.81 40 ILE B N 1
ATOM 2582 C CA . ILE B 1 40 ? 10.992 -7.824 -6.84 1 94.81 40 ILE B CA 1
ATOM 2583 C C . ILE B 1 40 ? 11.523 -8.562 -8.062 1 94.81 40 ILE B C 1
ATOM 2585 O O . ILE B 1 40 ? 12.695 -8.969 -8.094 1 94.81 40 ILE B O 1
ATOM 2589 N N . LEU B 1 41 ? 10.695 -8.688 -9.109 1 96.62 41 LEU B N 1
ATOM 2590 C CA . LEU B 1 41 ? 11.023 -9.484 -10.289 1 96.62 41 LEU B CA 1
ATOM 2591 C C . LEU B 1 41 ? 11.594 -8.609 -11.398 1 96.62 41 LEU B C 1
ATOM 2593 O O . LEU B 1 41 ? 11.688 -9.039 -12.547 1 96.62 41 LEU B O 1
ATOM 2597 N N . LYS B 1 42 ? 11.914 -7.43 -11.078 1 94.25 42 LYS B N 1
ATOM 2598 C CA . LYS B 1 42 ? 12.273 -6.453 -12.102 1 94.25 42 LYS B CA 1
ATOM 2599 C C . LYS B 1 42 ? 13.297 -7.035 -13.078 1 94.25 42 LYS B C 1
ATOM 2601 O O . LYS B 1 42 ? 13.086 -7.012 -14.297 1 94.25 42 LYS B O 1
ATOM 2606 N N . ASP B 1 43 ? 14.391 -7.59 -12.602 1 92.94 43 ASP B N 1
ATOM 2607 C CA . ASP B 1 43 ? 15.445 -8.117 -13.453 1 92.94 43 ASP B CA 1
ATOM 2608 C C . ASP B 1 43 ? 14.977 -9.359 -14.211 1 92.94 43 ASP B C 1
ATOM 2610 O O . ASP B 1 43 ? 15.305 -9.539 -15.391 1 92.94 43 ASP B O 1
ATOM 2614 N N . ASP B 1 44 ? 14.203 -10.227 -13.547 1 95.88 44 ASP B N 1
ATOM 2615 C CA . ASP B 1 44 ? 13.641 -11.414 -14.188 1 95.88 44 ASP B CA 1
ATOM 2616 C C . ASP B 1 44 ? 12.734 -11.023 -15.359 1 95.88 44 ASP B C 1
ATOM 2618 O O . ASP B 1 44 ? 12.789 -11.641 -16.422 1 95.88 44 ASP B O 1
ATOM 2622 N N . ILE B 1 45 ? 11.93 -10 -15.125 1 97 45 ILE B N 1
ATOM 2623 C CA . ILE B 1 45 ? 10.992 -9.531 -16.141 1 97 45 ILE B CA 1
ATOM 2624 C C . ILE B 1 45 ? 11.758 -8.969 -17.328 1 97 45 ILE B C 1
ATOM 2626 O O . ILE B 1 45 ? 11.453 -9.289 -18.484 1 97 45 ILE B O 1
ATOM 2630 N N . LEU B 1 46 ? 12.781 -8.211 -17.062 1 95.56 46 LEU B N 1
ATOM 2631 C CA . LEU B 1 46 ? 13.539 -7.57 -18.141 1 95.56 46 LEU B CA 1
ATOM 2632 C C . LEU B 1 46 ? 14.266 -8.609 -18.984 1 95.56 46 LEU B C 1
ATOM 2634 O O . LEU B 1 46 ? 14.477 -8.398 -20.188 1 95.56 46 LEU B O 1
ATOM 2638 N N . GLN B 1 47 ? 14.578 -9.734 -18.422 1 95.44 47 GLN B N 1
ATOM 2639 C CA . GLN B 1 47 ? 15.328 -10.773 -19.125 1 95.44 47 GLN B CA 1
ATOM 2640 C C . GLN B 1 47 ? 14.391 -11.773 -19.797 1 95.44 47 GLN B C 1
ATOM 2642 O O . GLN B 1 47 ? 14.812 -12.547 -20.656 1 95.44 47 GLN B O 1
ATOM 2647 N N . ALA B 1 48 ? 13.156 -11.766 -19.438 1 97.5 48 ALA B N 1
ATOM 2648 C CA . ALA B 1 48 ? 12.203 -12.758 -19.938 1 97.5 48 ALA B CA 1
ATOM 2649 C C . ALA B 1 48 ? 11.703 -12.398 -21.328 1 97.5 48 ALA B C 1
ATOM 2651 O O . ALA B 1 48 ? 11.469 -11.227 -21.625 1 97.5 48 ALA B O 1
ATOM 2652 N N . LYS B 1 49 ? 11.562 -13.391 -22.156 1 97.56 49 LYS B N 1
ATOM 2653 C CA . LYS B 1 49 ? 10.883 -13.219 -23.438 1 97.56 49 LYS B CA 1
ATOM 2654 C C . LYS B 1 49 ? 9.391 -13.516 -23.312 1 97.56 49 LYS B C 1
ATOM 2656 O O . LYS B 1 49 ? 8.578 -12.93 -24.047 1 97.56 49 LYS B O 1
ATOM 2661 N N . THR B 1 50 ? 9.094 -14.406 -22.375 1 98.44 50 THR B N 1
ATOM 2662 C CA . THR B 1 50 ? 7.703 -14.812 -22.188 1 98.44 50 THR B CA 1
ATOM 2663 C C . THR B 1 50 ? 7.348 -14.891 -20.719 1 98.44 50 THR B C 1
ATOM 2665 O O . THR B 1 50 ? 8.07 -15.5 -19.922 1 98.44 50 THR B O 1
ATOM 2668 N N . ILE B 1 51 ? 6.301 -14.266 -20.359 1 98.81 51 ILE B N 1
ATOM 2669 C CA . ILE B 1 51 ? 5.75 -14.297 -19.016 1 98.81 51 ILE B CA 1
ATOM 2670 C C . ILE B 1 51 ? 4.312 -14.797 -19.047 1 98.81 51 ILE B C 1
ATOM 2672 O O . ILE B 1 51 ? 3.523 -14.391 -19.906 1 98.81 51 ILE B O 1
ATOM 2676 N N . LEU B 1 52 ? 4.02 -15.727 -18.188 1 98.94 52 LEU B N 1
ATOM 2677 C CA . LEU B 1 52 ? 2.676 -16.281 -18.062 1 98.94 52 LEU B CA 1
ATOM 2678 C C . LEU B 1 52 ? 2.049 -15.93 -16.719 1 98.94 52 LEU B C 1
ATOM 2680 O O . LEU B 1 52 ? 2.623 -16.219 -15.672 1 98.94 52 LEU B O 1
ATOM 2684 N N . ASP B 1 53 ? 0.917 -15.234 -16.766 1 98.88 53 ASP B N 1
ATOM 2685 C CA . ASP B 1 53 ? 0.118 -14.953 -15.57 1 98.88 53 ASP B CA 1
ATOM 2686 C C . ASP B 1 53 ? -1.019 -15.961 -15.422 1 98.88 53 ASP B C 1
ATOM 2688 O O . ASP B 1 53 ? -1.976 -15.945 -16.203 1 98.88 53 ASP B O 1
ATOM 2692 N N . VAL B 1 54 ? -0.929 -16.844 -14.422 1 98.75 54 VAL B N 1
ATOM 2693 C CA . VAL B 1 54 ? -1.939 -17.859 -14.172 1 98.75 54 VAL B CA 1
ATOM 2694 C C . VAL B 1 54 ? -2.967 -17.344 -13.164 1 98.75 54 VAL B C 1
ATOM 2696 O O . VAL B 1 54 ? -2.621 -17.016 -12.031 1 98.75 54 VAL B O 1
ATOM 2699 N N . GLY B 1 55 ? -4.262 -17.297 -13.547 1 96.88 55 GLY B N 1
ATOM 2700 C CA . GLY B 1 55 ? -5.281 -16.672 -12.719 1 96.88 55 GLY B CA 1
ATOM 2701 C C . GLY B 1 55 ? -5.16 -15.156 -12.672 1 96.88 55 GLY B C 1
ATOM 2702 O O . GLY B 1 55 ? -5.133 -14.57 -11.586 1 96.88 55 GLY B O 1
ATOM 2703 N N . CYS B 1 56 ? -5.207 -14.555 -13.859 1 95.94 56 CYS B N 1
ATOM 2704 C CA . CYS B 1 56 ? -4.852 -13.148 -13.953 1 95.94 56 CYS B CA 1
ATOM 2705 C C . CYS B 1 56 ? -5.988 -12.266 -13.453 1 95.94 56 CYS B C 1
ATOM 2707 O O . CYS B 1 56 ? -5.797 -11.07 -13.227 1 95.94 56 CYS B O 1
ATOM 2709 N N . GLY B 1 57 ? -7.184 -12.836 -13.281 1 92.06 57 GLY B N 1
ATOM 2710 C CA . GLY B 1 57 ? -8.312 -12.023 -12.867 1 92.06 57 GLY B CA 1
ATOM 2711 C C . GLY B 1 57 ? -8.562 -10.836 -13.781 1 92.06 57 GLY B C 1
ATOM 2712 O O . GLY B 1 57 ? -8.641 -10.992 -15 1 92.06 57 GLY B O 1
ATOM 2713 N N . THR B 1 58 ? -8.688 -9.664 -13.203 1 89.81 58 THR B N 1
ATOM 2714 C CA . THR B 1 58 ? -8.961 -8.469 -13.992 1 89.81 58 THR B CA 1
ATOM 2715 C C . THR B 1 58 ? -7.668 -7.801 -14.43 1 89.81 58 THR B C 1
ATOM 2717 O O . THR B 1 58 ? -7.68 -6.66 -14.906 1 89.81 58 THR B O 1
ATOM 2720 N N . GLY B 1 59 ? -6.527 -8.43 -14.18 1 94.38 59 GLY B N 1
ATOM 2721 C CA . GLY B 1 59 ? -5.289 -7.988 -14.797 1 94.38 59 GLY B CA 1
ATOM 2722 C C . GLY B 1 59 ? -4.43 -7.148 -13.875 1 94.38 59 GLY B C 1
ATOM 2723 O O . GLY B 1 59 ? -3.701 -6.262 -14.328 1 94.38 59 GLY B O 1
ATOM 2724 N N . ALA B 1 60 ? -4.492 -7.406 -12.586 1 94.44 60 ALA B N 1
ATOM 2725 C CA . ALA B 1 60 ? -3.76 -6.598 -11.617 1 94.44 60 ALA B CA 1
ATOM 2726 C C . ALA B 1 60 ? -2.256 -6.672 -11.867 1 94.44 60 ALA B C 1
ATOM 2728 O O . ALA B 1 60 ? -1.555 -5.664 -11.758 1 94.44 60 ALA B O 1
ATOM 2729 N N . PHE B 1 61 ? -1.733 -7.828 -12.18 1 96.88 61 PHE B N 1
ATOM 2730 C CA . PHE B 1 61 ? -0.304 -7.953 -12.438 1 96.88 61 PHE B CA 1
ATOM 2731 C C . PHE B 1 61 ? 0.104 -7.129 -13.648 1 96.88 61 PHE B C 1
ATOM 2733 O O . PHE B 1 61 ? 1.1 -6.402 -13.609 1 96.88 61 PHE B O 1
ATOM 2740 N N . ALA B 1 62 ? -0.642 -7.25 -14.711 1 97.12 62 ALA B N 1
ATOM 2741 C CA . ALA B 1 62 ? -0.354 -6.504 -15.938 1 97.12 62 ALA B CA 1
ATOM 2742 C C . ALA B 1 62 ? -0.371 -5 -15.672 1 97.12 62 ALA B C 1
ATOM 2744 O O . ALA B 1 62 ? 0.472 -4.266 -16.188 1 97.12 62 ALA B O 1
ATOM 2745 N N . LYS B 1 63 ? -1.311 -4.562 -14.883 1 94.38 63 LYS B N 1
ATOM 2746 C CA . LYS B 1 63 ? -1.389 -3.141 -14.555 1 94.38 63 LYS B CA 1
ATOM 2747 C C . LYS B 1 63 ? -0.154 -2.684 -13.781 1 94.38 63 LYS B C 1
ATOM 2749 O O . LYS B 1 63 ? 0.412 -1.63 -14.078 1 94.38 63 LYS B O 1
ATOM 2754 N N . ALA B 1 64 ? 0.222 -3.477 -12.836 1 94.38 64 ALA B N 1
ATOM 2755 C CA . ALA B 1 64 ? 1.443 -3.168 -12.102 1 94.38 64 ALA B CA 1
ATOM 2756 C C . ALA B 1 64 ? 2.66 -3.189 -13.016 1 94.38 64 ALA B C 1
ATOM 2758 O O . ALA B 1 64 ? 3.543 -2.334 -12.914 1 94.38 64 ALA B O 1
ATOM 2759 N N . TYR B 1 65 ? 2.68 -4.191 -13.898 1 96.25 65 TYR B N 1
ATOM 2760 C CA . TYR B 1 65 ? 3.736 -4.324 -14.898 1 96.25 65 TYR B CA 1
ATOM 2761 C C . TYR B 1 65 ? 3.832 -3.066 -15.75 1 96.25 65 TYR B C 1
ATOM 2763 O O . TYR B 1 65 ? 4.922 -2.533 -15.961 1 96.25 65 TYR B O 1
ATOM 2771 N N . MET B 1 66 ? 2.752 -2.541 -16.188 1 94.94 66 MET B N 1
ATOM 2772 C CA . MET B 1 66 ? 2.715 -1.394 -17.094 1 94.94 66 MET B CA 1
ATOM 2773 C C . MET B 1 66 ? 3.143 -0.121 -16.359 1 94.94 66 MET B C 1
ATOM 2775 O O . MET B 1 66 ? 3.719 0.781 -16.969 1 94.94 66 MET B O 1
ATOM 2779 N N . LYS B 1 67 ? 2.846 -0.054 -15.133 1 89 67 LYS B N 1
ATOM 2780 C CA . LYS B 1 67 ? 3.283 1.1 -14.352 1 89 67 LYS B CA 1
ATOM 2781 C C . LYS B 1 67 ? 4.801 1.133 -14.227 1 89 67 LYS B C 1
ATOM 2783 O O . LYS B 1 67 ? 5.414 2.199 -14.305 1 89 67 LYS B O 1
ATOM 2788 N N . GLN B 1 68 ? 5.367 -0.038 -14.039 1 90.56 68 GLN B N 1
ATOM 2789 C CA . GLN B 1 68 ? 6.816 -0.123 -13.875 1 90.56 68 GLN B CA 1
ATOM 2790 C C . GLN B 1 68 ? 7.523 -0.026 -15.219 1 90.56 68 GLN B C 1
ATOM 2792 O O . GLN B 1 68 ? 8.633 0.513 -15.312 1 90.56 68 GLN B O 1
ATOM 2797 N N . PHE B 1 69 ? 6.883 -0.61 -16.188 1 93.62 69 PHE B N 1
ATOM 2798 C CA . PHE B 1 69 ? 7.406 -0.605 -17.547 1 93.62 69 PHE B CA 1
ATOM 2799 C C . PHE B 1 69 ? 6.41 0.031 -18.516 1 93.62 69 PHE B C 1
ATOM 2801 O O . PHE B 1 69 ? 5.809 -0.66 -19.344 1 93.62 69 PHE B O 1
ATOM 2808 N N . PRO B 1 70 ? 6.336 1.324 -18.547 1 90.88 70 PRO B N 1
ATOM 2809 C CA . PRO B 1 70 ? 5.277 2.002 -19.312 1 90.88 70 PRO B CA 1
ATOM 2810 C C . PRO B 1 70 ? 5.395 1.792 -20.812 1 90.88 70 PRO B C 1
ATOM 2812 O O . PRO B 1 70 ? 4.395 1.859 -21.531 1 90.88 70 PRO B O 1
ATOM 2815 N N . LYS B 1 71 ? 6.555 1.478 -21.328 1 95.06 71 LYS B N 1
ATOM 2816 C CA . LYS B 1 71 ? 6.73 1.257 -22.766 1 95.06 71 LYS B CA 1
ATOM 2817 C C . LYS B 1 71 ? 6.812 -0.232 -23.078 1 95.06 71 LYS B C 1
ATOM 2819 O O . LYS B 1 71 ? 7.039 -0.612 -24.234 1 95.06 71 LYS B O 1
ATOM 2824 N N . GLY B 1 72 ? 6.641 -1.023 -22.016 1 95.88 72 GLY B N 1
ATOM 2825 C CA . GLY B 1 72 ? 6.84 -2.453 -22.203 1 95.88 72 GLY B CA 1
ATOM 2826 C C . GLY B 1 72 ? 8.289 -2.826 -22.438 1 95.88 72 GLY B C 1
ATOM 2827 O O . GLY B 1 72 ? 9.188 -2.004 -22.25 1 95.88 72 GLY B O 1
ATOM 2828 N N . VAL B 1 73 ? 8.484 -4.078 -22.656 1 96.31 73 VAL B N 1
ATOM 2829 C CA . VAL B 1 73 ? 9.797 -4.625 -22.969 1 96.31 73 VAL B CA 1
ATOM 2830 C C . VAL B 1 73 ? 9.805 -5.164 -24.406 1 96.31 73 VAL B C 1
ATOM 2832 O O . VAL B 1 73 ? 9.016 -6.059 -24.734 1 96.31 73 VAL B O 1
ATOM 2835 N N . PRO B 1 74 ? 10.664 -4.668 -25.25 1 96.5 74 PRO B N 1
ATOM 2836 C CA . PRO B 1 74 ? 10.664 -5.094 -26.656 1 96.5 74 PRO B CA 1
ATOM 2837 C C . PRO B 1 74 ? 10.828 -6.605 -26.812 1 96.5 74 PRO B C 1
ATOM 2839 O O . PRO B 1 74 ? 11.703 -7.203 -26.172 1 96.5 74 PRO B O 1
ATOM 2842 N N . GLY B 1 75 ? 10.008 -7.211 -27.641 1 97.38 75 GLY B N 1
ATOM 2843 C CA . GLY B 1 75 ? 10.109 -8.625 -27.984 1 97.38 75 GLY B CA 1
ATOM 2844 C C . GLY B 1 75 ? 9.508 -9.531 -26.922 1 97.38 75 GLY B C 1
ATOM 2845 O O . GLY B 1 75 ? 9.578 -10.758 -27.031 1 97.38 75 GLY B O 1
ATOM 2846 N N . GLN B 1 76 ? 8.938 -8.914 -25.922 1 98.44 76 GLN B N 1
ATOM 2847 C CA . GLN B 1 76 ? 8.375 -9.695 -24.828 1 98.44 76 GLN B CA 1
ATOM 2848 C C . GLN B 1 76 ? 6.887 -9.961 -25.047 1 98.44 76 GLN B C 1
ATOM 2850 O O . GLN B 1 76 ? 6.188 -9.148 -25.656 1 98.44 76 GLN B O 1
ATOM 2855 N N . THR B 1 77 ? 6.457 -11.156 -24.578 1 98.62 77 THR B N 1
ATOM 2856 C CA . THR B 1 77 ? 5.043 -11.523 -24.578 1 98.62 77 THR B CA 1
ATOM 2857 C C . THR B 1 77 ? 4.555 -11.812 -23.172 1 98.62 77 THR B C 1
ATOM 2859 O O . THR B 1 77 ? 5.191 -12.57 -22.422 1 98.62 77 THR B O 1
ATOM 2862 N N . LEU B 1 78 ? 3.51 -11.18 -22.797 1 98.69 78 LEU B N 1
ATOM 2863 C CA . LEU B 1 78 ? 2.809 -11.43 -21.547 1 98.69 78 LEU B CA 1
ATOM 2864 C C . LEU B 1 78 ? 1.471 -12.117 -21.797 1 98.69 78 LEU B C 1
ATOM 2866 O O . LEU B 1 78 ? 0.568 -11.531 -22.391 1 98.69 78 LEU B O 1
ATOM 2870 N N . ILE B 1 79 ? 1.393 -13.344 -21.359 1 98.81 79 ILE B N 1
ATOM 2871 C CA . ILE B 1 79 ? 0.188 -14.148 -21.547 1 98.81 79 ILE B CA 1
ATOM 2872 C C . ILE B 1 79 ? -0.643 -14.133 -20.266 1 98.81 79 ILE B C 1
ATOM 2874 O O . ILE B 1 79 ? -0.198 -14.617 -19.219 1 98.81 79 ILE B O 1
ATOM 2878 N N . LEU B 1 80 ? -1.815 -13.547 -20.375 1 98.62 80 LEU B N 1
ATOM 2879 C CA . LEU B 1 80 ? -2.748 -13.508 -19.25 1 98.62 80 LEU B CA 1
ATOM 2880 C C . LEU B 1 80 ? -3.801 -14.602 -19.375 1 98.62 80 LEU B C 1
ATOM 2882 O O . LEU B 1 80 ? -4.535 -14.648 -20.359 1 98.62 80 LEU B O 1
ATOM 2886 N N . THR B 1 81 ? -3.873 -15.477 -18.328 1 98.38 81 THR B N 1
ATOM 2887 C CA . THR B 1 81 ? -4.824 -16.578 -18.391 1 98.38 81 THR B CA 1
ATOM 2888 C C . THR B 1 81 ? -5.734 -16.578 -17.172 1 98.38 81 THR B C 1
ATOM 2890 O O . THR B 1 81 ? -5.332 -16.156 -16.094 1 98.38 81 THR B O 1
ATOM 2893 N N . ASP B 1 82 ? -6.891 -17.016 -17.359 1 96.12 82 ASP B N 1
ATOM 2894 C CA . ASP B 1 82 ? -7.875 -17.234 -16.312 1 96.12 82 ASP B CA 1
ATOM 2895 C C . ASP B 1 82 ? -8.898 -18.297 -16.719 1 96.12 82 ASP B C 1
ATOM 2897 O O . ASP B 1 82 ? -9.133 -18.5 -17.906 1 96.12 82 ASP B O 1
ATOM 2901 N N . LEU B 1 83 ? -9.359 -18.984 -15.711 1 93.94 83 LEU B N 1
ATOM 2902 C CA . LEU B 1 83 ? -10.414 -19.953 -15.977 1 93.94 83 LEU B CA 1
ATOM 2903 C C . LEU B 1 83 ? -11.695 -19.266 -16.422 1 93.94 83 LEU B C 1
ATOM 2905 O O . LEU B 1 83 ? -12.461 -19.812 -17.219 1 93.94 83 LEU B O 1
ATOM 2909 N N . SER B 1 84 ? -11.898 -18.047 -15.945 1 89.5 84 SER B N 1
ATOM 2910 C CA . SER B 1 84 ? -13.125 -17.297 -16.172 1 89.5 84 SER B CA 1
ATOM 2911 C C . SER B 1 84 ? -12.984 -16.375 -17.391 1 89.5 84 SER B C 1
ATOM 2913 O O . SER B 1 84 ? -12.172 -15.453 -17.375 1 89.5 84 SER B O 1
ATOM 2915 N N . GLU B 1 85 ? -13.867 -16.594 -18.375 1 89.88 85 GLU B N 1
ATOM 2916 C CA . GLU B 1 85 ? -13.906 -15.719 -19.547 1 89.88 85 GLU B CA 1
ATOM 2917 C C . GLU B 1 85 ? -14.297 -14.297 -19.156 1 89.88 85 GLU B C 1
ATOM 2919 O O . GLU B 1 85 ? -13.805 -13.328 -19.734 1 89.88 85 GLU B O 1
ATOM 2924 N N . GLY B 1 86 ? -15.18 -14.227 -18.203 1 86.12 86 GLY B N 1
ATOM 2925 C CA . GLY B 1 86 ? -15.617 -12.922 -17.734 1 86.12 86 GLY B CA 1
ATOM 2926 C C . GLY B 1 86 ? -14.492 -12.102 -17.125 1 86.12 86 GLY B C 1
ATOM 2927 O O . GLY B 1 86 ? -14.398 -10.891 -17.359 1 86.12 86 GLY B O 1
ATOM 2928 N N . MET B 1 87 ? -13.633 -12.766 -16.375 1 88.56 87 MET B N 1
ATOM 2929 C CA . MET B 1 87 ? -12.469 -12.086 -15.805 1 88.56 87 MET B CA 1
ATOM 2930 C C . MET B 1 87 ? -11.547 -11.578 -16.906 1 88.56 87 MET B C 1
ATOM 2932 O O . MET B 1 87 ? -11.062 -10.445 -16.844 1 88.56 87 MET B O 1
ATOM 2936 N N . LEU B 1 88 ? -11.367 -12.367 -17.922 1 92.19 88 LEU B N 1
ATOM 2937 C CA . LEU B 1 88 ? -10.484 -11.984 -19.016 1 92.19 88 LEU B CA 1
ATOM 2938 C C . LEU B 1 88 ? -11.07 -10.812 -19.797 1 92.19 88 LEU B C 1
ATOM 2940 O O . LEU B 1 88 ? -10.336 -9.922 -20.219 1 92.19 88 LEU B O 1
ATOM 2944 N N . GLU B 1 89 ? -12.336 -10.82 -20 1 90.88 89 GLU B N 1
ATOM 2945 C CA . GLU B 1 89 ? -12.977 -9.711 -20.688 1 90.88 89 GLU B CA 1
ATOM 2946 C C . GLU B 1 89 ? -12.797 -8.406 -19.922 1 90.88 89 GLU B C 1
ATOM 2948 O O . GLU B 1 89 ? -12.492 -7.367 -20.516 1 90.88 89 GLU B O 1
ATOM 2953 N N . LYS B 1 90 ? -13 -8.547 -18.625 1 88.19 90 LYS B N 1
ATOM 2954 C CA . LYS B 1 90 ? -12.789 -7.371 -17.797 1 88.19 90 LYS B CA 1
ATOM 2955 C C . LYS B 1 90 ? -11.328 -6.93 -17.828 1 88.19 90 LYS B C 1
ATOM 2957 O O . LYS B 1 90 ? -11.031 -5.73 -17.844 1 88.19 90 LYS B O 1
ATOM 2962 N N . ALA B 1 91 ? -10.422 -7.863 -17.828 1 92.12 91 ALA B N 1
ATOM 2963 C CA . ALA B 1 91 ? -9 -7.543 -17.938 1 92.12 91 ALA B CA 1
ATOM 2964 C C . ALA B 1 91 ? -8.703 -6.789 -19.219 1 92.12 91 ALA B C 1
ATOM 2966 O O . ALA B 1 91 ? -7.977 -5.789 -19.203 1 92.12 91 ALA B O 1
ATOM 2967 N N . LYS B 1 92 ? -9.266 -7.23 -20.312 1 93.31 92 LYS B N 1
ATOM 2968 C CA . LYS B 1 92 ? -9.078 -6.574 -21.609 1 93.31 92 LYS B CA 1
ATOM 2969 C C . LYS B 1 92 ? -9.57 -5.133 -21.562 1 93.31 92 LYS B C 1
ATOM 2971 O O . LYS B 1 92 ? -8.977 -4.25 -22.188 1 93.31 92 LYS B O 1
ATOM 2976 N N . GLU B 1 93 ? -10.602 -4.918 -20.797 1 88.81 93 GLU B N 1
ATOM 2977 C CA . GLU B 1 93 ? -11.188 -3.584 -20.672 1 88.81 93 GLU B CA 1
ATOM 2978 C C . GLU B 1 93 ? -10.297 -2.666 -19.844 1 88.81 93 GLU B C 1
ATOM 2980 O O . GLU B 1 93 ? -10.188 -1.473 -20.125 1 88.81 93 GLU B O 1
ATOM 2985 N N . THR B 1 94 ? -9.75 -3.252 -18.859 1 86.81 94 THR B N 1
ATOM 2986 C CA . THR B 1 94 ? -9.102 -2.412 -17.859 1 86.81 94 THR B CA 1
ATOM 2987 C C . THR B 1 94 ? -7.621 -2.221 -18.203 1 86.81 94 THR B C 1
ATOM 2989 O O . THR B 1 94 ? -7.012 -1.231 -17.781 1 86.81 94 THR B O 1
ATOM 2992 N N . ILE B 1 95 ? -7.09 -3.182 -18.859 1 90.94 95 ILE B N 1
ATOM 2993 C CA . ILE B 1 95 ? -5.703 -3.059 -19.281 1 90.94 95 ILE B CA 1
ATOM 2994 C C . ILE B 1 95 ? -5.629 -2.217 -20.547 1 90.94 95 ILE B C 1
ATOM 2996 O O . ILE B 1 95 ? -6.086 -2.645 -21.625 1 90.94 95 ILE B O 1
ATOM 3000 N N . ASN B 1 96 ? -5.094 -1.011 -20.391 1 86.44 96 ASN B N 1
ATOM 3001 C CA . ASN B 1 96 ? -5.035 -0.056 -21.5 1 86.44 96 ASN B CA 1
ATOM 3002 C C . ASN B 1 96 ? -3.613 0.44 -21.734 1 86.44 96 ASN B C 1
ATOM 3004 O O . ASN B 1 96 ? -3.26 1.546 -21.328 1 86.44 96 ASN B O 1
ATOM 3008 N N . PRO B 1 97 ? -2.941 -0.377 -22.469 1 88.06 97 PRO B N 1
ATOM 3009 C CA . PRO B 1 97 ? -1.575 0.083 -22.734 1 88.06 97 PRO B CA 1
ATOM 3010 C C . PRO B 1 97 ? -1.524 1.271 -23.688 1 88.06 97 PRO B C 1
ATOM 3012 O O . PRO B 1 97 ? -2.389 1.404 -24.562 1 88.06 97 PRO B O 1
ATOM 3015 N N . GLY B 1 98 ? -0.575 2.102 -23.5 1 86.81 98 GLY B N 1
ATOM 3016 C CA . GLY B 1 98 ? -0.36 3.189 -24.438 1 86.81 98 GLY B CA 1
ATOM 3017 C C . GLY B 1 98 ? -0.016 2.713 -25.844 1 86.81 98 GLY B C 1
ATOM 3018 O O . GLY B 1 98 ? 0.276 1.532 -26.047 1 86.81 98 GLY B O 1
ATOM 3019 N N . SER B 1 99 ? -0.053 3.584 -26.75 1 89.69 99 SER B N 1
ATOM 3020 C CA . SER B 1 99 ? 0.172 3.256 -28.156 1 89.69 99 SER B CA 1
ATOM 3021 C C . SER B 1 99 ? 1.604 2.783 -28.391 1 89.69 99 SER B C 1
ATOM 3023 O O . SER B 1 99 ? 1.868 2.029 -29.328 1 89.69 99 SER B O 1
ATOM 3025 N N . ASP B 1 100 ? 2.508 3.094 -27.531 1 93.12 100 ASP B N 1
ATOM 3026 C CA . ASP B 1 100 ? 3.92 2.771 -27.719 1 93.12 100 ASP B CA 1
ATOM 3027 C C . ASP B 1 100 ? 4.328 1.57 -26.875 1 93.12 100 ASP B C 1
ATOM 3029 O O . ASP B 1 100 ? 5.516 1.255 -26.766 1 93.12 100 ASP B O 1
ATOM 3033 N N . PHE B 1 101 ? 3.326 0.964 -26.328 1 95.5 101 PHE B N 1
ATOM 3034 C CA . PHE B 1 101 ? 3.596 -0.199 -25.5 1 95.5 101 PHE B CA 1
ATOM 3035 C C . PHE B 1 101 ? 4.082 -1.372 -26.328 1 95.5 101 PHE B C 1
ATOM 3037 O O . PHE B 1 101 ? 3.395 -1.807 -27.266 1 95.5 101 PHE B O 1
ATOM 3044 N N . GLN B 1 102 ? 5.266 -2.031 -25.969 1 96.56 102 GLN B N 1
ATOM 3045 C CA . GLN B 1 102 ? 5.969 -2.932 -26.891 1 96.56 102 GLN B CA 1
ATOM 3046 C C . GLN B 1 102 ? 5.73 -4.391 -26.5 1 96.56 102 GLN B C 1
ATOM 3048 O O . GLN B 1 102 ? 5.934 -5.289 -27.328 1 96.56 102 GLN B O 1
ATOM 3053 N N . THR B 1 103 ? 5.383 -4.621 -25.266 1 97.81 103 THR B N 1
ATOM 3054 C CA . THR B 1 103 ? 5.09 -5.996 -24.859 1 97.81 103 THR B CA 1
ATOM 3055 C C . THR B 1 103 ? 3.777 -6.469 -25.484 1 97.81 103 THR B C 1
ATOM 3057 O O . THR B 1 103 ? 2.768 -5.762 -25.422 1 97.81 103 THR B O 1
ATOM 3060 N N . LYS B 1 104 ? 3.82 -7.648 -26.109 1 97.81 104 LYS B N 1
ATOM 3061 C CA . LYS B 1 104 ? 2.6 -8.227 -26.656 1 97.81 104 LYS B CA 1
ATOM 3062 C C . LYS B 1 104 ? 1.738 -8.844 -25.562 1 97.81 104 LYS B C 1
ATOM 3064 O O . LYS B 1 104 ? 2.221 -9.656 -24.766 1 97.81 104 LYS B O 1
ATOM 3069 N N . LEU B 1 105 ? 0.49 -8.445 -25.516 1 98.06 105 LEU B N 1
ATOM 3070 C CA . LEU B 1 105 ? -0.454 -9.008 -24.562 1 98.06 105 LEU B CA 1
ATOM 3071 C C . LEU B 1 105 ? -1.332 -10.062 -25.219 1 98.06 105 LEU B C 1
ATOM 3073 O O . LEU B 1 105 ? -1.9 -9.828 -26.281 1 98.06 105 LEU B O 1
ATOM 3077 N N . VAL B 1 106 ? -1.405 -11.234 -24.609 1 98.12 106 VAL B N 1
ATOM 3078 C CA . VAL B 1 106 ? -2.273 -12.312 -25.062 1 98.12 106 VAL B CA 1
ATOM 3079 C C . VAL B 1 106 ? -3.232 -12.711 -23.938 1 98.12 106 VAL B C 1
ATOM 3081 O O . VAL B 1 106 ? -2.836 -12.797 -22.781 1 98.12 106 VAL B O 1
ATOM 3084 N N . PHE B 1 107 ? -4.449 -12.805 -24.266 1 97.62 107 PHE B N 1
ATOM 3085 C CA . PHE B 1 107 ? -5.477 -13.234 -23.328 1 97.62 107 PHE B CA 1
ATOM 3086 C C . PHE B 1 107 ? -6.055 -14.586 -23.734 1 97.62 107 PHE B C 1
ATOM 3088 O O . PHE B 1 107 ? -6.504 -14.758 -24.859 1 97.62 107 PHE B O 1
ATOM 3095 N N . GLN B 1 108 ? -6.02 -15.539 -22.75 1 97 108 GLN B N 1
ATOM 3096 C CA . GLN B 1 108 ? -6.461 -16.891 -23.094 1 97 108 GLN B CA 1
ATOM 3097 C C . GLN B 1 108 ? -7.125 -17.562 -21.891 1 97 108 GLN B C 1
ATOM 3099 O O . GLN B 1 108 ? -6.629 -17.469 -20.766 1 97 108 GLN B O 1
ATOM 3104 N N . VAL B 1 109 ? -8.258 -18.25 -22.188 1 96.5 109 VAL B N 1
ATOM 3105 C CA . VAL B 1 109 ? -8.883 -19.062 -21.156 1 96.5 109 VAL B CA 1
ATOM 3106 C C . VAL B 1 109 ? -8.062 -20.328 -20.922 1 96.5 109 VAL B C 1
ATOM 3108 O O . VAL B 1 109 ? -7.773 -21.078 -21.859 1 96.5 109 VAL B O 1
ATOM 3111 N N . GLU B 1 110 ? -7.582 -20.5 -19.719 1 97.25 110 GLU B N 1
ATOM 3112 C CA . GLU B 1 110 ? -6.82 -21.688 -19.344 1 97.25 110 GLU B CA 1
ATOM 3113 C C . GLU B 1 110 ? -7.242 -22.219 -17.969 1 97.25 110 GLU B C 1
ATOM 3115 O O . GLU B 1 110 ? -7.547 -21.422 -17.062 1 97.25 110 GLU B O 1
ATOM 3120 N N . ASP B 1 111 ? -7.312 -23.531 -17.922 1 96.69 111 ASP B N 1
ATOM 3121 C CA . ASP B 1 111 ? -7.379 -24.203 -16.625 1 96.69 111 ASP B CA 1
ATOM 3122 C C . ASP B 1 111 ? -5.996 -24.281 -15.984 1 96.69 111 ASP B C 1
ATOM 3124 O O . ASP B 1 111 ? -5.121 -25 -16.484 1 96.69 111 ASP B O 1
ATOM 3128 N N . GLY B 1 112 ? -5.816 -23.656 -14.867 1 97.75 112 GLY B N 1
ATOM 3129 C CA . GLY B 1 112 ? -4.523 -23.562 -14.211 1 97.75 112 GLY B CA 1
ATOM 3130 C C . GLY B 1 112 ? -3.949 -24.906 -13.828 1 97.75 112 GLY B C 1
ATOM 3131 O O . GLY B 1 112 ? -2.748 -25.031 -13.57 1 97.75 112 GLY B O 1
ATOM 3132 N N . THR B 1 113 ? -4.793 -25.922 -13.758 1 97.94 113 THR B N 1
ATOM 3133 C CA . THR B 1 113 ? -4.32 -27.266 -13.398 1 97.94 113 THR B CA 1
ATOM 3134 C C . THR B 1 113 ? -3.793 -28 -14.625 1 97.94 113 THR B C 1
ATOM 3136 O O . THR B 1 113 ? -3.199 -29.078 -14.5 1 97.94 113 THR B O 1
ATOM 3139 N N . LYS B 1 114 ? -3.99 -27.484 -15.805 1 98.25 114 LYS B N 1
ATOM 3140 C CA . LYS B 1 114 ? -3.617 -28.188 -17.031 1 98.25 114 LYS B CA 1
ATOM 3141 C C . LYS B 1 114 ? -2.746 -27.297 -17.922 1 98.25 114 LYS B C 1
ATOM 3143 O O . LYS B 1 114 ? -1.645 -27.688 -18.312 1 98.25 114 LYS B O 1
ATOM 3148 N N . LEU B 1 115 ? -3.213 -26.062 -18.156 1 98.44 115 LEU B N 1
ATOM 3149 C CA . LEU B 1 115 ? -2.566 -25.125 -19.062 1 98.44 115 LEU B CA 1
ATOM 3150 C C . LEU B 1 115 ? -2.352 -25.734 -20.438 1 98.44 115 LEU B C 1
ATOM 3152 O O . LEU B 1 115 ? -1.252 -25.656 -20.984 1 98.44 115 LEU B O 1
ATOM 3156 N N . ASP B 1 116 ? -3.361 -26.203 -20.984 1 97.94 116 ASP B N 1
ATOM 3157 C CA . ASP B 1 116 ? -3.299 -27 -22.203 1 97.94 116 ASP B CA 1
ATOM 3158 C C . ASP B 1 116 ? -2.91 -26.141 -23.391 1 97.94 116 ASP B C 1
ATOM 3160 O O . ASP B 1 116 ? -2.301 -26.625 -24.359 1 97.94 116 ASP B O 1
ATOM 3164 N N . GLY B 1 117 ? -3.273 -24.922 -23.375 1 98.31 117 GLY B N 1
ATOM 3165 C CA . GLY B 1 117 ? -2.994 -24.031 -24.5 1 98.31 117 GLY B CA 1
ATOM 3166 C C . GLY B 1 117 ? -1.589 -23.469 -24.469 1 98.31 117 GLY B C 1
ATOM 3167 O O . GLY B 1 117 ? -1.218 -22.672 -25.344 1 98.31 117 GLY B O 1
ATOM 3168 N N . ILE B 1 118 ? -0.772 -23.828 -23.562 1 98.69 118 ILE B N 1
ATOM 3169 C CA . ILE B 1 118 ? 0.592 -23.328 -23.422 1 98.69 118 ILE B CA 1
ATOM 3170 C C . ILE B 1 118 ? 1.585 -24.453 -23.672 1 98.69 118 ILE B C 1
ATOM 3172 O O . ILE B 1 118 ? 1.518 -25.516 -23.031 1 98.69 118 ILE B O 1
ATOM 3176 N N . ALA B 1 119 ? 2.5 -24.297 -24.531 1 98.31 119 ALA B N 1
ATOM 3177 C CA . ALA B 1 119 ? 3.459 -25.328 -24.938 1 98.31 119 ALA B CA 1
ATOM 3178 C C . ALA B 1 119 ? 4.43 -25.641 -23.797 1 98.31 119 ALA B C 1
ATOM 3180 O O . ALA B 1 119 ? 4.758 -24.766 -23 1 98.31 119 ALA B O 1
ATOM 3181 N N . ASP B 1 120 ? 4.922 -26.891 -23.812 1 97.94 120 ASP B N 1
ATOM 3182 C CA . ASP B 1 120 ? 5.934 -27.297 -22.828 1 97.94 120 ASP B CA 1
ATOM 3183 C C . ASP B 1 120 ? 7.207 -26.469 -22.984 1 97.94 120 ASP B C 1
ATOM 3185 O O . ASP B 1 120 ? 7.621 -26.156 -24.109 1 97.94 120 ASP B O 1
ATOM 3189 N N . HIS B 1 121 ? 7.809 -26.109 -21.828 1 97.56 121 HIS B N 1
ATOM 3190 C CA . HIS B 1 121 ? 9.125 -25.469 -21.781 1 97.56 121 HIS B CA 1
ATOM 3191 C C . HIS B 1 121 ? 9.156 -24.219 -22.656 1 97.56 121 HIS B C 1
ATOM 3193 O O . HIS B 1 121 ? 10.125 -23.984 -23.375 1 97.56 121 HIS B O 1
ATOM 3199 N N . SER B 1 122 ? 8.133 -23.391 -22.547 1 97.81 122 SER B N 1
ATOM 3200 C CA . SER B 1 122 ? 8.039 -22.234 -23.438 1 97.81 122 SER B CA 1
ATOM 3201 C C . SER B 1 122 ? 8.039 -20.938 -22.656 1 97.81 122 SER B C 1
ATOM 3203 O O . SER B 1 122 ? 8.188 -19.859 -23.234 1 97.81 122 SER B O 1
ATOM 3205 N N . ILE B 1 123 ? 7.91 -21.016 -21.359 1 98.62 123 ILE B N 1
ATOM 3206 C CA . ILE B 1 123 ? 7.707 -19.828 -20.547 1 98.62 123 ILE B CA 1
ATOM 3207 C C . ILE B 1 123 ? 8.953 -19.562 -19.703 1 98.62 123 ILE B C 1
ATOM 3209 O O . ILE B 1 123 ? 9.5 -20.469 -19.078 1 98.62 123 ILE B O 1
ATOM 3213 N N . ASP B 1 124 ? 9.414 -18.312 -19.656 1 98.56 124 ASP B N 1
ATOM 3214 C CA . ASP B 1 124 ? 10.555 -17.906 -18.844 1 98.56 124 ASP B CA 1
ATOM 3215 C C . ASP B 1 124 ? 10.133 -17.672 -17.391 1 98.56 124 ASP B C 1
ATOM 3217 O O . ASP B 1 124 ? 10.82 -18.109 -16.453 1 98.56 124 ASP B O 1
ATOM 3221 N N . VAL B 1 125 ? 9.023 -16.969 -17.219 1 98.75 125 VAL B N 1
ATOM 3222 C CA . VAL B 1 125 ? 8.539 -16.594 -15.891 1 98.75 125 VAL B CA 1
ATOM 3223 C C . VAL B 1 125 ? 7.047 -16.891 -15.781 1 98.75 125 VAL B C 1
ATOM 3225 O O . VAL B 1 125 ? 6.262 -16.469 -16.625 1 98.75 125 VAL B O 1
ATOM 3228 N N . VAL B 1 126 ? 6.633 -17.672 -14.805 1 98.88 126 VAL B N 1
ATOM 3229 C CA . VAL B 1 126 ? 5.227 -17.828 -14.445 1 98.88 126 VAL B CA 1
ATOM 3230 C C . VAL B 1 126 ? 4.926 -17.016 -13.188 1 98.88 126 VAL B C 1
ATOM 3232 O O . VAL B 1 126 ? 5.641 -17.109 -12.188 1 98.88 126 VAL B O 1
ATOM 3235 N N . VAL B 1 127 ? 3.92 -16.188 -13.297 1 98.88 127 VAL B N 1
ATOM 3236 C CA . VAL B 1 127 ? 3.473 -15.422 -12.141 1 98.88 127 VAL B CA 1
ATOM 3237 C C . VAL B 1 127 ? 2.012 -15.75 -11.836 1 98.88 127 VAL B C 1
ATOM 3239 O O . VAL B 1 127 ? 1.261 -16.141 -12.734 1 98.88 127 VAL B O 1
ATOM 3242 N N . SER B 1 128 ? 1.687 -15.633 -10.633 1 98.75 128 SER B N 1
ATOM 3243 C CA . SER B 1 128 ? 0.3 -15.734 -10.188 1 98.75 128 SER B CA 1
ATOM 3244 C C . SER B 1 128 ? 0.039 -14.836 -8.984 1 98.75 128 SER B C 1
ATOM 3246 O O . SER B 1 128 ? 0.576 -15.07 -7.898 1 98.75 128 SER B O 1
ATOM 3248 N N . LEU B 1 129 ? -0.744 -13.859 -9.227 1 97.5 129 LEU B N 1
ATOM 3249 C CA . LEU B 1 129 ? -1.118 -12.914 -8.18 1 97.5 129 LEU B CA 1
ATOM 3250 C C . LEU B 1 129 ? -2.48 -13.266 -7.59 1 97.5 129 LEU B C 1
ATOM 3252 O O . LEU B 1 129 ? -3.514 -12.812 -8.094 1 97.5 129 LEU B O 1
ATOM 3256 N N . PHE B 1 130 ? -2.506 -14.039 -6.488 1 95.06 130 PHE B N 1
ATOM 3257 C CA . PHE B 1 130 ? -3.705 -14.492 -5.789 1 95.06 130 PHE B CA 1
ATOM 3258 C C . PHE B 1 130 ? -4.543 -15.398 -6.684 1 95.06 130 PHE B C 1
ATOM 3260 O O . PHE B 1 130 ? -5.773 -15.336 -6.664 1 95.06 130 PHE B O 1
ATOM 3267 N N . GLY B 1 131 ? -3.932 -16.219 -7.477 1 94.56 131 GLY B N 1
ATOM 3268 C CA . GLY B 1 131 ? -4.605 -17.156 -8.359 1 94.56 131 GLY B CA 1
ATOM 3269 C C . GLY B 1 131 ? -4.359 -18.609 -7.988 1 94.56 131 GLY B C 1
ATOM 3270 O O . GLY B 1 131 ? -5.227 -19.266 -7.402 1 94.56 131 GLY B O 1
ATOM 3271 N N . VAL B 1 132 ? -3.113 -19 -8.102 1 96.19 132 VAL B N 1
ATOM 3272 C CA . VAL B 1 132 ? -2.689 -20.391 -7.891 1 96.19 132 VAL B CA 1
ATOM 3273 C C . VAL B 1 132 ? -3.057 -20.828 -6.48 1 96.19 132 VAL B C 1
ATOM 3275 O O . VAL B 1 132 ? -3.48 -21.969 -6.273 1 96.19 132 VAL B O 1
ATOM 3278 N N . PHE B 1 133 ? -2.939 -19.953 -5.539 1 93.56 133 PHE B N 1
ATOM 3279 C CA . PHE B 1 133 ? -3.178 -20.344 -4.156 1 93.56 133 PHE B CA 1
ATOM 3280 C C . PHE B 1 133 ? -4.648 -20.688 -3.939 1 93.56 133 PHE B C 1
ATOM 3282 O O . PHE B 1 133 ? -5 -21.344 -2.951 1 93.56 133 PHE B O 1
ATOM 3289 N N . LEU B 1 134 ? -5.551 -20.328 -4.871 1 90.12 134 LEU B N 1
ATOM 3290 C CA . LEU B 1 134 ? -6.984 -20.578 -4.754 1 90.12 134 LEU B CA 1
ATOM 3291 C C . LEU B 1 134 ? -7.363 -21.891 -5.441 1 90.12 134 LEU B C 1
ATOM 3293 O O . LEU B 1 134 ? -8.523 -22.312 -5.383 1 90.12 134 LEU B O 1
ATOM 3297 N N . ILE B 1 135 ? -6.461 -22.516 -6.078 1 92.44 135 ILE B N 1
ATOM 3298 C CA . ILE B 1 135 ? -6.762 -23.75 -6.801 1 92.44 135 ILE B CA 1
ATOM 3299 C C . ILE B 1 135 ? -6.625 -24.938 -5.863 1 92.44 135 ILE B C 1
ATOM 3301 O O . ILE B 1 135 ? -5.539 -25.219 -5.348 1 92.44 135 ILE B O 1
ATOM 3305 N N . PRO B 1 136 ? -7.676 -25.672 -5.688 1 91.06 136 PRO B N 1
ATOM 3306 C CA . PRO B 1 136 ? -7.648 -26.766 -4.711 1 91.06 136 PRO B CA 1
ATOM 3307 C C . PRO B 1 136 ? -6.676 -27.875 -5.098 1 91.06 136 PRO B C 1
ATOM 3309 O O . PRO B 1 136 ? -6.008 -28.438 -4.23 1 91.06 136 PRO B O 1
ATOM 3312 N N . ASP B 1 137 ? -6.629 -28.234 -6.391 1 94.75 137 ASP B N 1
ATOM 3313 C CA . ASP B 1 137 ? -5.715 -29.281 -6.832 1 94.75 137 ASP B CA 1
ATOM 3314 C C . ASP B 1 137 ? -4.293 -28.75 -6.973 1 94.75 137 ASP B C 1
ATOM 3316 O O . ASP B 1 137 ? -3.811 -28.547 -8.086 1 94.75 137 ASP B O 1
ATOM 3320 N N . VAL B 1 138 ? -3.625 -28.656 -5.875 1 95.81 138 VAL B N 1
ATOM 3321 C CA . VAL B 1 138 ? -2.318 -28.016 -5.781 1 95.81 138 VAL B CA 1
ATOM 3322 C C . VAL B 1 138 ? -1.299 -28.797 -6.609 1 95.81 138 VAL B C 1
ATOM 3324 O O . VAL B 1 138 ? -0.537 -28.219 -7.379 1 95.81 138 VAL B O 1
ATOM 3327 N N . ALA B 1 139 ? -1.307 -30.078 -6.547 1 95.88 139 ALA B N 1
ATOM 3328 C CA . ALA B 1 139 ? -0.335 -30.922 -7.246 1 95.88 139 ALA B CA 1
ATOM 3329 C C . ALA B 1 139 ? -0.447 -30.75 -8.758 1 95.88 139 ALA B C 1
ATOM 3331 O O . ALA B 1 139 ? 0.557 -30.531 -9.438 1 95.88 139 ALA B O 1
ATOM 3332 N N . ALA B 1 140 ? -1.682 -30.844 -9.266 1 97.69 140 ALA B N 1
ATOM 3333 C CA . ALA B 1 140 ? -1.891 -30.688 -10.703 1 97.69 140 ALA B CA 1
ATOM 3334 C C . ALA B 1 140 ? -1.455 -29.297 -11.172 1 97.69 140 ALA B C 1
ATOM 3336 O O . ALA B 1 140 ? -0.878 -29.156 -12.25 1 97.69 140 ALA B O 1
ATOM 3337 N N . THR B 1 141 ? -1.715 -28.328 -10.367 1 98.19 141 THR B N 1
ATOM 3338 C CA . THR B 1 141 ? -1.352 -26.953 -10.695 1 98.19 141 THR B CA 1
ATOM 3339 C C . THR B 1 141 ? 0.165 -26.797 -10.781 1 98.19 141 THR B C 1
ATOM 3341 O O . THR B 1 141 ? 0.688 -26.266 -11.766 1 98.19 141 THR B O 1
ATOM 3344 N N . LEU B 1 142 ? 0.905 -27.312 -9.789 1 98.19 142 LEU B N 1
ATOM 3345 C CA . LEU B 1 142 ? 2.357 -27.188 -9.758 1 98.19 142 LEU B CA 1
ATOM 3346 C C . LEU B 1 142 ? 2.998 -28 -10.875 1 98.19 142 LEU B C 1
ATOM 3348 O O . LEU B 1 142 ? 4.027 -27.609 -11.43 1 98.19 142 LEU B O 1
ATOM 3352 N N . ASN B 1 143 ? 2.381 -29.109 -11.234 1 98.31 143 ASN B N 1
ATOM 3353 C CA . ASN B 1 143 ? 2.85 -29.906 -12.367 1 98.31 143 ASN B CA 1
ATOM 3354 C C . ASN B 1 143 ? 2.701 -29.125 -13.68 1 98.31 143 ASN B C 1
ATOM 3356 O O . ASN B 1 143 ? 3.609 -29.141 -14.508 1 98.31 143 ASN B O 1
ATOM 3360 N N . ALA B 1 144 ? 1.552 -28.516 -13.836 1 98.69 144 ALA B N 1
ATOM 3361 C CA . ALA B 1 144 ? 1.311 -27.719 -15.039 1 98.69 144 ALA B CA 1
ATOM 3362 C C . ALA B 1 144 ? 2.299 -26.562 -15.148 1 98.69 144 ALA B C 1
ATOM 3364 O O . ALA B 1 144 ? 2.842 -26.297 -16.219 1 98.69 144 ALA B O 1
ATOM 3365 N N . VAL B 1 145 ? 2.551 -25.891 -14.055 1 98.62 145 VAL B N 1
ATOM 3366 C CA . VAL B 1 145 ? 3.492 -24.781 -14.008 1 98.62 145 VAL B CA 1
ATOM 3367 C C . VAL B 1 145 ? 4.887 -25.266 -14.398 1 98.62 145 VAL B C 1
ATOM 3369 O O . VAL B 1 145 ? 5.551 -24.672 -15.242 1 98.62 145 VAL B O 1
ATOM 3372 N N . ALA B 1 146 ? 5.305 -26.375 -13.812 1 97.94 146 ALA B N 1
ATOM 3373 C CA . ALA B 1 146 ? 6.621 -26.922 -14.117 1 97.94 146 ALA B CA 1
ATOM 3374 C C . ALA B 1 146 ? 6.727 -27.312 -15.586 1 97.94 146 ALA B C 1
ATOM 3376 O O . ALA B 1 146 ? 7.77 -27.125 -16.219 1 97.94 146 ALA B O 1
ATOM 3377 N N . ARG B 1 147 ? 5.68 -27.844 -16.109 1 97.75 147 ARG B N 1
ATOM 3378 C CA . ARG B 1 147 ? 5.672 -28.297 -17.5 1 97.75 147 ARG B CA 1
ATOM 3379 C C . ARG B 1 147 ? 5.91 -27.156 -18.469 1 97.75 147 ARG B C 1
ATOM 3381 O O . ARG B 1 147 ? 6.66 -27.281 -19.438 1 97.75 147 ARG B O 1
ATOM 3388 N N . VAL B 1 148 ? 5.293 -26.047 -18.203 1 98.38 148 VAL B N 1
ATOM 3389 C CA . VAL B 1 148 ? 5.32 -24.969 -19.188 1 98.38 148 VAL B CA 1
ATOM 3390 C C . VAL B 1 148 ? 6.594 -24.141 -19.016 1 98.38 148 VAL B C 1
ATOM 3392 O O . VAL B 1 148 ? 7.004 -23.422 -19.922 1 98.38 148 VAL B O 1
ATOM 3395 N N . LEU B 1 149 ? 7.191 -24.156 -17.828 1 98.44 149 LEU B N 1
ATOM 3396 C CA . LEU B 1 149 ? 8.422 -23.406 -17.578 1 98.44 149 LEU B CA 1
ATOM 3397 C C . LEU B 1 149 ? 9.578 -24 -18.391 1 98.44 149 LEU B C 1
ATOM 3399 O O . LEU B 1 149 ? 9.703 -25.219 -18.5 1 98.44 149 LEU B O 1
ATOM 3403 N N . LYS B 1 150 ? 10.336 -23.109 -18.969 1 96.88 150 LYS B N 1
ATOM 3404 C CA . LYS B 1 150 ? 11.578 -23.547 -19.609 1 96.88 150 LYS B CA 1
ATOM 3405 C C . LYS B 1 150 ? 12.453 -24.312 -18.625 1 96.88 150 LYS B C 1
ATOM 3407 O O . LYS B 1 150 ? 12.297 -24.172 -17.406 1 96.88 150 LYS B O 1
ATOM 3412 N N . LYS B 1 151 ? 13.312 -25.078 -19.219 1 89.25 151 LYS B N 1
ATOM 3413 C CA . LYS B 1 151 ? 14.188 -25.875 -18.375 1 89.25 151 LYS B CA 1
ATOM 3414 C C . LYS B 1 151 ? 15.164 -24.984 -17.609 1 89.25 151 LYS B C 1
ATOM 3416 O O . LYS B 1 151 ? 15.516 -23.906 -18.062 1 89.25 151 LYS B O 1
ATOM 3421 N N . GLU B 1 152 ? 15.422 -25.344 -16.406 1 67.69 152 GLU B N 1
ATOM 3422 C CA . GLU B 1 152 ? 16.391 -24.656 -15.555 1 67.69 152 GLU B CA 1
ATOM 3423 C C . GLU B 1 152 ? 17.656 -24.297 -16.328 1 67.69 152 GLU B C 1
ATOM 3425 O O . GLU B 1 152 ? 17.938 -24.891 -17.375 1 67.69 152 GLU B O 1
ATOM 3430 N N . PRO B 1 153 ? 18.375 -23.109 -15.961 1 79.88 153 PRO B N 1
ATOM 3431 C CA . PRO B 1 153 ? 18.422 -22.344 -14.719 1 79.88 153 PRO B CA 1
ATOM 3432 C C . PRO B 1 153 ? 17.703 -21 -14.828 1 79.88 153 PRO B C 1
ATOM 3434 O O . PRO B 1 153 ? 17.703 -20.219 -13.875 1 79.88 153 PRO B O 1
ATOM 3437 N N . SER B 1 154 ? 16.953 -20.812 -15.805 1 83.88 154 SER B N 1
ATOM 3438 C CA . SER B 1 154 ? 16.594 -19.422 -15.953 1 83.88 154 SER B CA 1
ATOM 3439 C C . SER B 1 154 ? 15.109 -19.188 -15.648 1 83.88 154 SER B C 1
ATOM 3441 O O . SER B 1 154 ? 14.633 -18.062 -15.672 1 83.88 154 SER B O 1
ATOM 3443 N N . ASN B 1 155 ? 14.461 -20.25 -15.25 1 97.06 155 ASN B N 1
ATOM 3444 C CA . ASN B 1 155 ? 13.023 -20.062 -15.102 1 97.06 155 ASN B CA 1
ATOM 3445 C C . ASN B 1 155 ? 12.664 -19.547 -13.711 1 97.06 155 ASN B C 1
ATOM 3447 O O . ASN B 1 155 ? 13.477 -19.641 -12.781 1 97.06 155 ASN B O 1
ATOM 3451 N N . VAL B 1 156 ? 11.5 -18.875 -13.57 1 98.44 156 VAL B N 1
ATOM 3452 C CA . VAL B 1 156 ? 11.008 -18.344 -12.305 1 98.44 156 VAL B CA 1
ATOM 3453 C C . VAL B 1 156 ? 9.523 -18.656 -12.148 1 98.44 156 VAL B C 1
ATOM 3455 O O . VAL B 1 156 ? 8.742 -18.453 -13.078 1 98.44 156 VAL B O 1
ATOM 3458 N N . PHE B 1 157 ? 9.211 -19.25 -11.07 1 98.69 157 PHE B N 1
ATOM 3459 C CA . PHE B 1 157 ? 7.82 -19.297 -10.625 1 98.69 157 PHE B CA 1
ATOM 3460 C C . PHE B 1 157 ? 7.59 -18.359 -9.453 1 98.69 157 PHE B C 1
ATOM 3462 O O . PHE B 1 157 ? 8.203 -18.5 -8.398 1 98.69 157 PHE B O 1
ATOM 3469 N N . ALA B 1 158 ? 6.723 -17.359 -9.656 1 98.75 158 ALA B N 1
ATOM 3470 C CA . ALA B 1 158 ? 6.402 -16.391 -8.602 1 98.75 158 ALA B CA 1
ATOM 3471 C C . ALA B 1 158 ? 4.91 -16.406 -8.281 1 98.75 158 ALA B C 1
ATOM 3473 O O . ALA B 1 158 ? 4.07 -16.391 -9.18 1 98.75 158 ALA B O 1
ATOM 3474 N N . ASN B 1 159 ? 4.629 -16.453 -7.008 1 98.31 159 ASN B N 1
ATOM 3475 C CA . ASN B 1 159 ? 3.254 -16.578 -6.527 1 98.31 159 ASN B CA 1
ATOM 3476 C C . ASN B 1 159 ? 3.008 -15.672 -5.32 1 98.31 159 ASN B C 1
ATOM 3478 O O . ASN B 1 159 ? 3.857 -15.57 -4.434 1 98.31 159 ASN B O 1
ATOM 3482 N N . VAL B 1 160 ? 1.868 -14.984 -5.336 1 98.06 160 VAL B N 1
ATOM 3483 C CA . VAL B 1 160 ? 1.43 -14.242 -4.164 1 98.06 160 VAL B CA 1
ATOM 3484 C C . VAL B 1 160 ? 0.222 -14.93 -3.531 1 98.06 160 VAL B C 1
ATOM 3486 O O . VAL B 1 160 ? -0.76 -15.227 -4.215 1 98.06 160 VAL B O 1
ATOM 3489 N N . SER B 1 161 ? 0.361 -15.195 -2.301 1 96.94 161 SER B N 1
ATOM 3490 C CA . SER B 1 161 ? -0.705 -15.859 -1.559 1 96.94 161 SER B CA 1
ATOM 3491 C C . SER B 1 161 ? -1.069 -15.078 -0.299 1 96.94 161 SER B C 1
ATOM 3493 O O . SER B 1 161 ? -0.345 -14.172 0.105 1 96.94 161 SER B O 1
ATOM 3495 N N . TRP B 1 162 ? -2.199 -15.391 0.291 1 93.75 162 TRP B N 1
ATOM 3496 C CA . TRP B 1 162 ? -2.684 -14.734 1.499 1 93.75 162 TRP B CA 1
ATOM 3497 C C . TRP B 1 162 ? -2.037 -15.336 2.744 1 93.75 162 TRP B C 1
ATOM 3499 O O . TRP B 1 162 ? -1.825 -16.547 2.818 1 93.75 162 TRP B O 1
ATOM 3509 N N . MET B 1 163 ? -1.737 -14.523 3.645 1 91 163 MET B N 1
ATOM 3510 C CA . MET B 1 163 ? -1.414 -14.953 5.004 1 91 163 MET B CA 1
ATOM 3511 C C . MET B 1 163 ? -2.65 -14.906 5.895 1 91 163 MET B C 1
ATOM 3513 O O . MET B 1 163 ? -3.336 -13.883 5.965 1 91 163 MET B O 1
ATOM 3517 N N . PHE B 1 164 ? -2.967 -15.961 6.539 1 83.81 164 PHE B N 1
ATOM 3518 C CA . PHE B 1 164 ? -4.148 -16.016 7.391 1 83.81 164 PHE B CA 1
ATOM 3519 C C . PHE B 1 164 ? -3.768 -15.852 8.859 1 83.81 164 PHE B C 1
ATOM 3521 O O . PHE B 1 164 ? -2.586 -15.914 9.211 1 83.81 164 PHE B O 1
ATOM 3528 N N . ASP B 1 165 ? -4.746 -15.547 9.688 1 81.19 165 ASP B N 1
ATOM 3529 C CA . ASP B 1 165 ? -4.68 -15.516 11.141 1 81.19 165 ASP B CA 1
ATOM 3530 C C . ASP B 1 165 ? -3.701 -14.445 11.625 1 81.19 165 ASP B C 1
ATOM 3532 O O . ASP B 1 165 ? -2.871 -14.703 12.5 1 81.19 165 ASP B O 1
ATOM 3536 N N . VAL B 1 166 ? -3.756 -13.32 10.992 1 84.25 166 VAL B N 1
ATOM 3537 C CA . VAL B 1 166 ? -2.826 -12.258 11.352 1 84.25 166 VAL B CA 1
ATOM 3538 C C . VAL B 1 166 ? -3.59 -11.102 11.992 1 84.25 166 VAL B C 1
ATOM 3540 O O . VAL B 1 166 ? -2.99 -10.109 12.406 1 84.25 166 VAL B O 1
ATOM 3543 N N . SER B 1 167 ? -4.91 -11.203 12.156 1 84.75 167 SER B N 1
ATOM 3544 C CA . SER B 1 167 ? -5.727 -10.094 12.648 1 84.75 167 SER B CA 1
ATOM 3545 C C . SER B 1 167 ? -5.297 -9.68 14.055 1 84.75 167 SER B C 1
ATOM 3547 O O . SER B 1 167 ? -5.152 -8.484 14.336 1 84.75 167 SER B O 1
ATOM 3549 N N . GLU B 1 168 ? -5.164 -10.656 14.883 1 82.5 168 GLU B N 1
ATOM 3550 C CA . GLU B 1 168 ? -4.801 -10.32 16.266 1 82.5 168 GLU B CA 1
ATOM 3551 C C . GLU B 1 168 ? -3.498 -9.523 16.312 1 82.5 168 GLU B C 1
ATOM 3553 O O . GLU B 1 168 ? -3.379 -8.562 17.062 1 82.5 168 GLU B O 1
ATOM 3558 N N . TYR B 1 169 ? -2.631 -9.953 15.523 1 82.5 169 TYR B N 1
ATOM 3559 C CA . TYR B 1 169 ? -1.33 -9.297 15.461 1 82.5 169 TYR B CA 1
ATOM 3560 C C . TYR B 1 169 ? -1.473 -7.844 15.031 1 82.5 169 TYR B C 1
ATOM 3562 O O . TYR B 1 169 ? -0.976 -6.934 15.703 1 82.5 169 TYR B O 1
ATOM 3570 N N . PHE B 1 170 ? -2.252 -7.516 14.125 1 84.56 170 PHE B N 1
ATOM 3571 C CA . PHE B 1 170 ? -2.332 -6.176 13.562 1 84.56 170 PHE B CA 1
ATOM 3572 C C . PHE B 1 170 ? -3.301 -5.309 14.352 1 84.56 170 PHE B C 1
ATOM 3574 O O . PHE B 1 170 ? -3.041 -4.125 14.578 1 84.56 170 PHE B O 1
ATOM 3581 N N . SER B 1 171 ? -4.352 -5.898 14.797 1 84 171 SER B N 1
ATOM 3582 C CA . SER B 1 171 ? -5.348 -5.125 15.531 1 84 171 SER B CA 1
ATOM 3583 C C . SER B 1 171 ? -4.797 -4.652 16.875 1 84 171 SER B C 1
ATOM 3585 O O . SER B 1 171 ? -5.191 -3.6 17.375 1 84 171 SER B O 1
ATOM 3587 N N . SER B 1 172 ? -3.867 -5.336 17.406 1 82.62 172 SER B N 1
ATOM 3588 C CA . SER B 1 172 ? -3.283 -4.98 18.703 1 82.62 172 SER B CA 1
ATOM 3589 C C . SER B 1 172 ? -2.525 -3.66 18.609 1 82.62 172 SER B C 1
ATOM 3591 O O . SER B 1 172 ? -2.32 -2.99 19.625 1 82.62 172 SER B O 1
ATOM 3593 N N . ARG B 1 173 ? -2.166 -3.295 17.438 1 81.19 173 ARG B N 1
ATOM 3594 C CA . ARG B 1 173 ? -1.457 -2.031 17.266 1 81.19 173 ARG B CA 1
ATOM 3595 C C . ARG B 1 173 ? -2.316 -1.019 16.516 1 81.19 173 ARG B C 1
ATOM 3597 O O . ARG B 1 173 ? -1.815 0.011 16.062 1 81.19 173 ARG B O 1
ATOM 3604 N N . GLY B 1 174 ? -3.566 -1.42 16.281 1 81.81 174 GLY B N 1
ATOM 3605 C CA . GLY B 1 174 ? -4.523 -0.466 15.734 1 81.81 174 GLY B CA 1
ATOM 3606 C C . GLY B 1 174 ? -4.598 -0.493 14.227 1 81.81 174 GLY B C 1
ATOM 3607 O O . GLY B 1 174 ? -5.27 0.344 13.617 1 81.81 174 GLY B O 1
ATOM 3608 N N . PHE B 1 175 ? -3.926 -1.453 13.555 1 86.19 175 PHE B N 1
ATOM 3609 C CA . PHE B 1 175 ? -3.885 -1.486 12.094 1 86.19 175 PHE B CA 1
ATOM 3610 C C . PHE B 1 175 ? -5.125 -2.172 11.539 1 86.19 175 PHE B C 1
ATOM 3612 O O . PHE B 1 175 ? -5.184 -2.479 10.344 1 86.19 175 PHE B O 1
ATOM 3619 N N . GLY B 1 176 ? -6.105 -2.428 12.328 1 84 176 GLY B N 1
ATOM 3620 C CA . GLY B 1 176 ? -7.336 -3.059 11.875 1 84 176 GLY B CA 1
ATOM 3621 C C . GLY B 1 176 ? -7.219 -4.562 11.734 1 84 176 GLY B C 1
ATOM 3622 O O . GLY B 1 176 ? -6.129 -5.125 11.875 1 84 176 GLY B O 1
ATOM 3623 N N . VAL B 1 177 ? -8.352 -5.168 11.422 1 89.19 177 VAL B N 1
ATOM 3624 C CA . VAL B 1 177 ? -8.375 -6.609 11.188 1 89.19 177 VAL B CA 1
ATOM 3625 C C . VAL B 1 177 ? -7.973 -6.906 9.75 1 89.19 177 VAL B C 1
ATOM 3627 O O . VAL B 1 177 ? -7.953 -6.012 8.906 1 89.19 177 VAL B O 1
ATOM 3630 N N . SER B 1 178 ? -7.609 -8.156 9.531 1 90.5 178 SER B N 1
ATOM 3631 C CA . SER B 1 178 ? -7.141 -8.523 8.195 1 90.5 178 SER B CA 1
ATOM 3632 C C . SER B 1 178 ? -8.305 -8.891 7.281 1 90.5 178 SER B C 1
ATOM 3634 O O . SER B 1 178 ? -9.281 -9.492 7.727 1 90.5 178 SER B O 1
ATOM 3636 N N . LEU B 1 179 ? -8.172 -8.547 6.066 1 89.5 179 LEU B N 1
ATOM 3637 C CA . LEU B 1 179 ? -9.172 -8.906 5.062 1 89.5 179 LEU B CA 1
ATOM 3638 C C . LEU B 1 179 ? -9.336 -10.422 4.98 1 89.5 179 LEU B C 1
ATOM 3640 O O . LEU B 1 179 ? -10.438 -10.914 4.738 1 89.5 179 LEU B O 1
ATOM 3644 N N . GLN B 1 180 ? -8.273 -11.156 5.195 1 88.25 180 GLN B N 1
ATOM 3645 C CA . GLN B 1 180 ? -8.312 -12.609 5.156 1 88.25 180 GLN B CA 1
ATOM 3646 C C . GLN B 1 180 ? -9.227 -13.172 6.242 1 88.25 180 GLN B C 1
ATOM 3648 O O . GLN B 1 180 ? -10.047 -14.047 5.98 1 88.25 180 GLN B O 1
ATOM 3653 N N . ASP B 1 181 ? -9.109 -12.555 7.355 1 87.19 181 ASP B N 1
ATOM 3654 C CA . ASP B 1 181 ? -9.938 -13.016 8.469 1 87.19 181 ASP B CA 1
ATOM 3655 C C . ASP B 1 181 ? -11.391 -12.562 8.289 1 87.19 181 ASP B C 1
ATOM 3657 O O . ASP B 1 181 ? -12.32 -13.273 8.695 1 87.19 181 ASP B O 1
ATOM 3661 N N . VAL B 1 182 ? -11.547 -11.422 7.746 1 89.62 182 VAL B N 1
ATOM 3662 C CA . VAL B 1 182 ? -12.875 -10.914 7.398 1 89.62 182 VAL B CA 1
ATOM 3663 C C . VAL B 1 182 ? -13.547 -11.867 6.41 1 89.62 182 VAL B C 1
ATOM 3665 O O . VAL B 1 182 ? -14.758 -12.094 6.48 1 89.62 182 VAL B O 1
ATOM 3668 N N . PHE B 1 183 ? -12.75 -12.383 5.531 1 87.81 183 PHE B N 1
ATOM 3669 C CA . PHE B 1 183 ? -13.25 -13.352 4.559 1 87.81 183 PHE B CA 1
ATOM 3670 C C . PHE B 1 183 ? -13.539 -14.688 5.227 1 87.81 183 PHE B C 1
ATOM 3672 O O . PHE B 1 183 ? -14.555 -15.328 4.926 1 87.81 183 PHE B O 1
ATOM 3679 N N . LYS B 1 184 ? -12.734 -15.102 6.07 1 87.44 184 LYS B N 1
ATOM 3680 C CA . LYS B 1 184 ? -12.797 -16.422 6.691 1 87.44 184 LYS B CA 1
ATOM 3681 C C . LYS B 1 184 ? -13.961 -16.516 7.672 1 87.44 184 LYS B C 1
ATOM 3683 O O . LYS B 1 184 ? -14.633 -17.547 7.746 1 87.44 184 LYS B O 1
ATOM 3688 N N . LEU B 1 185 ? -14.305 -15.453 8.367 1 89.44 185 LEU B N 1
ATOM 3689 C CA . LEU B 1 185 ? -15.227 -15.492 9.492 1 89.44 185 LEU B CA 1
ATOM 3690 C C . LEU B 1 185 ? -16.625 -15.898 9.039 1 89.44 185 LEU B C 1
ATOM 3692 O O . LEU B 1 185 ? -17.203 -16.859 9.562 1 89.44 185 LEU B O 1
ATOM 3696 N N . PRO B 1 186 ? -17.188 -15.242 8.055 1 90.94 186 PRO B N 1
ATOM 3697 C CA . PRO B 1 186 ? -18.516 -15.68 7.602 1 90.94 186 PRO B CA 1
ATOM 3698 C C . PRO B 1 186 ? -18.516 -17.109 7.086 1 90.94 186 PRO B C 1
ATOM 3700 O O . PRO B 1 186 ? -19.484 -17.844 7.305 1 90.94 186 PRO B O 1
ATOM 3703 N N . ASN B 1 187 ? -17.516 -17.484 6.402 1 88.81 187 ASN B N 1
ATOM 3704 C CA . ASN B 1 187 ? -17.422 -18.828 5.879 1 88.81 187 ASN B CA 1
ATOM 3705 C C . ASN B 1 187 ? -17.406 -19.875 7 1 88.81 187 ASN B C 1
ATOM 3707 O O . ASN B 1 187 ? -18.031 -20.922 6.887 1 88.81 187 ASN B O 1
ATOM 3711 N N . GLU B 1 188 ? -16.703 -19.578 8.039 1 88.69 188 GLU B N 1
ATOM 3712 C CA . GLU B 1 188 ? -16.625 -20.484 9.18 1 88.69 188 GLU B CA 1
ATOM 3713 C C . GLU B 1 188 ? -17.969 -20.609 9.883 1 88.69 188 GLU B C 1
ATOM 3715 O O . GLU B 1 188 ? -18.312 -21.672 10.398 1 88.69 188 GLU B O 1
ATOM 3720 N N . ILE B 1 189 ? -18.703 -19.578 9.953 1 91 189 ILE B N 1
ATOM 3721 C CA . ILE B 1 189 ? -20 -19.562 10.609 1 91 189 ILE B CA 1
ATOM 3722 C C . ILE B 1 189 ? -21 -20.359 9.781 1 91 189 ILE B C 1
ATOM 3724 O O . ILE B 1 189 ? -21.797 -21.141 10.328 1 91 189 ILE B O 1
ATOM 3728 N N . ILE B 1 190 ? -20.938 -20.219 8.5 1 90.06 190 ILE B N 1
ATOM 3729 C CA . ILE B 1 190 ? -21.922 -20.844 7.602 1 90.06 190 ILE B CA 1
ATOM 3730 C C . ILE B 1 190 ? -21.562 -22.312 7.379 1 90.06 190 ILE B C 1
ATOM 3732 O O . ILE B 1 190 ? -22.438 -23.156 7.301 1 90.06 190 ILE B O 1
ATOM 3736 N N . ASP B 1 191 ? -20.234 -22.547 7.215 1 85 191 ASP B N 1
ATOM 3737 C CA . ASP B 1 191 ? -19.719 -23.891 6.984 1 85 191 ASP B CA 1
ATOM 3738 C C . ASP B 1 191 ? -18.547 -24.188 7.91 1 85 191 ASP B C 1
ATOM 3740 O O . ASP B 1 191 ? -17.391 -24.141 7.488 1 85 191 ASP B O 1
ATOM 3744 N N . PRO B 1 192 ? -18.828 -24.609 9.07 1 81.19 192 PRO B N 1
ATOM 3745 C CA . PRO B 1 192 ? -17.781 -24.766 10.086 1 81.19 192 PRO B CA 1
ATOM 3746 C C . PRO B 1 192 ? -16.766 -25.828 9.703 1 81.19 192 PRO B C 1
ATOM 3748 O O . PRO B 1 192 ? -15.609 -25.766 10.148 1 81.19 192 PRO B O 1
ATOM 3751 N N . ASP B 1 193 ? -17.094 -26.734 8.914 1 76.25 193 ASP B N 1
ATOM 3752 C CA . ASP B 1 193 ? -16.156 -27.797 8.594 1 76.25 193 ASP B CA 1
ATOM 3753 C C . ASP B 1 193 ? -15.141 -27.344 7.543 1 76.25 193 ASP B C 1
ATOM 3755 O O . ASP B 1 193 ? -14.023 -27.859 7.48 1 76.25 193 ASP B O 1
ATOM 3759 N N . GLN B 1 194 ? -15.383 -26.234 6.949 1 68.25 194 GLN B N 1
ATOM 3760 C CA . GLN B 1 194 ? -14.586 -25.562 5.934 1 68.25 194 GLN B CA 1
ATOM 3761 C C . GLN B 1 194 ? -13.586 -26.516 5.285 1 68.25 194 GLN B C 1
ATOM 3763 O O . GLN B 1 194 ? -12.445 -26.156 5.02 1 68.25 194 GLN B O 1
ATOM 3768 N N . GLU B 1 195 ? -13.891 -27.75 5.227 1 68.12 195 GLU B N 1
ATOM 3769 C CA . GLU B 1 195 ? -12.969 -28.719 4.648 1 68.12 195 GLU B CA 1
ATOM 3770 C C . GLU B 1 195 ? -12.57 -28.328 3.23 1 68.12 195 GLU B C 1
ATOM 3772 O O . GLU B 1 195 ? -11.43 -28.547 2.816 1 68.12 195 GLU B O 1
ATOM 3777 N N . SER B 1 196 ? -13.398 -27.547 2.748 1 65.25 196 SER B N 1
ATOM 3778 C CA . SER B 1 196 ? -13.227 -27.188 1.344 1 65.25 196 SER B CA 1
ATOM 3779 C C . SER B 1 196 ? -12.141 -26.141 1.167 1 65.25 196 SER B C 1
ATOM 3781 O O . SER B 1 196 ? -11.641 -25.938 0.061 1 65.25 196 SER B O 1
ATOM 3783 N N . MET B 1 197 ? -11.633 -25.656 2.285 1 76.75 197 MET B N 1
ATOM 3784 C CA . MET B 1 197 ? -10.648 -24.578 2.125 1 76.75 197 MET B CA 1
ATOM 3785 C C . MET B 1 197 ? -9.336 -24.953 2.795 1 76.75 197 MET B C 1
ATOM 3787 O O . MET B 1 197 ? -8.453 -24.094 2.953 1 76.75 197 MET B O 1
ATOM 3791 N N . ALA B 1 198 ? -9.172 -26.188 3.098 1 78.69 198 ALA B N 1
ATOM 3792 C CA . ALA B 1 198 ? -7.992 -26.656 3.826 1 78.69 198 ALA B CA 1
ATOM 3793 C C . ALA B 1 198 ? -6.727 -26.469 2.996 1 78.69 198 ALA B C 1
ATOM 3795 O O . ALA B 1 198 ? -5.648 -26.203 3.543 1 78.69 198 ALA B O 1
ATOM 3796 N N . TYR B 1 199 ? -6.836 -26.516 1.694 1 84.38 199 TYR B N 1
ATOM 3797 C CA . TYR B 1 199 ? -5.688 -26.406 0.798 1 84.38 199 TYR B CA 1
ATOM 3798 C C . TYR B 1 199 ? -5.07 -25.016 0.864 1 84.38 199 TYR B C 1
ATOM 3800 O O . TYR B 1 199 ? -3.906 -24.828 0.499 1 84.38 199 TYR B O 1
ATOM 3808 N N . LEU B 1 200 ? -5.758 -24.031 1.38 1 86.75 200 LEU B N 1
ATOM 3809 C CA . LEU B 1 200 ? -5.258 -22.672 1.467 1 86.75 200 LEU B CA 1
ATOM 3810 C C . LEU B 1 200 ? -4.102 -22.578 2.459 1 86.75 200 LEU B C 1
ATOM 3812 O O . LEU B 1 200 ? -3.246 -21.703 2.34 1 86.75 200 LEU B O 1
ATOM 3816 N N . SER B 1 201 ? -4.059 -23.5 3.369 1 87.44 201 SER B N 1
ATOM 3817 C CA . SER B 1 201 ? -3.031 -23.484 4.41 1 87.44 201 SER B CA 1
ATOM 3818 C C . SER B 1 201 ? -1.654 -23.781 3.832 1 87.44 201 SER B C 1
ATOM 3820 O O . SER B 1 201 ? -0.634 -23.422 4.414 1 87.44 201 SER B O 1
ATOM 3822 N N . ASN B 1 202 ? -1.601 -24.438 2.639 1 92.19 202 ASN B N 1
ATOM 3823 C CA . ASN B 1 202 ? -0.341 -24.766 1.979 1 92.19 202 ASN B CA 1
ATOM 3824 C C . ASN B 1 202 ? 0.458 -23.5 1.641 1 92.19 202 ASN B C 1
ATOM 3826 O O . ASN B 1 202 ? 1.687 -23.547 1.555 1 92.19 202 ASN B O 1
ATOM 3830 N N . TRP B 1 203 ? -0.278 -22.422 1.489 1 94.44 203 TRP B N 1
ATOM 3831 C CA . TRP B 1 203 ? 0.349 -21.203 0.969 1 94.44 203 TRP B CA 1
ATOM 3832 C C . TRP B 1 203 ? 0.362 -20.109 2.023 1 94.44 203 TRP B C 1
ATOM 3834 O O . TRP B 1 203 ? 0.707 -18.953 1.727 1 94.44 203 TRP B O 1
ATOM 3844 N N . SER B 1 204 ? 0.025 -20.375 3.287 1 91.56 204 SER B N 1
ATOM 3845 C CA . SER B 1 204 ? -0.362 -19.312 4.219 1 91.56 204 SER B CA 1
ATOM 3846 C C . SER B 1 204 ? 0.825 -18.859 5.062 1 91.56 204 SER B C 1
ATOM 3848 O O . SER B 1 204 ? 0.766 -17.812 5.711 1 91.56 204 SER B O 1
ATOM 3850 N N . THR B 1 205 ? 1.901 -19.688 5.078 1 91.88 205 THR B N 1
ATOM 3851 C CA . THR B 1 205 ? 3.105 -19.312 5.809 1 91.88 205 THR B CA 1
ATOM 3852 C C . THR B 1 205 ? 4.355 -19.609 4.988 1 91.88 205 THR B C 1
ATOM 3854 O O . THR B 1 205 ? 4.316 -20.438 4.066 1 91.88 205 THR B O 1
ATOM 3857 N N . THR B 1 206 ? 5.441 -18.953 5.395 1 91.69 206 THR B N 1
ATOM 3858 C CA . THR B 1 206 ? 6.715 -19.234 4.738 1 91.69 206 THR B CA 1
ATOM 3859 C C . THR B 1 206 ? 7.102 -20.703 4.914 1 91.69 206 THR B C 1
ATOM 3861 O O . THR B 1 206 ? 7.566 -21.344 3.969 1 91.69 206 THR B O 1
ATOM 3864 N N . THR B 1 207 ? 6.848 -21.219 6.055 1 93.19 207 THR B N 1
ATOM 3865 C CA . THR B 1 207 ? 7.184 -22.609 6.348 1 93.19 207 THR B CA 1
ATOM 3866 C C . THR B 1 207 ? 6.371 -23.547 5.473 1 93.19 207 THR B C 1
ATOM 3868 O O . THR B 1 207 ? 6.926 -24.469 4.859 1 93.19 207 THR B O 1
ATOM 3871 N N . SER B 1 208 ? 5.066 -23.359 5.398 1 95.31 208 SER B N 1
ATOM 3872 C CA . SER B 1 208 ? 4.215 -24.234 4.602 1 95.31 208 SER B CA 1
ATOM 3873 C C . SER B 1 208 ? 4.57 -24.156 3.123 1 95.31 208 SER B C 1
ATOM 3875 O O . SER B 1 208 ? 4.512 -25.156 2.41 1 95.31 208 SER B O 1
ATOM 3877 N N . ILE B 1 209 ? 4.977 -23.016 2.67 1 96.5 209 ILE B N 1
ATOM 3878 C CA . ILE B 1 209 ? 5.344 -22.844 1.27 1 96.5 209 ILE B CA 1
ATOM 3879 C C . ILE B 1 209 ? 6.652 -23.578 0.981 1 96.5 209 ILE B C 1
ATOM 3881 O O . ILE B 1 209 ? 6.777 -24.25 -0.037 1 96.5 209 ILE B O 1
ATOM 3885 N N . CYS B 1 210 ? 7.602 -23.422 1.889 1 95.62 210 CYS B N 1
ATOM 3886 C CA . CYS B 1 210 ? 8.867 -24.109 1.737 1 95.62 210 CYS B CA 1
ATOM 3887 C C . CYS B 1 210 ? 8.656 -25.625 1.676 1 95.62 210 CYS B C 1
ATOM 3889 O O . CYS B 1 210 ? 9.266 -26.312 0.851 1 95.62 210 CYS B O 1
ATOM 3891 N N . GLU B 1 211 ? 7.789 -26.094 2.49 1 96.38 211 GLU B N 1
ATOM 3892 C CA . GLU B 1 211 ? 7.477 -27.516 2.494 1 96.38 211 GLU B CA 1
ATOM 3893 C C . GLU B 1 211 ? 6.781 -27.938 1.201 1 96.38 211 GLU B C 1
ATOM 3895 O O . GLU B 1 211 ? 7.105 -28.969 0.619 1 96.38 211 GLU B O 1
ATOM 3900 N N . LEU B 1 212 ? 5.867 -27.141 0.79 1 96.88 212 LEU B N 1
ATOM 3901 C CA . LEU B 1 212 ? 5.078 -27.406 -0.406 1 96.88 212 LEU B CA 1
ATOM 3902 C C . LEU B 1 212 ? 5.973 -27.5 -1.638 1 96.88 212 LEU B C 1
ATOM 3904 O O . LEU B 1 212 ? 5.75 -28.359 -2.506 1 96.88 212 LEU B O 1
ATOM 3908 N N . LEU B 1 213 ? 7.047 -26.625 -1.714 1 97.62 213 LEU B N 1
ATOM 3909 C CA . LEU B 1 213 ? 7.836 -26.5 -2.936 1 97.62 213 LEU B CA 1
ATOM 3910 C C . LEU B 1 213 ? 9.172 -27.219 -2.793 1 97.62 213 LEU B C 1
ATOM 3912 O O . LEU B 1 213 ? 10.031 -27.125 -3.676 1 97.62 213 LEU B O 1
ATOM 3916 N N . ALA B 1 214 ? 9.398 -27.984 -1.765 1 96.69 214 ALA B N 1
ATOM 3917 C CA . ALA B 1 214 ? 10.688 -28.547 -1.388 1 96.69 214 ALA B CA 1
ATOM 3918 C C . ALA B 1 214 ? 11.234 -29.438 -2.492 1 96.69 214 ALA B C 1
ATOM 3920 O O . ALA B 1 214 ? 12.445 -29.484 -2.73 1 96.69 214 ALA B O 1
ATOM 3921 N N . ASP B 1 215 ? 10.406 -30.125 -3.166 1 96.44 215 ASP B N 1
ATOM 3922 C CA . ASP B 1 215 ? 10.852 -31.078 -4.18 1 96.44 215 ASP B CA 1
ATOM 3923 C C . ASP B 1 215 ? 11.062 -30.391 -5.523 1 96.44 215 ASP B C 1
ATOM 3925 O O . ASP B 1 215 ? 11.602 -30.984 -6.457 1 96.44 215 ASP B O 1
ATOM 3929 N N . ARG B 1 216 ? 10.734 -29.125 -5.637 1 96.88 216 ARG B N 1
ATOM 3930 C CA . ARG B 1 216 ? 10.711 -28.484 -6.949 1 96.88 216 ARG B CA 1
ATOM 3931 C C . ARG B 1 216 ? 11.719 -27.344 -7.027 1 96.88 216 ARG B C 1
ATOM 3933 O O . ARG B 1 216 ? 12.023 -26.844 -8.109 1 96.88 216 ARG B O 1
ATOM 3940 N N . VAL B 1 217 ? 12.148 -26.859 -5.922 1 96.5 217 VAL B N 1
ATOM 3941 C CA . VAL B 1 217 ? 13.086 -25.734 -5.883 1 96.5 217 VAL B CA 1
ATOM 3942 C C . VAL B 1 217 ? 14.07 -25.938 -4.73 1 96.5 217 VAL B C 1
ATOM 3944 O O . VAL B 1 217 ? 13.68 -26.328 -3.631 1 96.5 217 VAL B O 1
ATOM 3947 N N . ASP B 1 218 ? 15.367 -25.641 -4.961 1 94.19 218 ASP B N 1
ATOM 3948 C CA . ASP B 1 218 ? 16.359 -25.688 -3.895 1 94.19 218 ASP B CA 1
ATOM 3949 C C . ASP B 1 218 ? 16.156 -24.547 -2.898 1 94.19 218 ASP B C 1
ATOM 3951 O O . ASP B 1 218 ? 15.75 -23.453 -3.279 1 94.19 218 ASP B O 1
ATOM 3955 N N . GLN B 1 219 ? 16.469 -24.781 -1.691 1 89.81 219 GLN B N 1
ATOM 3956 C CA . GLN B 1 219 ? 16.266 -23.828 -0.614 1 89.81 219 GLN B CA 1
ATOM 3957 C C . GLN B 1 219 ? 16.953 -22.5 -0.933 1 89.81 219 GLN B C 1
ATOM 3959 O O . GLN B 1 219 ? 16.391 -21.422 -0.676 1 89.81 219 GLN B O 1
ATOM 3964 N N . GLY B 1 220 ? 18.109 -22.516 -1.5 1 89.5 220 GLY B N 1
ATOM 3965 C CA . GLY B 1 220 ? 18.844 -21.297 -1.821 1 89.5 220 GLY B CA 1
ATOM 3966 C C . GLY B 1 220 ? 18.234 -20.531 -2.988 1 89.5 220 GLY B C 1
ATOM 3967 O O . GLY B 1 220 ? 18.594 -19.375 -3.225 1 89.5 220 GLY B O 1
ATOM 3968 N N . LYS B 1 221 ? 17.203 -21.156 -3.666 1 94.44 221 LYS B N 1
ATOM 3969 C CA . LYS B 1 221 ? 16.594 -20.562 -4.852 1 94.44 221 LYS B CA 1
ATOM 3970 C C . LYS B 1 221 ? 15.148 -20.172 -4.59 1 94.44 221 LYS B C 1
ATOM 3972 O O . LYS B 1 221 ? 14.43 -19.75 -5.508 1 94.44 221 LYS B O 1
ATOM 3977 N N . LEU B 1 222 ? 14.75 -20.375 -3.344 1 95.62 222 LEU B N 1
ATOM 3978 C CA . LEU B 1 222 ? 13.406 -20 -2.912 1 95.62 222 LEU B CA 1
ATOM 3979 C C . LEU B 1 222 ? 13.461 -18.797 -1.971 1 95.62 222 LEU B C 1
ATOM 3981 O O . LEU B 1 222 ? 14.195 -18.812 -0.983 1 95.62 222 LEU B O 1
ATOM 3985 N N . ARG B 1 223 ? 12.711 -17.734 -2.336 1 93.69 223 ARG B N 1
ATOM 3986 C CA . ARG B 1 223 ? 12.578 -16.562 -1.489 1 93.69 223 ARG B CA 1
ATOM 3987 C C . ARG B 1 223 ? 11.109 -16.25 -1.196 1 93.69 223 ARG B C 1
ATOM 3989 O O . ARG B 1 223 ? 10.266 -16.328 -2.088 1 93.69 223 ARG B O 1
ATOM 3996 N N . CYS B 1 224 ? 10.828 -16.016 0.036 1 94 224 CYS B N 1
ATOM 3997 C CA . CYS B 1 224 ? 9.5 -15.609 0.472 1 94 224 CYS B CA 1
ATOM 3998 C C . CYS B 1 224 ? 9.539 -14.234 1.124 1 94 224 CYS B C 1
ATOM 4000 O O . CYS B 1 224 ? 10.328 -14 2.041 1 94 224 CYS B O 1
ATOM 4002 N N . TYR B 1 225 ? 8.727 -13.336 0.625 1 93.12 225 TYR B N 1
ATOM 4003 C CA . TYR B 1 225 ? 8.641 -11.969 1.134 1 93.12 225 TYR B CA 1
ATOM 4004 C C . TYR B 1 225 ? 7.266 -11.695 1.726 1 93.12 225 TYR B C 1
ATOM 4006 O O . TYR B 1 225 ? 6.309 -11.438 0.992 1 93.12 225 TYR B O 1
ATOM 4014 N N . PRO B 1 226 ? 7.125 -11.719 3.037 1 93.25 226 PRO B N 1
ATOM 4015 C CA . PRO B 1 226 ? 5.863 -11.227 3.604 1 93.25 226 PRO B CA 1
ATOM 4016 C C . PRO B 1 226 ? 5.633 -9.742 3.326 1 93.25 226 PRO B C 1
ATOM 4018 O O . PRO B 1 226 ? 6.57 -8.945 3.373 1 93.25 226 PRO B O 1
ATOM 4021 N N . ALA B 1 227 ? 4.441 -9.43 2.949 1 94.19 227 ALA B N 1
ATOM 4022 C CA . ALA B 1 227 ? 4.059 -8.055 2.65 1 94.19 227 ALA B CA 1
ATOM 4023 C C . ALA B 1 227 ? 2.705 -7.711 3.268 1 94.19 227 ALA B C 1
ATOM 4025 O O . ALA B 1 227 ? 1.842 -8.578 3.404 1 94.19 227 ALA B O 1
ATOM 4026 N N . ILE B 1 228 ? 2.564 -6.422 3.602 1 93 228 ILE B N 1
ATOM 4027 C CA . ILE B 1 228 ? 1.31 -5.961 4.184 1 93 228 ILE B CA 1
ATOM 4028 C C . ILE B 1 228 ? 0.93 -4.609 3.59 1 93 228 ILE B C 1
ATOM 4030 O O . ILE B 1 228 ? 1.795 -3.762 3.355 1 93 228 ILE B O 1
ATOM 4034 N N . HIS B 1 229 ? -0.301 -4.484 3.293 1 94.5 229 HIS B N 1
ATOM 4035 C CA . HIS B 1 229 ? -0.887 -3.215 2.875 1 94.5 229 HIS B CA 1
ATOM 4036 C C . HIS B 1 229 ? -2.244 -2.992 3.531 1 94.5 229 HIS B C 1
ATOM 4038 O O . HIS B 1 229 ? -3.031 -3.932 3.676 1 94.5 229 HIS B O 1
ATOM 4044 N N . ASN B 1 230 ? -2.482 -1.78 3.936 1 91.94 230 ASN B N 1
ATOM 4045 C CA . ASN B 1 230 ? -3.812 -1.398 4.398 1 91.94 230 ASN B CA 1
ATOM 4046 C C . ASN B 1 230 ? -4.625 -0.746 3.283 1 91.94 230 ASN B C 1
ATOM 4048 O O . ASN B 1 230 ? -4.059 -0.184 2.344 1 91.94 230 ASN B O 1
ATOM 4052 N N . THR B 1 231 ? -5.863 -0.94 3.334 1 90.12 231 THR B N 1
ATOM 4053 C CA . THR B 1 231 ? -6.828 -0.243 2.494 1 90.12 231 THR B CA 1
ATOM 4054 C C . THR B 1 231 ? -8.023 0.231 3.318 1 90.12 231 THR B C 1
ATOM 4056 O O . THR B 1 231 ? -8.281 -0.291 4.406 1 90.12 231 THR B O 1
ATOM 4059 N N . VAL B 1 232 ? -8.711 1.22 2.809 1 90.94 232 VAL B N 1
ATOM 4060 C CA . VAL B 1 232 ? -9.859 1.82 3.488 1 90.94 232 VAL B CA 1
ATOM 4061 C C . VAL B 1 232 ? -11.156 1.263 2.908 1 90.94 232 VAL B C 1
ATOM 4063 O O . VAL B 1 232 ? -11.344 1.26 1.69 1 90.94 232 VAL B O 1
ATOM 4066 N N . TRP B 1 233 ? -12.031 0.787 3.801 1 89.12 233 TRP B N 1
ATOM 4067 C CA . TRP B 1 233 ? -13.273 0.153 3.363 1 89.12 233 TRP B CA 1
ATOM 4068 C C . TRP B 1 233 ? -14.477 0.769 4.066 1 89.12 233 TRP B C 1
ATOM 4070 O O . TRP B 1 233 ? -14.359 1.278 5.184 1 89.12 233 TRP B O 1
ATOM 4080 N N . GLU B 1 234 ? -15.594 0.772 3.359 1 88 234 GLU B N 1
ATOM 4081 C CA . GLU B 1 234 ? -16.906 0.912 3.965 1 88 234 GLU B CA 1
ATOM 4082 C C . GLU B 1 234 ? -17.562 -0.45 4.188 1 88 234 GLU B C 1
ATOM 4084 O O . GLU B 1 234 ? -17.469 -1.334 3.334 1 88 234 GLU B O 1
ATOM 4089 N N . PHE B 1 235 ? -18.219 -0.622 5.328 1 90.5 235 PHE B N 1
ATOM 4090 C CA . PHE B 1 235 ? -18.734 -1.941 5.684 1 90.5 235 PHE B CA 1
ATOM 4091 C C . PHE B 1 235 ? -19.672 -2.469 4.609 1 90.5 235 PHE B C 1
ATOM 4093 O O . PHE B 1 235 ? -19.609 -3.641 4.234 1 90.5 235 PHE B O 1
ATOM 4100 N N . ASP B 1 236 ? -20.547 -1.593 4.098 1 88.56 236 ASP B N 1
ATOM 4101 C CA . ASP B 1 236 ? -21.531 -2.039 3.121 1 88.56 236 ASP B CA 1
ATOM 4102 C C . ASP B 1 236 ? -20.859 -2.535 1.844 1 88.56 236 ASP B C 1
ATOM 4104 O O . ASP B 1 236 ? -21.281 -3.533 1.259 1 88.56 236 ASP B O 1
ATOM 4108 N N . SER B 1 237 ? -19.844 -1.817 1.432 1 85.81 237 SER B N 1
ATOM 4109 C CA . SER B 1 237 ? -19.094 -2.238 0.25 1 85.81 237 SER B CA 1
ATOM 4110 C C . SER B 1 237 ? -18.359 -3.553 0.499 1 85.81 237 SER B C 1
ATOM 4112 O O . SER B 1 237 ? -18.312 -4.418 -0.378 1 85.81 237 SER B O 1
ATOM 4114 N N . LEU B 1 238 ? -17.844 -3.678 1.661 1 88.81 238 LEU B N 1
ATOM 4115 C CA . LEU B 1 238 ? -17.141 -4.902 2.051 1 88.81 238 LEU B CA 1
ATOM 4116 C C . LEU B 1 238 ? -18.109 -6.09 2.057 1 88.81 238 LEU B C 1
ATOM 4118 O O . LEU B 1 238 ? -17.812 -7.133 1.469 1 88.81 238 LEU B O 1
ATOM 4122 N N . TRP B 1 239 ? -19.25 -5.926 2.639 1 90.62 239 TRP B N 1
ATOM 4123 C CA . TRP B 1 239 ? -20.25 -6.996 2.732 1 90.62 239 TRP B CA 1
ATOM 4124 C C . TRP B 1 239 ? -20.75 -7.391 1.348 1 90.62 239 TRP B C 1
ATOM 4126 O O . TRP B 1 239 ? -20.922 -8.578 1.06 1 90.62 239 TRP B O 1
ATOM 4136 N N . THR B 1 240 ? -20.938 -6.414 0.551 1 87 240 THR B N 1
ATOM 4137 C CA . THR B 1 240 ? -21.391 -6.68 -0.811 1 87 240 THR B CA 1
ATOM 4138 C C . THR B 1 240 ? -20.359 -7.52 -1.565 1 87 240 THR B C 1
ATOM 4140 O O . THR B 1 240 ? -20.719 -8.484 -2.24 1 87 240 THR B O 1
ATOM 4143 N N . MET B 1 241 ? -19.156 -7.195 -1.434 1 83.5 241 MET B N 1
ATOM 4144 C CA . MET B 1 241 ? -18.094 -7.953 -2.08 1 83.5 241 MET B CA 1
ATOM 4145 C C . MET B 1 241 ? -18.062 -9.398 -1.579 1 83.5 241 MET B C 1
ATOM 4147 O O . MET B 1 241 ? -17.984 -10.336 -2.375 1 83.5 241 MET B O 1
ATOM 4151 N N . LEU B 1 242 ? -18.203 -9.539 -0.291 1 86.69 242 LEU B N 1
ATOM 4152 C CA . LEU B 1 242 ? -18.172 -10.867 0.302 1 86.69 242 LEU B CA 1
ATOM 4153 C C . LEU B 1 242 ? -19.391 -11.688 -0.129 1 86.69 242 LEU B C 1
ATOM 4155 O O . LEU B 1 242 ? -19.266 -12.883 -0.395 1 86.69 242 LEU B O 1
ATOM 4159 N N . SER B 1 243 ? -20.516 -11.055 -0.237 1 86.94 243 SER B N 1
ATOM 4160 C CA . SER B 1 243 ? -21.781 -11.727 -0.507 1 86.94 243 SER B CA 1
ATOM 4161 C C . SER B 1 243 ? -21.859 -12.211 -1.953 1 86.94 243 SER B C 1
ATOM 4163 O O . SER B 1 243 ? -22.656 -13.078 -2.285 1 86.94 243 SER B O 1
ATOM 4165 N N . LYS B 1 244 ? -20.938 -11.695 -2.764 1 80.31 244 LYS B N 1
ATOM 4166 C CA . LYS B 1 244 ? -20.969 -12.055 -4.18 1 80.31 244 LYS B CA 1
ATOM 4167 C C . LYS B 1 244 ? -19.75 -12.859 -4.578 1 80.31 244 LYS B C 1
ATOM 4169 O O . LYS B 1 244 ? -19.641 -13.32 -5.715 1 80.31 244 LYS B O 1
ATOM 4174 N N . ASN B 1 245 ? -18.875 -13.016 -3.643 1 79.38 245 ASN B N 1
ATOM 4175 C CA . ASN B 1 245 ? -17.641 -13.734 -3.93 1 79.38 245 ASN B CA 1
ATOM 4176 C C . ASN B 1 245 ? -17.891 -15.234 -4.086 1 79.38 245 ASN B C 1
ATOM 4178 O O . ASN B 1 245 ? -18.516 -15.859 -3.223 1 79.38 245 ASN B O 1
ATOM 4182 N N . PRO B 1 246 ? -17.391 -15.82 -5.145 1 74.44 246 PRO B N 1
ATOM 4183 C CA . PRO B 1 246 ? -17.641 -17.234 -5.395 1 74.44 246 PRO B CA 1
ATOM 4184 C C . PRO B 1 246 ? -17 -18.156 -4.352 1 74.44 246 PRO B C 1
ATOM 4186 O O . PRO B 1 246 ? -17.406 -19.312 -4.211 1 74.44 246 PRO B O 1
ATOM 4189 N N . MET B 1 247 ? -16.031 -17.656 -3.742 1 74.38 247 MET B N 1
ATOM 4190 C CA . MET B 1 247 ? -15.359 -18.453 -2.727 1 74.38 247 MET B CA 1
ATOM 4191 C C . MET B 1 247 ? -16.109 -18.391 -1.396 1 74.38 247 MET B C 1
ATOM 4193 O O . MET B 1 247 ? -15.82 -19.156 -0.483 1 74.38 247 MET B O 1
ATOM 4197 N N . SER B 1 248 ? -16.984 -17.469 -1.372 1 79.62 248 SER B N 1
ATOM 4198 C CA . SER B 1 248 ? -17.734 -17.281 -0.138 1 79.62 248 SER B CA 1
ATOM 4199 C C . SER B 1 248 ? -18.875 -18.297 -0.038 1 79.62 248 SER B C 1
ATOM 4201 O O . SER B 1 248 ? -19.484 -18.656 -1.051 1 79.62 248 SER B O 1
ATOM 4203 N N . ALA B 1 249 ? -19.203 -18.719 1.147 1 83.94 249 ALA B N 1
ATOM 4204 C CA . ALA B 1 249 ? -20.344 -19.609 1.399 1 83.94 249 ALA B CA 1
ATOM 4205 C C . ALA B 1 249 ? -21.656 -18.828 1.421 1 83.94 249 ALA B C 1
ATOM 4207 O O . ALA B 1 249 ? -22.734 -19.438 1.391 1 83.94 249 ALA B O 1
ATOM 4208 N N . ILE B 1 250 ? -21.609 -17.578 1.387 1 86.94 250 ILE B N 1
ATOM 4209 C CA . ILE B 1 250 ? -22.75 -16.703 1.66 1 86.94 250 ILE B CA 1
ATOM 4210 C C . ILE B 1 250 ? -23.812 -16.891 0.584 1 86.94 250 ILE B C 1
ATOM 4212 O O . ILE B 1 250 ? -25 -17.031 0.896 1 86.94 250 ILE B O 1
ATOM 4216 N N . PRO B 1 251 ? -23.375 -16.984 -0.65 1 82.25 251 PRO B N 1
ATOM 4217 C CA . PRO B 1 251 ? -24.391 -17.062 -1.702 1 82.25 251 PRO B CA 1
ATOM 4218 C C . PRO B 1 251 ? -25.25 -18.312 -1.595 1 82.25 251 PRO B C 1
ATOM 4220 O O . PRO B 1 251 ? -26.406 -18.328 -2.057 1 82.25 251 PRO B O 1
ATOM 4223 N N . ASN B 1 252 ? -24.812 -19.328 -1.021 1 84.62 252 ASN B N 1
ATOM 4224 C CA . ASN B 1 252 ? -25.531 -20.594 -0.96 1 84.62 252 ASN B CA 1
ATOM 4225 C C . ASN B 1 252 ? -26.062 -20.875 0.442 1 84.62 252 ASN B C 1
ATOM 4227 O O . ASN B 1 252 ? -26.562 -21.969 0.717 1 84.62 252 ASN B O 1
ATOM 4231 N N . ALA B 1 253 ? -25.969 -19.906 1.28 1 91.12 253 ALA B N 1
ATOM 4232 C CA . ALA B 1 253 ? -26.344 -20.094 2.682 1 91.12 253 ALA B CA 1
ATOM 4233 C C . ALA B 1 253 ? -27.797 -19.703 2.922 1 91.12 253 ALA B C 1
ATOM 4235 O O . ALA B 1 253 ? -28.391 -19 2.105 1 91.12 253 ALA B O 1
ATOM 4236 N N . SER B 1 254 ? -28.391 -20.234 4.004 1 93.56 254 SER B N 1
ATOM 4237 C CA . SER B 1 254 ? -29.719 -19.828 4.422 1 93.56 254 SER B CA 1
ATOM 4238 C C . SER B 1 254 ? -29.75 -18.359 4.859 1 93.56 254 SER B C 1
ATOM 4240 O O . SER B 1 254 ? -28.719 -17.812 5.254 1 93.56 254 SER B O 1
ATOM 4242 N N . THR B 1 255 ? -30.922 -17.797 4.758 1 94.25 255 THR B N 1
ATOM 4243 C CA . THR B 1 255 ? -31.094 -16.406 5.195 1 94.25 255 THR B CA 1
ATOM 4244 C C . THR B 1 255 ? -30.672 -16.25 6.652 1 94.25 255 THR B C 1
ATOM 4246 O O . THR B 1 255 ? -30.047 -15.234 7.016 1 94.25 255 THR B O 1
ATOM 4249 N N . GLU B 1 256 ? -30.984 -17.203 7.379 1 94.94 256 GLU B N 1
ATOM 4250 C CA . GLU B 1 256 ? -30.641 -17.172 8.797 1 94.94 256 GLU B CA 1
ATOM 4251 C C . GLU B 1 256 ? -29.125 -17.203 9 1 94.94 256 GLU B C 1
ATOM 4253 O O . GLU B 1 256 ? -28.578 -16.438 9.789 1 94.94 256 GLU B O 1
ATOM 4258 N N . ASP B 1 257 ? -28.484 -18.047 8.297 1 94.38 257 ASP B N 1
ATOM 4259 C CA . ASP B 1 257 ? -27.031 -18.172 8.406 1 94.38 257 ASP B CA 1
ATOM 4260 C C . ASP B 1 257 ? -26.344 -16.922 7.898 1 94.38 257 ASP B C 1
ATOM 4262 O O . ASP B 1 257 ? -25.328 -16.5 8.469 1 94.38 257 ASP B O 1
ATOM 4266 N N . VAL B 1 258 ? -26.875 -16.359 6.879 1 95.31 258 VAL B N 1
ATOM 4267 C CA . VAL B 1 258 ? -26.328 -15.125 6.324 1 95.31 258 VAL B CA 1
ATOM 4268 C C . VAL B 1 258 ? -26.438 -14 7.355 1 95.31 258 VAL B C 1
ATOM 4270 O O . VAL B 1 258 ? -25.484 -13.258 7.57 1 95.31 258 VAL B O 1
ATOM 4273 N N . ALA B 1 259 ? -27.594 -13.914 7.992 1 95.81 259 ALA B N 1
ATOM 4274 C CA . ALA B 1 259 ? -27.812 -12.883 9.008 1 95.81 259 ALA B CA 1
ATOM 4275 C C . ALA B 1 259 ? -26.844 -13.07 10.18 1 95.81 259 ALA B C 1
ATOM 4277 O O . ALA B 1 259 ? -26.281 -12.102 10.695 1 95.81 259 ALA B O 1
ATOM 4278 N N . LYS B 1 260 ? -26.672 -14.266 10.555 1 95.75 260 LYS B N 1
ATOM 4279 C CA . LYS B 1 260 ? -25.734 -14.578 11.641 1 95.75 260 LYS B CA 1
ATOM 4280 C C . LYS B 1 260 ? -24.312 -14.203 11.258 1 95.75 260 LYS B C 1
ATOM 4282 O O . LYS B 1 260 ? -23.578 -13.617 12.062 1 95.75 260 LYS B O 1
ATOM 4287 N N . ALA B 1 261 ? -23.922 -14.57 10.078 1 95.25 261 ALA B N 1
ATOM 4288 C CA . ALA B 1 261 ? -22.578 -14.273 9.586 1 95.25 261 ALA B CA 1
ATOM 4289 C C . ALA B 1 261 ? -22.344 -12.773 9.484 1 95.25 261 ALA B C 1
ATOM 4291 O O . ALA B 1 261 ? -21.281 -12.281 9.867 1 95.25 261 ALA B O 1
ATOM 4292 N N . LYS B 1 262 ? -23.312 -12.055 8.992 1 95.25 262 LYS B N 1
ATOM 4293 C CA . LYS B 1 262 ? -23.188 -10.609 8.867 1 95.25 262 LYS B CA 1
ATOM 4294 C C . LYS B 1 262 ? -23.031 -9.945 10.234 1 95.25 262 LYS B C 1
ATOM 4296 O O . LYS B 1 262 ? -22.156 -9.094 10.422 1 95.25 262 LYS B O 1
ATOM 4301 N N . LYS B 1 263 ? -23.844 -10.359 11.156 1 94.5 263 LYS B N 1
ATOM 4302 C CA . LYS B 1 263 ? -23.781 -9.82 12.516 1 94.5 263 LYS B CA 1
ATOM 4303 C C . LYS B 1 263 ? -22.438 -10.086 13.156 1 94.5 263 LYS B C 1
ATOM 4305 O O . LYS B 1 263 ? -21.859 -9.211 13.797 1 94.5 263 LYS B O 1
ATOM 4310 N N . ALA B 1 264 ? -21.938 -11.266 12.969 1 93.38 264 ALA B N 1
ATOM 4311 C CA . ALA B 1 264 ? -20.641 -11.625 13.508 1 93.38 264 ALA B CA 1
ATOM 4312 C C . ALA B 1 264 ? -19.531 -10.766 12.891 1 93.38 264 ALA B C 1
ATOM 4314 O O . ALA B 1 264 ? -18.594 -10.352 13.586 1 93.38 264 ALA B O 1
ATOM 4315 N N . LEU B 1 265 ? -19.656 -10.539 11.625 1 93.06 265 LEU B N 1
ATOM 4316 C CA . LEU B 1 265 ? -18.641 -9.727 10.945 1 93.06 265 LEU B CA 1
ATOM 4317 C C . LEU B 1 265 ? -18.703 -8.281 11.422 1 93.06 265 LEU B C 1
ATOM 4319 O O . LEU B 1 265 ? -17.656 -7.648 11.617 1 93.06 265 LEU B O 1
ATOM 4323 N N . GLU B 1 266 ? -19.891 -7.742 11.625 1 92.06 266 GLU B N 1
ATOM 4324 C CA . GLU B 1 266 ? -20.047 -6.391 12.156 1 92.06 266 GLU B CA 1
ATOM 4325 C C . GLU B 1 266 ? -19.344 -6.238 13.5 1 92.06 266 GLU B C 1
ATOM 4327 O O . GLU B 1 266 ? -18.656 -5.246 13.734 1 92.06 266 GLU B O 1
ATOM 4332 N N . GLU B 1 267 ? -19.453 -7.23 14.289 1 89.5 267 GLU B N 1
ATOM 4333 C CA . GLU B 1 267 ? -18.812 -7.219 15.602 1 89.5 267 GLU B CA 1
ATOM 4334 C C . GLU B 1 267 ? -17.297 -7.344 15.477 1 89.5 267 GLU B C 1
ATOM 4336 O O . GLU B 1 267 ? -16.562 -6.695 16.219 1 89.5 267 GLU B O 1
ATOM 4341 N N . PHE B 1 268 ? -16.953 -8.133 14.555 1 90 268 PHE B N 1
ATOM 4342 C CA . PHE B 1 268 ? -15.539 -8.422 14.359 1 90 268 PHE B CA 1
ATOM 4343 C C . PHE B 1 268 ? -14.797 -7.18 13.891 1 90 268 PHE B C 1
ATOM 4345 O O . PHE B 1 268 ? -13.703 -6.883 14.375 1 90 268 PHE B O 1
ATOM 4352 N N . VAL B 1 269 ? -15.375 -6.395 12.969 1 88 269 VAL B N 1
ATOM 4353 C CA . VAL B 1 269 ? -14.672 -5.277 12.352 1 88 269 VAL B CA 1
ATOM 4354 C C . VAL B 1 269 ? -14.75 -4.055 13.258 1 88 269 VAL B C 1
ATOM 4356 O O . VAL B 1 269 ? -14.016 -3.078 13.062 1 88 269 VAL B O 1
ATOM 4359 N N . THR B 1 270 ? -15.625 -4.004 14.344 1 80.12 270 THR B N 1
ATOM 4360 C CA . THR B 1 270 ? -15.773 -2.855 15.234 1 80.12 270 THR B CA 1
ATOM 4361 C C . THR B 1 270 ? -15.18 -3.154 16.609 1 80.12 270 THR B C 1
ATOM 4363 O O . THR B 1 270 ? -15.367 -2.385 17.547 1 80.12 270 THR B O 1
ATOM 4366 N N . HIS B 1 271 ? -14.602 -4.352 16.703 1 67.56 271 HIS B N 1
ATOM 4367 C CA . HIS B 1 271 ? -14.18 -4.832 18.016 1 67.56 271 HIS B CA 1
ATOM 4368 C C . HIS B 1 271 ? -13.352 -3.781 18.75 1 67.56 271 HIS B C 1
ATOM 4370 O O . HIS B 1 271 ? -13.383 -3.705 19.969 1 67.56 271 HIS B O 1
ATOM 4376 N N . SER B 1 272 ? -12.5 -3.049 18.094 1 56.81 272 SER B N 1
ATOM 4377 C CA . SER B 1 272 ? -11.711 -2.113 18.891 1 56.81 272 SER B CA 1
ATOM 4378 C C . SER B 1 272 ? -12.57 -0.958 19.391 1 56.81 272 SER B C 1
ATOM 4380 O O . SER B 1 272 ? -12.102 -0.126 20.172 1 56.81 272 SER B O 1
ATOM 4382 N N . GLY B 1 273 ? -13.969 -1.075 19.359 1 54.22 273 GLY B N 1
ATOM 4383 C CA . GLY B 1 273 ? -14.898 -0.078 19.859 1 54.22 273 GLY B CA 1
ATOM 4384 C C . GLY B 1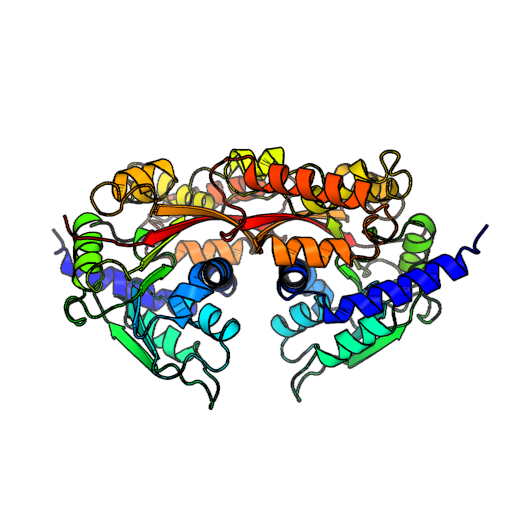 273 ? -14.703 1.29 19.234 1 54.22 273 GLY B C 1
ATOM 4385 O O . GLY B 1 273 ? -15.539 2.182 19.406 1 54.22 273 GLY B O 1
ATOM 4386 N N . ALA B 1 274 ? -13.602 1.548 18.578 1 54.91 274 ALA B N 1
ATOM 4387 C CA . ALA B 1 274 ? -13.312 2.912 18.156 1 54.91 274 ALA B CA 1
ATOM 4388 C C . ALA B 1 274 ? -13.93 3.191 16.781 1 54.91 274 ALA B C 1
ATOM 4390 O O . ALA B 1 274 ? -14.062 4.352 16.375 1 54.91 274 ALA B O 1
ATOM 4391 N N . LEU B 1 275 ? -14.438 2.086 16.219 1 64.44 275 LEU B N 1
ATOM 4392 C CA . LEU B 1 275 ? -14.922 2.322 14.867 1 64.44 275 LEU B CA 1
ATOM 4393 C C . LEU B 1 275 ? -16.406 2.002 14.758 1 64.44 275 LEU B C 1
ATOM 4395 O O . LEU B 1 275 ? -16.906 1.08 15.414 1 64.44 275 LEU B O 1
ATOM 4399 N N . SER B 1 276 ? -17.172 2.967 14.172 1 75.81 276 SER B N 1
ATOM 4400 C CA . SER B 1 276 ? -18.562 2.732 13.781 1 75.81 276 SER B CA 1
ATOM 4401 C C . SER B 1 276 ? -18.641 2.162 12.367 1 75.81 276 SER B C 1
ATOM 4403 O O . SER B 1 276 ? -17.734 2.359 11.555 1 75.81 276 SER B O 1
ATOM 4405 N N . LEU B 1 277 ? -19.703 1.459 12.141 1 82.94 277 LEU B N 1
ATOM 4406 C CA . LEU B 1 277 ? -19.906 0.826 10.836 1 82.94 277 LEU B CA 1
ATOM 4407 C C . LEU B 1 277 ? -20.125 1.872 9.75 1 82.94 277 LEU B C 1
ATOM 4409 O O . LEU B 1 277 ? -20.016 1.568 8.562 1 82.94 277 LEU B O 1
ATOM 4413 N N . ASP B 1 278 ? -20.391 3.145 10.156 1 82.69 278 ASP B N 1
ATOM 4414 C CA . ASP B 1 278 ? -20.641 4.211 9.195 1 82.69 278 ASP B CA 1
ATOM 4415 C C . ASP B 1 278 ? -19.359 5.016 8.914 1 82.69 278 ASP B C 1
ATOM 4417 O O . ASP B 1 278 ? -19.391 5.98 8.148 1 82.69 278 ASP B O 1
ATOM 4421 N N . GLU B 1 279 ? -18.297 4.613 9.469 1 86.5 279 GLU B N 1
ATOM 4422 C CA . GLU B 1 279 ? -17.016 5.277 9.281 1 86.5 279 GLU B CA 1
ATOM 4423 C C . GLU B 1 279 ? -16.062 4.418 8.445 1 86.5 279 GLU B C 1
ATOM 4425 O O . GLU B 1 279 ? -16.219 3.195 8.398 1 86.5 279 GLU B O 1
ATOM 4430 N N . PRO B 1 280 ? -15.141 5.113 7.801 1 88 280 PRO B N 1
ATOM 4431 C CA . PRO B 1 280 ? -14.133 4.324 7.09 1 88 280 PRO B CA 1
ATOM 4432 C C . PRO B 1 280 ? -13.375 3.367 8.008 1 88 280 PRO B C 1
ATOM 4434 O O . PRO B 1 280 ? -13.055 3.721 9.141 1 88 280 PRO B O 1
ATOM 4437 N N . MET B 1 281 ? -13.195 2.186 7.477 1 87.94 281 MET B N 1
ATOM 4438 C CA . MET B 1 281 ? -12.461 1.167 8.219 1 87.94 281 MET B CA 1
ATOM 4439 C C . MET B 1 281 ? -11.148 0.82 7.523 1 87.94 281 MET B C 1
ATOM 4441 O O . MET B 1 281 ? -11.117 0.663 6.305 1 87.94 281 MET B O 1
ATOM 4445 N N . MET B 1 282 ? -10.125 0.769 8.336 1 89 282 MET B N 1
ATOM 4446 C CA . MET B 1 282 ? -8.844 0.305 7.824 1 89 282 MET B CA 1
ATOM 4447 C C . MET B 1 282 ? -8.734 -1.213 7.922 1 89 282 MET B C 1
ATOM 4449 O O . MET B 1 282 ? -8.93 -1.786 8.992 1 89 282 MET B O 1
ATOM 4453 N N . LEU B 1 283 ? -8.508 -1.827 6.789 1 90.06 283 LEU B N 1
ATOM 4454 C CA . LEU B 1 283 ? -8.25 -3.264 6.781 1 90.06 283 LEU B CA 1
ATOM 4455 C C . LEU B 1 283 ? -6.844 -3.561 6.273 1 90.06 283 LEU B C 1
ATOM 4457 O O . LEU B 1 283 ? -6.367 -2.906 5.344 1 90.06 283 LEU B O 1
ATOM 4461 N N . SER B 1 284 ? -6.254 -4.551 6.91 1 89.81 284 SER B N 1
ATOM 4462 C CA . SER B 1 284 ? -4.938 -5.004 6.477 1 89.81 284 SER B CA 1
ATOM 4463 C C . SER B 1 284 ? -5.043 -6.223 5.562 1 89.81 284 SER B C 1
ATOM 4465 O O . SER B 1 284 ? -5.992 -7 5.668 1 89.81 284 SER B O 1
ATOM 4467 N N . THR B 1 285 ? -4.172 -6.316 4.652 1 91.94 285 THR B N 1
ATOM 4468 C CA . THR B 1 285 ? -3.963 -7.535 3.879 1 91.94 285 THR B CA 1
ATOM 4469 C C . THR B 1 285 ? -2.5 -7.965 3.934 1 91.94 285 THR B C 1
ATOM 4471 O O . THR B 1 285 ? -1.611 -7.215 3.521 1 91.94 285 THR B O 1
ATOM 4474 N N . ALA B 1 286 ? -2.369 -9.141 4.445 1 93.5 286 ALA B N 1
ATOM 4475 C CA . ALA B 1 286 ? -1.037 -9.734 4.516 1 93.5 286 ALA B CA 1
ATOM 4476 C C . ALA B 1 286 ? -0.875 -10.844 3.482 1 93.5 286 ALA B C 1
ATOM 4478 O O . ALA B 1 286 ? -1.795 -11.633 3.264 1 93.5 286 ALA B O 1
ATOM 4479 N N . SER B 1 287 ? 0.246 -10.797 2.857 1 95.75 287 SER B N 1
ATOM 4480 C CA . SER B 1 287 ? 0.519 -11.781 1.817 1 95.75 287 SER B CA 1
ATOM 4481 C C . SER B 1 287 ? 1.957 -12.281 1.895 1 95.75 287 SER B C 1
ATOM 4483 O O . SER B 1 287 ? 2.766 -11.75 2.656 1 95.75 287 SER B O 1
ATOM 4485 N N . ILE B 1 288 ? 2.229 -13.344 1.202 1 95.81 288 ILE B N 1
ATOM 4486 C CA . ILE B 1 288 ? 3.582 -13.844 0.983 1 95.8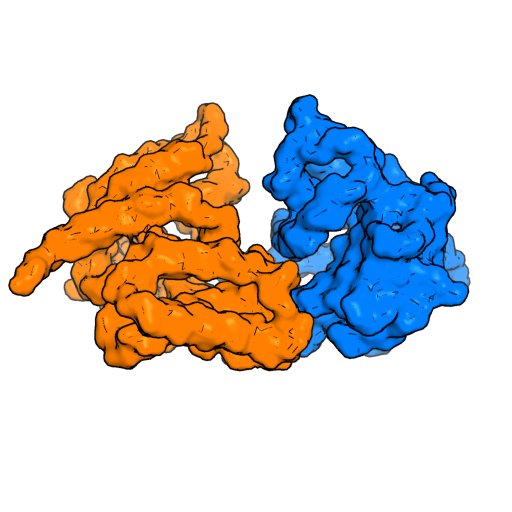1 288 ILE B CA 1
ATOM 4487 C C . ILE B 1 288 ? 3.896 -13.852 -0.511 1 95.81 288 ILE B C 1
ATOM 4489 O O . ILE B 1 288 ? 3.197 -14.492 -1.295 1 95.81 288 ILE B O 1
ATOM 4493 N N . LEU B 1 289 ? 4.855 -13.07 -0.879 1 97.19 289 LEU B N 1
ATOM 4494 C CA . LEU B 1 289 ? 5.387 -13.117 -2.236 1 97.19 289 LEU B CA 1
ATOM 4495 C C . LEU B 1 289 ? 6.48 -14.172 -2.359 1 97.19 289 LEU B C 1
ATOM 4497 O O . LEU B 1 289 ? 7.566 -14.016 -1.791 1 97.19 289 LEU B O 1
ATOM 4501 N N . THR B 1 290 ? 6.203 -15.195 -3.084 1 97.44 290 THR B N 1
ATOM 4502 C CA . THR B 1 290 ? 7.109 -16.328 -3.262 1 97.44 290 THR B CA 1
ATOM 4503 C C . THR B 1 290 ? 7.801 -16.25 -4.621 1 97.44 290 THR B C 1
ATOM 4505 O O . THR B 1 290 ? 7.145 -16.078 -5.648 1 97.44 290 THR B O 1
ATOM 4508 N N . VAL B 1 291 ? 9.086 -16.359 -4.602 1 97.19 291 VAL B N 1
ATOM 4509 C CA . VAL B 1 291 ? 9.867 -16.422 -5.832 1 97.19 291 VAL B CA 1
ATOM 4510 C C . VAL B 1 291 ? 10.727 -17.672 -5.832 1 97.19 291 VAL B C 1
ATOM 4512 O O . VAL B 1 291 ? 11.664 -17.797 -5.035 1 97.19 291 VAL B O 1
ATOM 4515 N N . ALA B 1 292 ? 10.406 -18.578 -6.703 1 97.75 292 ALA B N 1
ATOM 4516 C CA . ALA B 1 292 ? 11.148 -19.828 -6.879 1 97.75 292 ALA B CA 1
ATOM 4517 C C . ALA B 1 292 ? 11.93 -19.828 -8.195 1 97.75 292 ALA B C 1
ATOM 4519 O O . ALA B 1 292 ? 11.336 -19.812 -9.273 1 97.75 292 ALA B O 1
ATOM 4520 N N . ARG B 1 293 ? 13.18 -19.828 -8.078 1 96.12 293 ARG B N 1
ATOM 4521 C CA . ARG B 1 293 ? 14.031 -19.906 -9.258 1 96.12 293 ARG B CA 1
ATOM 4522 C C . ARG B 1 293 ? 14.539 -21.328 -9.484 1 96.12 293 ARG B C 1
ATOM 4524 O O . ARG B 1 293 ? 14.719 -22.078 -8.531 1 96.12 293 ARG B O 1
ATOM 4531 N N . GLU B 1 294 ? 14.734 -21.688 -10.766 1 96.5 294 GLU B N 1
ATOM 4532 C CA . GLU B 1 294 ? 15.125 -23.031 -11.164 1 96.5 294 GLU B CA 1
ATOM 4533 C C . GLU B 1 294 ? 14.086 -24.062 -10.719 1 96.5 294 GLU B C 1
ATOM 4535 O O . GLU B 1 294 ? 14.43 -25.078 -10.102 1 96.5 294 GLU B O 1
ATOM 4540 N N . PHE B 1 295 ? 12.82 -23.703 -10.969 1 96.94 295 PHE B N 1
ATOM 4541 C CA . PHE B 1 295 ? 11.68 -24.531 -10.609 1 96.94 295 PHE B CA 1
ATOM 4542 C C . PHE B 1 295 ? 11.617 -25.766 -11.5 1 96.94 295 PHE B C 1
ATOM 4544 O O . PHE B 1 295 ? 11.836 -25.688 -12.711 1 96.94 295 PHE B O 1
ATOM 4551 N N . ARG B 1 296 ? 11.32 -26.938 -10.898 1 95.31 296 ARG B N 1
ATOM 4552 C CA . ARG B 1 296 ? 11.422 -28.156 -11.695 1 95.31 296 ARG B CA 1
ATOM 4553 C C . ARG B 1 296 ? 10.242 -29.094 -11.422 1 95.31 296 ARG B C 1
ATOM 4555 O O . ARG B 1 296 ? 9.523 -28.922 -10.438 1 95.31 296 ARG B O 1
ATOM 4562 N N . SER B 1 297 ? 10.078 -30 -12.367 1 92 297 SER B N 1
ATOM 4563 C CA . SER B 1 297 ? 9.117 -31.078 -12.18 1 92 297 SER B CA 1
ATOM 4564 C C . SER B 1 297 ? 9.648 -32.125 -11.195 1 92 297 SER B C 1
ATOM 4566 O O . SER B 1 297 ? 10.859 -32.219 -10.977 1 92 297 SER B O 1
ATOM 4568 N N . VAL B 1 298 ? 8.742 -32.75 -10.562 1 86.94 298 VAL B N 1
ATOM 4569 C CA . VAL B 1 298 ? 9.125 -33.844 -9.672 1 86.94 298 VAL B CA 1
ATOM 4570 C C . VAL B 1 298 ? 9.086 -35.156 -10.43 1 86.94 298 VAL B C 1
ATOM 4572 O O . VAL B 1 298 ? 8.312 -35.312 -11.375 1 86.94 298 VAL B O 1
#

pLDDT: mean 88.02, std 13.55, range [24.48, 98.94]

Foldseek 3Di:
DQDPVNVLVVQLVLLLVCLVLCPPFVLVVLLVVLLVLCVVCVVLLQPWQEEEEEACFLNSNVVSNCVVVLLAHANHEYEYEHQHPSRQVNNVVVDDHDPNRHYHYHYDYDDLLARPVAAFQAGQEYEYRAHLLQDQPNQSNLQNVQGRHHADFRHKYKYKAFAPDCQVVCVVVPQFGALRVLLVQLQCLQPVVVVVNVSSVCFRDPVSVCVSQVVFFPPVQKDKDKDKDKDKDQLVSSLVSSCSNSVHCNVVGDPVSNVVSSVVSLCRRCVVVPDDNGDIGIHMTIMMIMMGGSTHDD/DQDPVNVLVVQLVLLLVCLVLCPPFVLVVLLVVLLVLCVVCVVLQQPWQEEEEEACFLNSNVVSNCVVVLLAHANHEYEYEHQHPSRQVNNVVVDDHDPNRHYHYHYDYDDLLARPVAAFQAGQEYEYRAHLLQDQPNQSNLQNVQGRHHADFRHKYKYKAFAPDCQVVCVVVPQFGALRVLLVQLQCLQPVVVVVNVSSVCFRDPVSVCVSQVVFFPPVQKDKDKDKDKDKDQLVSSLVSSCSNSVHCNVVGDPVSNVVSSVVSLCRRCVVVPDDSGDIGIHMTIMMIMMGGSTHHD

Organism: NCBI:txid303405

Secondary structure (DSSP, 8-state):
---HHHHHHHHHHHHHHHTTTS-HHHHHHHHHHHHHHHHHTHHHHHH-SEEEEET-TTTHHHHHHHHH-TT--TT-EEEEEES-HHHHHHHHHH----TT--SEEEEEE--TTT-TTS-TT-BSEEEEESSGGG-S-HHHHHHHHHHHBPSTTS-EEEEEEEPPS-HHHHHTTTS--BHHHHHHHHHHHH-TT-GGGGGGGGGSSHHHHHHHHTTTS-GGGEEEEEEEEEEEE-HHHHHHHHHH-TT-SGGGS-HHHHHHHHHHHHHHHTTTSS--TTS-EEEEEEEEEEEEES----/---HHHHHHHHHHHHHHHTTTS-HHHHHHHHHHHHHHHHHTHHHHHH-SEEEEET-TTTHHHHHHHHH-TT--TT-EEEEEES-HHHHHHHHHH----TT--SEEEEEE--TTT-TTS-TT-BSEEEEESSGGG-S-HHHHHHHHHHHBPSTTS-EEEEEEEPPS-HHHHHTTTS--BHHHHHHHHHHHH-TT-GGGGGGGGGSSHHHHHHHHTTTS-GGGEEEEEEEEEEEE-HHHHHHHHHH-TT-SGGGS-HHHHHHHHHHHHHHHTTTSS--TTS-EEEEEEEEEEEEES----

Sequence (596 aa):
MASSATAETNKADQWSDQAELYSNQAARLTELHGADLVTILKDDILQAKTILDVGCGTGAFAKAYMKQFPKGVPGQTLILTDLSEGMLEKAKETINPGSDFQTKLVFQVEDGTKLDGIADHSIDVVVSLFGVFLIPDVAATLNAVARVLKKEPSNVFANVSWMFDVSEYFSSRGFGVSLQDVFKLPNEIIDPDQESMAYLSNWSTTTSICELLADRVDQGKLRCYPAIHNTVWEFDSLWTMLSKNPMSAIPNASTEDVAKAKKALEEFVTHSGALSLDEPMMLSTASILTVAREFRSVMASSATAETNKADQWSDQAELYSNQAARLTELHGADLVTILKDDILQAKTILDVGCGTGAFAKAYMKQFPKGVPGQTLILTDLSEGMLEKAKETINPGSDFQTKLVFQVEDGTKLDGIADHSIDVVVSLFGVFLIPDVAATLNAVARVLKKEPSNVFANVSWMFDVSEYFSSRGFGVSLQDVFKLPNEIIDPDQESMAYLSNWSTTTSICELLADRVDQGKLRCYPAIHNTVWEFDSLWTMLSKNPMSAIPNASTEDVAKAKKALEEFVTHSGALSLDEPMMLSTASILTVAREFRSV

InterPro domains:
  IPR013216 Methyltransferase type 11 [PF08241] (52-151)

Nearest PDB structures (foldseek):
  6kjg-assembly1_A  TM=8.357E-01  e=2.405E-08  Aspergillus fumigatus Af293
  4obx-assembly2_C  TM=6.812E-01  e=7.551E-10  Saccharomyces cerevisiae S288C
  6kjg-assembly3_C  TM=7.722E-01  e=2.405E-08  Aspergillus fumigatus Af293
  6kji-assembly1_A  TM=7.354E-01  e=1.887E-08  Aspergillus fumigatus Af293
  6cca-assembly1_A  TM=6.031E-01  e=1.239E-07  Sorangium cellulosum

Radius of gyration: 24.63 Å; Cα contacts (8 Å, |Δi|>4): 1197; chains: 2; bounding box: 65×70×52 Å